Protein AF-A0A356ASV7-F1 (afdb_monomer_lite)

Foldseek 3Di:
DPPLPFDDQVQVQVLVCVLQVHRPVVFWTWDWDQDPVRDTFIWIAGPPPRDIDTCVVLVVLLCVQCNVCCRSVDGSVRSVVSDDQVSSQVSNVVQCPDPVVVVVCVVVDPPVVVVVLVVVLVVLVVLLVLLLVLLVVCVVLLVVVQVQCPDLLCVQEDDPVLVVLSVVSVCCNVPPDNDSPWDWDDGNQWIKIADPVDRWIWIAGSPPRHTPDTDRVSVVSNVSSVVSVVSSVVCVVLVVLSNLLSVLLVVVLVVVLVVLVVVCVLADPQLNVVSVVLNVLSVPFDWHQDPVQCWIQTSNDTGHSVCSVPPVVVVSVVNVVVSVVSVVVSVVVRVVLVVVLVVLLPADLLLLLLVLCAVPQPAALLVSLQQQLQHPDPVCVVVVSNSPSSGNSNVLDDSVLSSVSVVLCVVLQQKDWDDDPPCPPSPGTTIHGDPLVVVCNVPVVSRPVPSPPDVVSVVVCVLPDQLAPDDPVRVVVNVCVCVVCVVVCVVVVVVVVVSVVPHDPVCVVVVVVVD

Radius of gyration: 46.05 Å; chains: 1; bounding box: 80×72×146 Å

Structure (mmCIF, N/CA/C/O backbone):
data_AF-A0A356ASV7-F1
#
_entry.id   AF-A0A356ASV7-F1
#
loop_
_atom_site.group_PDB
_atom_site.id
_atom_site.type_symbol
_atom_site.label_atom_id
_atom_site.label_alt_id
_atom_site.label_comp_id
_atom_site.label_asym_id
_atom_site.label_entity_id
_atom_site.label_seq_id
_atom_site.pdbx_PDB_ins_code
_atom_site.Cartn_x
_atom_site.Cartn_y
_atom_site.Cartn_z
_atom_site.occupancy
_atom_site.B_iso_or_equiv
_atom_site.auth_seq_id
_atom_site.auth_comp_id
_atom_site.auth_asym_id
_atom_site.auth_atom_id
_atom_site.pdbx_PDB_model_num
ATOM 1 N N . MET A 1 1 ? -0.438 -14.884 -74.355 1.00 34.75 1 MET A N 1
ATOM 2 C CA . MET A 1 1 ? 0.313 -16.061 -73.875 1.00 34.75 1 MET A CA 1
ATOM 3 C C . MET A 1 1 ? 1.650 -15.571 -73.345 1.00 34.75 1 MET A C 1
ATOM 5 O O . MET A 1 1 ? 2.605 -15.466 -74.100 1.00 34.75 1 MET A O 1
ATOM 9 N N . SER A 1 2 ? 1.682 -15.147 -72.083 1.00 35.91 2 SER A N 1
ATOM 10 C CA . SER A 1 2 ? 2.923 -14.849 -71.370 1.00 35.91 2 SER A CA 1
ATOM 11 C C . SER A 1 2 ? 3.600 -16.179 -71.051 1.00 35.91 2 SER A C 1
ATOM 13 O O . SER A 1 2 ? 3.018 -17.023 -70.372 1.00 35.91 2 SER A O 1
ATOM 15 N N . ASN A 1 3 ? 4.804 -16.397 -71.578 1.00 39.03 3 ASN A N 1
ATOM 16 C CA . ASN A 1 3 ? 5.658 -17.498 -71.146 1.00 39.03 3 ASN A CA 1
ATOM 17 C C . ASN A 1 3 ? 5.986 -17.269 -69.664 1.00 39.03 3 ASN A C 1
ATOM 19 O O . ASN A 1 3 ? 6.882 -16.490 -69.354 1.00 39.03 3 ASN A O 1
ATOM 23 N N . HIS A 1 4 ? 5.238 -17.899 -68.754 1.00 42.78 4 HIS A N 1
ATOM 24 C CA . HIS A 1 4 ? 5.588 -17.947 -67.337 1.00 42.78 4 HIS A CA 1
ATOM 25 C C . HIS A 1 4 ? 6.846 -18.804 -67.189 1.00 42.78 4 HIS A C 1
ATOM 27 O O . HIS A 1 4 ? 6.792 -20.016 -66.982 1.00 42.78 4 HIS A O 1
ATOM 33 N N . THR A 1 5 ? 8.005 -18.178 -67.364 1.00 56.62 5 THR A N 1
ATOM 34 C CA . THR A 1 5 ? 9.288 -18.758 -66.989 1.00 56.62 5 THR A CA 1
ATOM 35 C C . THR A 1 5 ? 9.343 -18.773 -65.468 1.00 56.62 5 THR A C 1
ATOM 37 O O . THR A 1 5 ? 9.575 -17.740 -64.844 1.00 56.62 5 THR A O 1
ATOM 40 N N . GLY A 1 6 ? 9.060 -19.930 -64.867 1.00 85.25 6 GLY A N 1
ATOM 41 C CA . GLY A 1 6 ? 9.237 -20.122 -63.429 1.00 85.25 6 GLY A CA 1
ATOM 42 C C . GLY A 1 6 ? 10.679 -19.833 -63.004 1.00 85.25 6 GLY A C 1
ATOM 43 O O . GLY A 1 6 ? 11.607 -19.973 -63.803 1.00 85.25 6 GLY A O 1
ATOM 44 N N . TRP A 1 7 ? 10.862 -19.428 -61.745 1.00 92.56 7 TRP A N 1
ATOM 45 C CA . TRP A 1 7 ? 12.182 -19.158 -61.173 1.00 92.56 7 TRP A CA 1
ATOM 46 C C . TRP A 1 7 ? 13.169 -20.308 -61.394 1.00 92.56 7 TRP A C 1
ATOM 48 O O . TRP A 1 7 ? 12.869 -21.483 -61.165 1.00 92.56 7 TRP A O 1
ATOM 58 N N . THR A 1 8 ? 14.385 -19.945 -61.783 1.00 93.12 8 THR A N 1
ATOM 59 C CA . THR A 1 8 ? 15.527 -20.848 -61.882 1.00 93.12 8 THR A CA 1
ATOM 60 C C . THR A 1 8 ? 16.178 -21.056 -60.511 1.00 93.12 8 THR A C 1
ATOM 62 O O . THR A 1 8 ? 15.959 -20.302 -59.563 1.00 93.12 8 THR A O 1
ATOM 65 N N . ASN A 1 9 ? 17.063 -22.053 -60.395 1.00 92.06 9 ASN A N 1
ATOM 66 C CA . ASN A 1 9 ? 17.874 -22.234 -59.183 1.00 92.06 9 ASN A CA 1
ATOM 67 C C . ASN A 1 9 ? 18.709 -20.981 -58.845 1.00 92.06 9 ASN A C 1
ATOM 69 O O . ASN A 1 9 ? 18.964 -20.732 -57.669 1.00 92.06 9 ASN A O 1
ATOM 73 N N . GLN A 1 10 ? 19.109 -20.189 -59.848 1.00 93.56 10 GLN A N 1
ATOM 74 C CA . GLN A 1 10 ? 19.843 -18.938 -59.638 1.00 93.56 10 GLN A CA 1
ATOM 75 C C . GLN A 1 10 ? 18.966 -17.856 -59.006 1.00 93.56 10 GLN A C 1
ATOM 77 O O . GLN A 1 10 ? 19.437 -17.151 -58.120 1.00 93.56 10 GLN A O 1
ATOM 82 N N . ASP A 1 11 ? 17.686 -17.768 -59.374 1.00 95.06 11 ASP A N 1
ATOM 83 C CA . ASP A 1 11 ? 16.762 -16.786 -58.790 1.00 95.06 11 ASP A CA 1
ATOM 84 C C . ASP A 1 11 ? 16.537 -17.050 -57.297 1.00 95.06 11 ASP A C 1
ATOM 86 O O . ASP A 1 11 ? 16.561 -16.128 -56.482 1.00 95.06 11 ASP A O 1
ATOM 90 N N . TYR A 1 12 ? 16.420 -18.325 -56.908 1.00 94.62 12 TYR A N 1
ATOM 91 C CA . TYR A 1 12 ? 16.349 -18.700 -55.495 1.00 94.62 12 TYR A CA 1
ATOM 92 C C . TYR A 1 12 ? 17.636 -18.362 -54.742 1.00 94.62 12 TYR A C 1
ATOM 94 O O . TYR A 1 12 ? 17.561 -17.830 -53.636 1.00 94.62 12 TYR A O 1
ATOM 102 N N . ILE A 1 13 ? 18.812 -18.640 -55.318 1.00 93.62 13 ILE A N 1
ATOM 103 C CA . ILE A 1 13 ? 20.093 -18.257 -54.705 1.00 93.62 13 ILE A CA 1
ATOM 104 C C . ILE A 1 13 ? 20.153 -16.741 -54.532 1.00 93.62 13 ILE A C 1
ATOM 106 O O . ILE A 1 13 ? 20.428 -16.285 -53.428 1.00 93.62 13 ILE A O 1
ATOM 110 N N . LYS A 1 14 ? 19.814 -15.974 -55.572 1.00 95.06 14 LYS A N 1
ATOM 111 C CA . LYS A 1 14 ? 19.803 -14.510 -55.548 1.00 95.06 14 LYS A CA 1
ATOM 112 C C . LYS A 1 14 ? 18.864 -13.964 -54.475 1.00 95.06 14 LYS A C 1
ATOM 114 O O . LYS A 1 14 ? 19.237 -13.057 -53.741 1.00 95.06 14 LYS A O 1
ATOM 119 N N . LEU A 1 15 ? 17.677 -14.551 -54.315 1.00 95.38 15 LEU A N 1
ATOM 120 C CA . LEU A 1 15 ? 16.762 -14.196 -53.228 1.00 95.38 15 LEU A CA 1
ATOM 121 C C . LEU A 1 15 ? 17.431 -14.380 -51.860 1.00 95.38 15 LEU A C 1
ATOM 123 O O . LEU A 1 15 ? 17.381 -13.482 -51.022 1.00 95.38 15 LEU A O 1
ATOM 127 N N . PHE A 1 16 ? 18.067 -15.530 -51.627 1.00 94.38 16 PHE A N 1
ATOM 128 C CA . PHE A 1 16 ? 18.764 -15.782 -50.368 1.00 94.38 16 PHE A CA 1
ATOM 129 C C . PHE A 1 16 ? 20.002 -14.893 -50.190 1.00 94.38 16 PHE A C 1
ATOM 131 O O . PHE A 1 16 ? 20.250 -14.471 -49.067 1.00 94.38 16 PHE A O 1
ATOM 138 N N . GLU A 1 17 ? 20.730 -14.551 -51.258 1.00 93.06 17 GLU A N 1
ATOM 139 C CA . GLU A 1 17 ? 21.831 -13.573 -51.232 1.00 93.06 17 GLU A CA 1
ATOM 140 C C . GLU A 1 17 ? 21.339 -12.192 -50.803 1.00 93.06 17 GLU A C 1
ATOM 142 O O . GLU A 1 17 ? 21.938 -11.571 -49.927 1.00 93.06 17 GLU A O 1
ATOM 147 N N . ILE A 1 18 ? 20.213 -11.737 -51.361 1.00 93.06 18 ILE A N 1
ATOM 148 C CA . ILE A 1 18 ? 19.600 -10.463 -50.986 1.00 93.06 18 ILE A CA 1
ATOM 149 C C . ILE A 1 18 ? 19.183 -10.515 -49.512 1.00 93.06 18 ILE A C 1
ATOM 151 O O . ILE A 1 18 ? 19.553 -9.620 -48.750 1.00 93.06 18 ILE A O 1
ATOM 155 N N . ILE A 1 19 ? 18.472 -11.564 -49.074 1.00 92.06 19 ILE A N 1
ATOM 156 C CA . ILE A 1 19 ? 18.041 -11.721 -47.671 1.00 92.06 19 ILE A CA 1
ATOM 157 C C . ILE A 1 19 ? 19.241 -11.749 -46.716 1.00 92.06 19 ILE A C 1
ATOM 159 O O . ILE A 1 19 ? 19.189 -11.109 -45.672 1.00 92.06 19 ILE A O 1
ATOM 163 N N . LEU A 1 20 ? 20.314 -12.463 -47.063 1.00 88.56 20 LEU A N 1
ATOM 164 C CA . LEU A 1 20 ? 21.525 -12.580 -46.246 1.00 88.56 20 LEU A CA 1
ATOM 165 C C . LEU A 1 20 ? 22.467 -11.376 -46.362 1.00 88.56 20 LEU A C 1
ATOM 167 O O . LEU A 1 20 ? 23.386 -11.257 -45.557 1.00 88.56 20 LEU A O 1
ATOM 171 N N . ASN A 1 21 ? 22.242 -10.503 -47.346 1.00 88.12 21 ASN A N 1
ATOM 172 C CA . ASN A 1 21 ? 23.128 -9.405 -47.720 1.00 88.12 21 ASN A CA 1
ATOM 173 C C . ASN A 1 21 ? 24.590 -9.851 -47.937 1.00 88.12 21 ASN A C 1
ATOM 175 O O . ASN A 1 21 ? 25.536 -9.153 -47.580 1.00 88.12 21 ASN A O 1
ATOM 179 N N . VAL A 1 22 ? 24.777 -11.046 -48.498 1.00 85.94 22 VAL A N 1
ATOM 180 C CA . VAL A 1 22 ? 26.091 -11.606 -48.828 1.00 85.94 22 VAL A CA 1
ATOM 181 C C . VAL A 1 22 ? 25.966 -12.499 -50.056 1.00 85.94 22 VAL A C 1
ATOM 183 O O . VAL A 1 22 ? 24.975 -13.211 -50.220 1.00 85.94 22 VAL A O 1
ATOM 186 N N . SER A 1 23 ? 26.972 -12.479 -50.930 1.00 89.31 23 SER A N 1
ATOM 187 C CA . SER A 1 23 ? 27.008 -13.419 -52.049 1.00 89.31 23 SER A CA 1
ATOM 188 C C . SER A 1 23 ? 27.308 -14.822 -51.524 1.00 89.31 23 SER A C 1
ATOM 190 O O . SER A 1 23 ? 28.338 -15.019 -50.894 1.00 89.31 23 SER A O 1
ATOM 192 N N . ILE A 1 24 ? 26.414 -15.781 -51.781 1.00 89.75 24 ILE A N 1
ATOM 193 C CA . ILE A 1 24 ? 26.530 -17.199 -51.396 1.00 89.75 24 ILE A CA 1
ATOM 194 C C . ILE A 1 24 ? 26.674 -18.117 -52.620 1.00 89.75 24 ILE A C 1
ATOM 196 O O . ILE A 1 24 ? 27.038 -19.284 -52.480 1.00 89.75 24 ILE A O 1
ATOM 200 N N . SER A 1 25 ? 26.430 -17.609 -53.833 1.00 88.81 25 SER A N 1
ATOM 201 C CA . SER A 1 25 ? 26.433 -18.364 -55.099 1.00 88.81 25 SER A CA 1
ATOM 202 C C . SER A 1 25 ? 27.768 -19.037 -55.436 1.00 88.81 25 SER A C 1
ATOM 204 O O . SER A 1 25 ? 27.808 -20.028 -56.180 1.00 88.81 25 SER A O 1
ATOM 206 N N . LYS A 1 26 ? 28.878 -18.547 -54.868 1.00 87.56 26 LYS A N 1
ATOM 207 C CA . LYS A 1 26 ? 30.205 -19.158 -55.032 1.00 87.56 26 LYS A CA 1
ATOM 208 C C . LYS A 1 26 ? 30.270 -20.552 -54.414 1.00 87.56 26 LYS A C 1
ATOM 210 O O . LYS A 1 26 ? 30.758 -21.470 -55.071 1.00 87.56 26 LYS A O 1
ATOM 215 N N . GLU A 1 27 ? 29.690 -20.744 -53.233 1.00 87.06 27 GLU A N 1
ATOM 216 C CA . GLU A 1 27 ? 29.828 -21.981 -52.451 1.00 87.06 27 GLU A CA 1
ATOM 217 C C . GLU A 1 27 ? 28.522 -22.736 -52.230 1.00 87.06 27 GLU A C 1
ATOM 219 O O . GLU A 1 27 ? 28.558 -23.905 -51.857 1.00 87.06 27 GLU A O 1
ATOM 224 N N . ILE A 1 28 ? 27.373 -22.111 -52.473 1.00 86.69 28 ILE A N 1
ATOM 225 C CA . ILE A 1 28 ? 26.062 -22.711 -52.243 1.00 86.69 28 ILE A CA 1
ATOM 226 C C . ILE A 1 28 ? 25.321 -22.842 -53.570 1.00 86.69 28 ILE A C 1
ATOM 228 O O . ILE A 1 28 ? 25.311 -21.932 -54.397 1.00 86.69 28 ILE A O 1
ATOM 232 N N . VAL A 1 29 ? 24.694 -23.998 -53.772 1.00 89.75 29 VAL A N 1
ATOM 233 C CA . VAL A 1 29 ? 23.763 -24.259 -54.872 1.00 89.75 29 VAL A CA 1
ATOM 234 C C . VAL A 1 29 ? 22.370 -24.531 -54.333 1.00 89.75 29 VAL A C 1
ATOM 236 O O . VAL A 1 29 ? 22.200 -25.090 -53.249 1.00 89.75 29 VAL A O 1
ATOM 239 N N . PHE A 1 30 ? 21.361 -24.165 -55.113 1.00 88.25 30 PHE A N 1
ATOM 240 C CA . PHE A 1 30 ? 19.984 -24.561 -54.870 1.00 88.25 30 PHE A CA 1
ATOM 241 C C . PHE A 1 30 ? 19.676 -25.812 -55.691 1.00 88.25 30 PHE A C 1
ATOM 243 O O . PHE A 1 30 ? 19.887 -25.835 -56.903 1.00 88.25 30 PHE A O 1
ATOM 250 N N . VAL A 1 31 ? 19.205 -26.860 -55.022 1.00 88.88 31 VAL A N 1
ATOM 251 C CA . VAL A 1 31 ? 18.925 -28.170 -55.614 1.00 88.88 31 VAL A CA 1
ATOM 252 C C . VAL A 1 31 ? 17.474 -28.528 -55.338 1.00 88.88 31 VAL A C 1
ATOM 254 O O . VAL A 1 31 ? 17.019 -28.473 -54.194 1.00 88.88 31 VAL A O 1
ATOM 257 N N . THR A 1 32 ? 16.755 -28.928 -56.384 1.00 86.94 32 THR A N 1
ATOM 258 C CA . THR A 1 32 ? 15.410 -29.496 -56.267 1.00 86.94 32 THR A CA 1
ATOM 259 C C . THR A 1 32 ? 15.472 -30.965 -56.658 1.00 86.94 32 THR A C 1
ATOM 261 O O . THR A 1 32 ? 15.771 -31.293 -57.801 1.00 86.94 32 THR A O 1
ATOM 264 N N . GLU A 1 33 ? 15.194 -31.854 -55.708 1.00 89.75 33 GLU A N 1
ATOM 265 C CA . GLU A 1 33 ? 15.268 -33.307 -55.898 1.00 89.75 33 GLU A CA 1
ATOM 266 C C . GLU A 1 33 ? 13.977 -33.998 -55.437 1.00 89.75 33 GLU A C 1
ATOM 268 O O . GLU A 1 33 ? 13.240 -33.472 -54.599 1.00 89.75 33 GLU A O 1
ATOM 273 N N . LYS A 1 34 ? 13.674 -35.190 -55.965 1.00 87.31 34 LYS A N 1
ATOM 274 C CA . LYS A 1 34 ? 12.567 -36.012 -55.453 1.00 87.31 34 LYS A CA 1
ATOM 275 C C . LYS A 1 34 ? 13.030 -36.750 -54.198 1.00 87.31 34 LYS A C 1
ATOM 277 O O . LYS A 1 34 ? 13.995 -37.501 -54.230 1.00 87.31 34 LYS A O 1
ATOM 282 N N . SER A 1 35 ? 12.317 -36.566 -53.093 1.00 87.31 35 SER A N 1
ATOM 283 C CA . SER A 1 35 ? 12.487 -37.382 -51.886 1.00 87.31 35 SER A CA 1
ATOM 284 C C . SER A 1 35 ? 12.151 -38.854 -52.144 1.00 87.31 35 SER A C 1
ATOM 286 O O . SER A 1 35 ? 11.415 -39.173 -53.076 1.00 87.31 35 SER A O 1
ATOM 288 N N . ASN A 1 36 ? 12.556 -39.738 -51.227 1.00 85.31 36 ASN A N 1
ATOM 289 C CA . ASN A 1 36 ? 12.196 -41.167 -51.236 1.00 85.31 36 ASN A CA 1
ATOM 290 C C . ASN A 1 36 ? 10.674 -41.424 -51.259 1.00 85.31 36 ASN A C 1
ATOM 292 O O . ASN A 1 36 ? 10.237 -42.525 -51.563 1.00 85.31 36 ASN A O 1
ATOM 296 N N . LYS A 1 37 ? 9.857 -40.410 -50.936 1.00 88.94 37 LYS A N 1
ATOM 297 C CA . LYS A 1 37 ? 8.386 -40.449 -50.998 1.00 88.94 37 LYS A CA 1
ATOM 298 C C . LYS A 1 37 ? 7.819 -39.806 -52.275 1.00 88.94 37 LYS A C 1
ATOM 300 O O . LYS A 1 37 ? 6.648 -39.444 -52.303 1.00 88.94 37 LYS A O 1
ATOM 305 N N . GLY A 1 38 ? 8.649 -39.546 -53.285 1.00 89.12 38 GLY A N 1
ATOM 306 C CA . GLY A 1 38 ? 8.267 -38.916 -54.554 1.00 89.12 38 GLY A CA 1
ATOM 307 C C . GLY A 1 38 ? 7.986 -37.407 -54.494 1.00 89.12 38 GLY A C 1
ATOM 308 O O . GLY A 1 38 ? 7.787 -36.791 -55.538 1.00 89.12 38 GLY A O 1
ATOM 309 N N . ARG A 1 39 ? 7.995 -36.779 -53.308 1.00 87.81 39 ARG A N 1
ATOM 310 C CA . ARG A 1 39 ? 7.771 -35.328 -53.153 1.00 87.81 39 ARG A CA 1
ATOM 311 C C . ARG A 1 39 ? 9.014 -34.540 -53.545 1.00 87.81 39 ARG A C 1
ATOM 313 O O . ARG A 1 39 ? 10.097 -34.903 -53.091 1.00 87.81 39 ARG A O 1
ATOM 320 N N . LEU A 1 40 ? 8.852 -33.455 -54.300 1.00 84.88 40 LEU A N 1
ATOM 321 C CA . LEU A 1 40 ? 9.933 -32.508 -54.581 1.00 84.88 40 LEU A CA 1
ATOM 322 C C . LEU A 1 40 ? 10.377 -31.812 -53.288 1.00 84.88 40 LEU A C 1
ATOM 324 O O . LEU A 1 40 ? 9.550 -31.339 -52.508 1.00 84.88 40 LEU A O 1
ATOM 328 N N . VAL A 1 41 ? 11.685 -31.770 -53.051 1.00 86.56 41 VAL A N 1
ATOM 329 C CA . VAL A 1 41 ? 12.312 -31.097 -51.915 1.00 86.56 41 VAL A CA 1
ATOM 330 C C . VAL A 1 41 ? 13.347 -30.129 -52.454 1.00 86.56 41 VAL A C 1
ATOM 332 O O . VAL A 1 41 ? 14.298 -30.532 -53.118 1.00 86.56 41 VAL A O 1
ATOM 335 N N . SER A 1 42 ? 13.168 -28.856 -52.121 1.00 89.44 42 SER A N 1
ATOM 336 C CA . SER A 1 42 ? 14.137 -27.809 -52.417 1.00 89.44 42 SER A CA 1
ATOM 337 C C . SER A 1 42 ? 15.100 -27.628 -51.248 1.00 89.44 42 SER A C 1
ATOM 339 O O . SER A 1 42 ? 14.679 -27.431 -50.097 1.00 89.44 42 SER A O 1
ATOM 341 N N . LYS A 1 43 ? 16.397 -27.703 -51.538 1.00 91.75 43 LYS A N 1
ATOM 342 C CA . LYS A 1 43 ? 17.484 -27.582 -50.568 1.00 91.75 43 LYS A CA 1
ATOM 343 C C . LYS A 1 43 ? 18.524 -26.578 -51.048 1.00 91.75 43 LYS A C 1
ATOM 345 O O . LYS A 1 43 ? 18.790 -26.478 -52.239 1.00 91.75 43 LYS A O 1
ATOM 350 N N . LEU A 1 44 ? 19.146 -25.891 -50.101 1.00 88.38 44 LEU A N 1
ATOM 351 C CA . LEU A 1 44 ? 20.416 -25.209 -50.321 1.00 88.38 44 LEU A CA 1
ATOM 352 C C . LEU A 1 44 ? 21.536 -26.152 -49.880 1.00 88.38 44 LEU A C 1
ATOM 354 O O . LEU A 1 44 ? 21.445 -26.745 -48.804 1.00 88.38 44 LEU A O 1
ATOM 358 N N . MET A 1 45 ? 22.553 -26.326 -50.719 1.00 90.19 45 MET A N 1
ATOM 359 C CA . MET A 1 45 ? 23.639 -27.286 -50.528 1.00 90.19 45 MET A CA 1
ATOM 360 C C . MET A 1 45 ? 24.988 -26.599 -50.714 1.00 90.19 45 MET A C 1
ATOM 362 O O . MET A 1 45 ? 25.183 -25.880 -51.691 1.00 90.19 45 MET A O 1
ATOM 366 N N . ASN A 1 46 ? 25.918 -26.819 -49.786 1.00 89.38 46 ASN A N 1
ATOM 367 C CA . ASN A 1 46 ? 27.295 -26.362 -49.939 1.00 89.38 46 ASN A CA 1
ATOM 368 C C . ASN A 1 46 ? 28.031 -27.268 -50.944 1.00 89.38 46 ASN A C 1
ATOM 370 O O . ASN A 1 46 ? 28.047 -28.486 -50.770 1.00 89.38 46 ASN A O 1
ATOM 374 N N . LYS A 1 47 ? 28.645 -26.676 -51.974 1.00 90.19 47 LYS A N 1
ATOM 375 C CA . LYS A 1 47 ? 29.347 -27.375 -53.066 1.00 90.19 47 LYS A CA 1
ATOM 376 C C . LYS A 1 47 ? 30.540 -28.203 -52.582 1.00 90.19 47 LYS A C 1
ATOM 378 O O . LYS A 1 47 ? 30.853 -29.218 -53.191 1.00 90.19 47 LYS A O 1
ATOM 383 N N . ASN A 1 48 ? 31.201 -27.764 -51.513 1.00 87.94 48 ASN A N 1
ATOM 384 C CA . ASN A 1 48 ? 32.451 -28.351 -51.033 1.00 87.94 48 ASN A CA 1
ATOM 385 C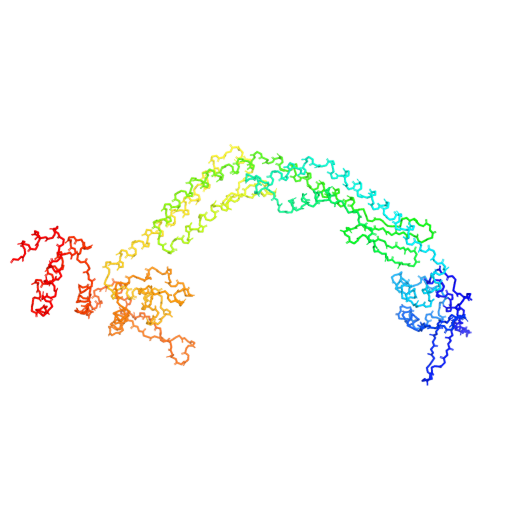 C . ASN A 1 48 ? 32.206 -29.445 -49.989 1.00 87.94 48 ASN A C 1
ATOM 387 O O . ASN A 1 48 ? 32.923 -30.440 -49.955 1.00 87.94 48 ASN A O 1
ATOM 391 N N . THR A 1 49 ? 31.204 -29.271 -49.122 1.00 87.62 49 THR A N 1
ATOM 392 C CA . THR A 1 49 ? 30.951 -30.195 -48.001 1.00 87.62 49 THR A CA 1
ATOM 393 C C . THR A 1 49 ? 29.772 -31.137 -48.226 1.00 87.62 49 THR A C 1
ATOM 395 O O . THR A 1 49 ? 29.571 -32.044 -47.420 1.00 87.62 49 THR A O 1
ATOM 398 N N . ASN A 1 50 ? 28.961 -30.914 -49.269 1.00 88.56 50 ASN A N 1
ATOM 399 C CA . ASN A 1 50 ? 27.668 -31.573 -49.496 1.00 88.56 50 ASN A CA 1
ATOM 400 C C . ASN A 1 50 ? 26.669 -31.454 -48.322 1.00 88.56 50 ASN A C 1
ATOM 402 O O . ASN A 1 50 ? 25.614 -32.094 -48.331 1.00 88.56 50 ASN A O 1
ATOM 406 N N . GLU A 1 51 ? 26.940 -30.619 -47.309 1.00 89.38 51 GLU A N 1
ATOM 407 C CA . GLU A 1 51 ? 25.959 -30.310 -46.269 1.00 89.38 51 GLU A CA 1
ATOM 408 C C . GLU A 1 51 ? 24.775 -29.573 -46.927 1.00 89.38 51 GLU A C 1
ATOM 410 O O . GLU A 1 51 ? 24.969 -28.639 -47.707 1.00 89.38 51 GLU A O 1
ATOM 415 N N . SER A 1 52 ? 23.537 -29.981 -46.618 1.00 89.50 52 SER A N 1
ATOM 416 C CA . SER A 1 52 ? 22.323 -29.350 -47.158 1.00 89.50 52 SER A CA 1
ATOM 417 C C . SER A 1 52 ? 21.312 -28.955 -46.078 1.00 89.50 52 SER A C 1
ATOM 419 O O . SER A 1 52 ? 21.230 -29.588 -45.024 1.00 89.50 52 SER A O 1
ATOM 421 N N . PHE A 1 53 ? 20.515 -27.914 -46.338 1.00 89.25 53 PHE A N 1
ATOM 422 C CA . PHE A 1 53 ? 19.365 -27.544 -45.511 1.00 89.25 53 PHE A CA 1
ATOM 423 C C . PHE A 1 53 ? 18.112 -27.322 -46.356 1.00 89.25 53 PHE A C 1
ATOM 425 O O . PHE A 1 53 ? 18.175 -26.942 -47.525 1.00 89.25 53 PHE A O 1
ATOM 432 N N . LYS A 1 54 ? 16.945 -27.585 -45.765 1.00 90.12 54 LYS A N 1
ATOM 433 C CA . LYS A 1 54 ? 15.657 -27.493 -46.461 1.00 90.12 54 LYS A CA 1
ATOM 434 C C . LYS A 1 54 ? 15.249 -26.028 -46.622 1.00 90.12 54 LYS A C 1
ATOM 436 O O . LYS A 1 54 ? 14.860 -25.390 -45.650 1.00 90.12 54 LYS A O 1
ATOM 441 N N . ALA A 1 55 ? 15.256 -25.533 -47.856 1.00 89.56 55 ALA A N 1
ATOM 442 C CA . ALA A 1 55 ? 14.828 -24.173 -48.185 1.00 89.56 55 ALA A CA 1
ATOM 443 C C . ALA A 1 55 ? 13.293 -24.016 -48.167 1.00 89.56 55 ALA A C 1
ATOM 445 O O . ALA A 1 55 ? 12.770 -22.911 -48.048 1.00 89.56 55 ALA A O 1
ATOM 446 N N . ILE A 1 56 ? 12.558 -25.133 -48.248 1.00 89.25 56 ILE A N 1
ATOM 447 C CA . ILE A 1 56 ? 11.097 -25.140 -48.408 1.00 89.25 56 ILE A CA 1
ATOM 448 C C . ILE A 1 56 ? 10.343 -24.396 -47.298 1.00 89.25 56 ILE A C 1
ATOM 450 O O . ILE A 1 56 ? 9.323 -23.774 -47.580 1.00 89.25 56 ILE A O 1
ATOM 454 N N . HIS A 1 57 ? 10.841 -24.419 -46.057 1.00 89.50 57 HIS A N 1
ATOM 455 C CA . HIS A 1 57 ? 10.202 -23.720 -44.939 1.00 89.50 57 HIS A CA 1
ATOM 456 C C . HIS A 1 57 ? 10.184 -22.201 -45.167 1.00 89.50 57 HIS A C 1
ATOM 458 O O . HIS A 1 57 ? 9.134 -21.570 -45.076 1.00 89.50 57 HIS A O 1
ATOM 464 N N . TYR A 1 58 ? 11.324 -21.645 -45.576 1.00 93.12 58 TYR A N 1
ATOM 465 C CA . TYR A 1 58 ? 11.502 -20.223 -45.870 1.00 93.12 58 TYR A CA 1
ATOM 466 C C . TYR A 1 58 ? 10.660 -19.784 -47.068 1.00 93.12 58 TYR A C 1
ATOM 468 O O . TYR A 1 58 ? 9.939 -18.793 -46.997 1.00 93.12 58 TYR A O 1
ATOM 476 N N . LEU A 1 59 ? 10.682 -20.568 -48.150 1.00 94.31 59 LEU A N 1
ATOM 477 C CA . LEU A 1 59 ? 9.882 -20.286 -49.344 1.00 94.31 59 LEU A CA 1
ATOM 478 C C . LEU A 1 59 ? 8.378 -20.339 -49.048 1.00 94.31 59 LEU A C 1
ATOM 480 O O . LEU A 1 59 ? 7.615 -19.536 -49.578 1.00 94.31 59 LEU A O 1
ATOM 484 N N . THR A 1 60 ? 7.950 -21.253 -48.173 1.00 93.75 60 THR A N 1
ATOM 485 C CA . THR A 1 60 ? 6.554 -21.331 -47.718 1.00 93.75 60 THR A CA 1
ATOM 486 C C . THR A 1 60 ? 6.166 -20.086 -46.928 1.00 93.75 60 THR A C 1
ATOM 488 O O . THR A 1 60 ? 5.095 -19.536 -47.168 1.00 93.75 60 THR A O 1
ATOM 491 N N . LEU A 1 61 ? 7.034 -19.601 -46.035 1.00 94.19 61 LEU A N 1
ATOM 492 C CA . LEU A 1 61 ? 6.781 -18.375 -45.277 1.00 94.19 61 LEU A CA 1
ATOM 493 C C . LEU A 1 61 ? 6.639 -17.152 -46.198 1.00 94.19 61 LEU A C 1
ATOM 495 O O . LEU A 1 61 ? 5.757 -16.324 -45.984 1.00 94.19 61 LEU A O 1
ATOM 499 N N . ILE A 1 62 ? 7.453 -17.062 -47.254 1.00 96.31 62 ILE A N 1
ATOM 500 C CA . ILE A 1 62 ? 7.341 -15.996 -48.263 1.00 96.31 62 ILE A CA 1
ATOM 501 C C . ILE A 1 62 ? 6.002 -16.094 -49.006 1.00 96.31 62 ILE A C 1
ATOM 503 O O . ILE A 1 62 ? 5.281 -15.100 -49.082 1.00 96.31 62 ILE A O 1
ATOM 507 N N . LYS A 1 63 ? 5.608 -17.292 -49.463 1.00 96.00 63 LYS A N 1
ATOM 508 C CA . LYS A 1 63 ? 4.301 -17.522 -50.110 1.00 96.00 63 LYS A CA 1
ATOM 509 C C . LYS A 1 63 ? 3.122 -17.176 -49.207 1.00 96.00 63 LYS A C 1
ATOM 511 O O . LYS A 1 63 ? 2.152 -16.581 -49.658 1.00 96.00 63 LYS A O 1
ATOM 516 N N . GLN A 1 64 ? 3.202 -17.507 -47.921 1.00 95.62 64 GLN A N 1
ATOM 517 C CA . GLN A 1 64 ? 2.162 -17.149 -46.951 1.00 95.62 64 GLN A CA 1
ATOM 518 C C . GLN A 1 64 ? 1.980 -15.632 -46.819 1.00 95.62 64 GLN A C 1
ATOM 520 O O . GLN A 1 64 ? 0.889 -15.182 -46.483 1.00 95.62 64 GLN A O 1
ATOM 525 N N . ARG A 1 65 ? 3.034 -14.843 -47.061 1.00 96.12 65 ARG A N 1
ATOM 526 C CA . ARG A 1 65 ? 2.999 -13.379 -46.946 1.00 96.12 65 ARG A CA 1
ATOM 527 C C . ARG A 1 65 ? 2.653 -12.671 -48.249 1.00 96.12 65 ARG A C 1
ATOM 529 O O . ARG A 1 65 ? 1.959 -11.665 -48.194 1.00 96.12 65 ARG A O 1
ATOM 536 N N . LEU A 1 66 ? 3.129 -13.177 -49.385 1.00 96.31 66 LEU A N 1
ATOM 537 C CA . LEU A 1 66 ? 2.989 -12.523 -50.692 1.00 96.31 66 LEU A CA 1
ATOM 538 C C . LEU A 1 66 ? 2.022 -13.233 -51.654 1.00 96.31 66 LEU A C 1
ATOM 540 O O . LEU A 1 66 ? 1.809 -12.748 -52.760 1.00 96.31 66 LEU A O 1
ATOM 544 N N . GLY A 1 67 ? 1.441 -14.365 -51.251 1.00 96.38 67 GLY A N 1
ATOM 545 C CA . GLY A 1 67 ? 0.586 -15.206 -52.089 1.00 96.38 67 GLY A CA 1
ATOM 546 C C . GLY A 1 67 ? 1.332 -16.384 -52.729 1.00 96.38 67 GLY A C 1
ATOM 547 O O . GLY A 1 67 ? 2.557 -16.402 -52.844 1.00 96.38 67 GLY A O 1
ATOM 548 N N . ASN A 1 68 ? 0.579 -17.402 -53.158 1.00 95.00 68 ASN A N 1
ATOM 549 C CA . ASN A 1 68 ? 1.143 -18.667 -53.654 1.00 95.00 68 ASN A CA 1
ATOM 550 C C . ASN A 1 68 ? 1.963 -18.529 -54.948 1.00 95.00 68 ASN A C 1
ATOM 552 O O . ASN A 1 68 ? 2.885 -19.328 -55.152 1.00 95.00 68 ASN A O 1
ATOM 556 N N . ASN A 1 69 ? 1.649 -17.514 -55.757 1.00 94.56 69 ASN A N 1
ATOM 557 C CA . ASN A 1 69 ? 2.250 -17.249 -57.065 1.00 94.56 69 ASN A CA 1
ATOM 558 C C . ASN A 1 69 ? 3.359 -16.187 -56.996 1.00 94.56 69 ASN A C 1
ATOM 560 O O . ASN A 1 69 ? 3.869 -15.755 -58.020 1.00 94.56 69 ASN A O 1
ATOM 564 N N . CYS A 1 70 ? 3.806 -15.788 -55.798 1.00 94.56 70 CYS A N 1
ATOM 565 C CA . CYS A 1 70 ? 4.781 -14.703 -55.649 1.00 94.56 70 CYS A CA 1
ATOM 566 C C . CYS A 1 70 ? 6.107 -14.935 -56.401 1.00 94.56 70 CYS A C 1
ATOM 568 O O . CYS A 1 70 ? 6.768 -13.977 -56.777 1.00 94.56 70 CYS A O 1
ATOM 570 N N . PHE A 1 71 ? 6.500 -16.192 -56.629 1.00 94.19 71 PHE A N 1
ATOM 571 C CA . PHE A 1 71 ? 7.697 -16.551 -57.405 1.00 94.19 71 PHE A CA 1
ATOM 572 C C . PHE A 1 71 ? 7.450 -16.601 -58.924 1.00 94.19 71 PHE A C 1
ATOM 574 O O . PHE A 1 71 ? 8.365 -16.864 -59.688 1.00 94.19 71 PHE A O 1
ATOM 581 N N . GLU A 1 72 ? 6.221 -16.405 -59.381 1.00 93.50 72 GLU A N 1
ATOM 582 C CA . GLU A 1 72 ? 5.884 -16.210 -60.798 1.00 93.50 72 GLU A CA 1
ATOM 583 C C . GLU A 1 72 ? 5.679 -14.719 -61.087 1.00 93.50 72 GLU A C 1
ATOM 585 O O . GLU A 1 72 ? 5.993 -14.250 -62.179 1.00 93.50 72 GLU A O 1
ATOM 590 N N . ASP A 1 73 ? 5.209 -13.981 -60.078 1.00 94.38 73 ASP A N 1
ATOM 591 C CA . ASP A 1 73 ? 4.811 -12.580 -60.194 1.00 94.38 73 ASP A CA 1
ATOM 592 C C . ASP A 1 73 ? 5.958 -11.586 -59.942 1.00 94.38 73 ASP A C 1
ATOM 594 O O . ASP A 1 73 ? 5.898 -10.444 -60.400 1.00 94.38 73 ASP A O 1
ATOM 598 N N . TYR A 1 74 ? 6.996 -11.982 -59.196 1.00 95.31 74 TYR A N 1
ATOM 599 C CA . TYR A 1 74 ? 8.027 -11.061 -58.709 1.00 95.31 74 TYR A CA 1
ATOM 600 C C . TYR A 1 74 ? 9.448 -11.579 -58.947 1.00 95.31 74 TYR A C 1
ATOM 602 O O . TYR A 1 74 ? 9.716 -12.780 -58.889 1.00 95.31 74 TYR A O 1
ATOM 610 N N . THR A 1 75 ? 10.387 -10.653 -59.164 1.00 95.50 75 THR A N 1
ATOM 611 C CA . THR A 1 75 ? 11.829 -10.938 -59.125 1.00 95.50 75 THR A CA 1
ATOM 612 C C . THR A 1 75 ? 12.308 -11.103 -57.674 1.00 95.50 75 THR A C 1
ATOM 614 O O . THR A 1 75 ? 11.613 -10.676 -56.745 1.00 95.50 75 THR A O 1
ATOM 617 N N . PRO A 1 76 ? 13.498 -11.683 -57.433 1.00 96.62 76 PRO A N 1
ATOM 618 C CA . PRO A 1 76 ? 14.084 -11.764 -56.093 1.00 96.62 76 PRO A CA 1
ATOM 619 C C . PRO A 1 76 ? 14.149 -10.424 -55.335 1.00 96.62 76 PRO A C 1
ATOM 621 O O . PRO A 1 76 ? 13.852 -10.377 -54.139 1.00 96.62 76 PRO A O 1
ATOM 624 N N . GLU A 1 77 ? 14.483 -9.332 -56.026 1.00 96.25 77 GLU A N 1
ATOM 625 C CA . GLU A 1 77 ? 14.516 -7.970 -55.477 1.00 96.25 77 GLU A CA 1
ATOM 626 C C . GLU A 1 77 ? 13.114 -7.498 -55.103 1.00 96.25 77 GLU A C 1
ATOM 628 O O . GLU A 1 77 ? 12.888 -7.095 -53.964 1.00 96.25 77 GLU A O 1
ATOM 633 N N . ALA A 1 78 ? 12.157 -7.638 -56.026 1.00 95.19 78 ALA A N 1
ATOM 634 C CA . ALA A 1 78 ? 10.777 -7.223 -55.811 1.00 95.19 78 ALA A CA 1
ATOM 635 C C . ALA A 1 78 ? 10.114 -7.992 -54.655 1.00 95.19 78 ALA A C 1
ATOM 637 O O . ALA A 1 78 ? 9.318 -7.419 -53.913 1.00 95.19 78 ALA A O 1
ATOM 638 N N . ILE A 1 79 ? 10.460 -9.271 -54.447 1.00 96.44 79 ILE A N 1
ATOM 639 C CA . ILE A 1 79 ? 10.037 -10.015 -53.250 1.00 96.44 79 ILE A CA 1
ATOM 640 C C . ILE A 1 79 ? 10.598 -9.368 -51.985 1.00 96.44 79 ILE A C 1
ATOM 642 O O . ILE A 1 79 ? 9.852 -9.158 -51.029 1.00 96.44 79 ILE A O 1
ATOM 646 N N . CYS A 1 80 ? 11.891 -9.048 -51.960 1.00 94.75 80 CYS A N 1
ATOM 647 C CA . CYS A 1 80 ? 12.513 -8.436 -50.789 1.00 94.75 80 CYS A CA 1
ATOM 648 C C . CYS A 1 80 ? 11.970 -7.034 -50.495 1.00 94.75 80 CYS A C 1
ATOM 650 O O . CYS A 1 80 ? 11.822 -6.694 -49.329 1.00 94.75 80 CYS A O 1
ATOM 652 N N . GLU A 1 81 ? 11.636 -6.247 -51.516 1.00 95.44 81 GLU A N 1
ATOM 653 C CA . GLU A 1 81 ? 11.001 -4.933 -51.355 1.00 95.44 81 GLU A CA 1
ATOM 654 C C . GLU A 1 81 ? 9.563 -5.038 -50.829 1.00 95.44 81 GLU A C 1
ATOM 656 O O . GLU A 1 81 ? 9.115 -4.192 -50.058 1.00 95.44 81 GLU A O 1
ATOM 661 N N . LYS A 1 82 ? 8.826 -6.082 -51.230 1.00 95.44 82 LYS A N 1
ATOM 662 C CA . LYS A 1 82 ? 7.420 -6.284 -50.844 1.00 95.44 82 LYS A CA 1
ATOM 663 C C . LYS A 1 82 ? 7.237 -6.969 -49.491 1.00 95.44 82 LYS A C 1
ATOM 665 O O . LYS A 1 82 ? 6.151 -6.893 -48.916 1.00 95.44 82 LYS A O 1
ATOM 670 N N . LEU A 1 83 ? 8.247 -7.672 -48.981 1.00 96.06 83 LEU A N 1
ATOM 671 C CA . LEU A 1 83 ? 8.168 -8.314 -47.671 1.00 96.06 83 LEU A CA 1
ATOM 672 C C . LEU A 1 83 ? 8.277 -7.275 -46.542 1.00 96.06 83 LEU A C 1
ATOM 674 O O . LEU A 1 83 ? 9.179 -6.443 -46.563 1.00 96.06 83 LEU A O 1
ATOM 678 N N . PRO A 1 84 ? 7.436 -7.360 -45.490 1.00 93.94 84 PRO A N 1
ATOM 679 C CA . PRO A 1 84 ? 7.616 -6.530 -44.303 1.00 93.94 84 PRO A CA 1
ATOM 680 C C . PRO A 1 84 ? 8.994 -6.766 -43.675 1.00 93.94 84 PRO A C 1
ATOM 682 O O . PRO A 1 84 ? 9.405 -7.921 -43.533 1.00 93.94 84 PRO A O 1
ATOM 685 N N . GLU A 1 85 ? 9.657 -5.705 -43.207 1.00 87.44 85 GLU A N 1
ATOM 686 C CA . GLU A 1 85 ? 11.011 -5.756 -42.624 1.00 87.44 85 GLU A CA 1
ATOM 687 C C . GLU A 1 85 ? 11.142 -6.823 -41.524 1.00 87.44 85 GLU A C 1
ATOM 689 O O . GLU A 1 85 ? 12.048 -7.651 -41.551 1.00 87.44 85 GLU A O 1
ATOM 694 N N . LYS A 1 86 ? 10.150 -6.917 -40.628 1.00 87.69 86 LYS A N 1
ATOM 695 C CA . LYS A 1 86 ? 10.086 -7.950 -39.575 1.00 87.69 86 LYS A CA 1
ATOM 696 C C . LYS A 1 86 ? 10.119 -9.387 -40.124 1.00 87.69 86 LYS A C 1
ATOM 698 O O . LYS A 1 86 ? 10.632 -10.291 -39.466 1.00 87.69 86 LYS A O 1
ATOM 703 N N . THR A 1 87 ? 9.552 -9.617 -41.309 1.00 91.94 87 THR A N 1
ATOM 704 C CA . THR A 1 87 ? 9.582 -10.929 -41.976 1.00 91.94 87 THR A CA 1
ATOM 705 C C . THR A 1 87 ? 10.964 -11.207 -42.553 1.00 91.94 87 THR A C 1
ATOM 707 O O . THR A 1 87 ? 11.466 -12.316 -42.389 1.00 91.94 87 THR A O 1
ATOM 710 N N . LEU A 1 88 ? 11.592 -10.208 -43.178 1.00 91.50 88 LEU A N 1
ATOM 711 C CA . LEU A 1 88 ? 12.958 -10.317 -43.696 1.00 91.50 88 LEU A CA 1
ATOM 712 C C . LEU A 1 88 ? 13.957 -10.598 -42.573 1.00 91.50 88 LEU A C 1
ATOM 714 O O . LEU A 1 88 ? 14.767 -11.507 -42.712 1.00 91.50 88 LEU A O 1
ATOM 718 N N . ASP A 1 89 ? 13.836 -9.907 -41.439 1.00 83.88 89 ASP A N 1
ATOM 719 C CA . ASP A 1 89 ? 14.642 -10.158 -40.240 1.00 83.88 89 ASP A CA 1
ATOM 720 C C . ASP A 1 89 ? 14.435 -11.576 -39.697 1.00 83.88 89 ASP A C 1
ATOM 722 O O . ASP A 1 89 ? 15.393 -12.264 -39.349 1.00 83.88 89 ASP A O 1
ATOM 726 N N . SER A 1 90 ? 13.187 -12.056 -39.654 1.00 88.25 90 SER A N 1
ATOM 727 C CA . SER A 1 90 ? 12.900 -13.425 -39.214 1.00 88.25 90 SER A CA 1
ATOM 728 C C . SER A 1 90 ? 13.519 -14.467 -40.148 1.00 88.25 90 SER A C 1
ATOM 730 O O . SER A 1 90 ? 14.152 -15.412 -39.675 1.00 88.25 90 SER A O 1
ATOM 732 N N . LEU A 1 91 ? 13.377 -14.282 -41.465 1.00 91.75 91 LEU A N 1
ATOM 733 C CA . LEU A 1 91 ? 13.991 -15.142 -42.476 1.00 91.75 91 LEU A CA 1
ATOM 734 C C . LEU A 1 91 ? 15.515 -15.133 -42.344 1.00 91.75 91 LEU A C 1
ATOM 736 O O . LEU A 1 91 ? 16.124 -16.198 -42.298 1.00 91.75 91 LEU A O 1
ATOM 740 N N . TYR A 1 92 ? 16.112 -13.950 -42.215 1.00 90.31 92 TYR A N 1
ATOM 741 C CA . TYR A 1 92 ? 17.541 -13.767 -42.007 1.00 90.31 92 TYR A CA 1
ATOM 742 C C . TYR A 1 92 ? 18.033 -14.523 -40.765 1.00 90.31 92 TYR A C 1
ATOM 744 O O . TYR A 1 92 ? 18.879 -15.405 -40.890 1.00 90.31 92 TYR A O 1
ATOM 752 N N . ILE A 1 93 ? 17.447 -14.277 -39.587 1.00 84.19 93 ILE A N 1
ATOM 753 C CA . ILE A 1 93 ? 17.833 -14.940 -38.327 1.00 84.19 93 ILE A CA 1
ATOM 754 C C . ILE A 1 93 ? 17.733 -16.464 -38.454 1.00 84.19 93 ILE A C 1
ATOM 756 O O . ILE A 1 93 ? 18.620 -17.195 -38.006 1.00 84.19 93 ILE A O 1
ATOM 760 N N . GLN A 1 94 ? 16.658 -16.968 -39.063 1.00 88.94 94 GLN A N 1
ATOM 761 C CA . GLN A 1 94 ? 16.485 -18.405 -39.257 1.00 88.94 94 GLN A CA 1
ATOM 762 C C . GLN A 1 94 ? 17.504 -18.987 -40.248 1.00 88.94 94 GLN A C 1
ATOM 764 O O . GLN A 1 94 ? 17.920 -20.131 -40.073 1.00 88.94 94 GLN A O 1
ATOM 769 N N . LEU A 1 95 ? 17.900 -18.241 -41.285 1.00 89.56 95 LEU A N 1
ATOM 770 C CA . LEU A 1 95 ? 18.905 -18.673 -42.259 1.00 89.56 95 LEU A CA 1
ATOM 771 C C . LEU A 1 95 ? 20.307 -18.675 -41.645 1.00 89.56 95 LEU A C 1
ATOM 773 O O . LEU A 1 95 ? 20.986 -19.697 -41.727 1.00 89.56 95 LEU A O 1
ATOM 777 N N . VAL A 1 96 ? 20.712 -17.594 -40.969 1.00 85.00 96 VAL A N 1
ATOM 778 C CA . VAL A 1 96 ? 22.016 -17.472 -40.286 1.00 85.00 96 VAL A CA 1
ATOM 779 C C . VAL A 1 96 ? 22.210 -18.556 -39.225 1.00 85.00 96 VAL A C 1
ATOM 781 O O . VAL A 1 96 ? 23.318 -19.043 -39.013 1.00 85.00 96 VAL A O 1
ATOM 784 N N . ASN A 1 97 ? 21.126 -19.007 -38.591 1.00 83.31 97 ASN A N 1
ATOM 785 C CA . ASN A 1 97 ? 21.185 -20.088 -37.612 1.00 83.31 97 ASN A CA 1
ATOM 786 C C . ASN A 1 97 ? 21.315 -21.495 -38.208 1.00 83.31 97 ASN A C 1
ATOM 788 O O . ASN A 1 97 ? 21.561 -22.447 -37.463 1.00 83.31 97 ASN A O 1
ATOM 792 N N . THR A 1 98 ? 21.197 -21.659 -39.526 1.00 88.25 98 THR A N 1
ATOM 793 C CA . THR A 1 98 ? 21.495 -22.950 -40.154 1.00 88.25 98 THR A CA 1
ATOM 794 C C . THR A 1 98 ? 22.998 -23.212 -40.125 1.00 88.25 98 THR A C 1
ATOM 796 O O . THR A 1 98 ? 23.801 -22.327 -40.399 1.00 88.25 98 THR A O 1
ATOM 799 N N . LYS A 1 99 ? 23.405 -24.452 -39.829 1.00 85.25 99 LYS A N 1
ATOM 800 C CA . LYS A 1 99 ? 24.826 -24.835 -39.719 1.00 85.25 99 LYS A CA 1
ATOM 801 C C . LYS A 1 99 ? 25.652 -24.449 -40.959 1.00 85.25 99 LYS A C 1
ATOM 803 O O . LYS A 1 99 ? 26.800 -24.047 -40.815 1.00 85.25 99 LYS A O 1
ATOM 808 N N . ILE A 1 100 ? 25.066 -24.567 -42.153 1.00 85.50 100 ILE A N 1
ATOM 809 C CA . ILE A 1 100 ? 25.729 -24.299 -43.440 1.00 85.50 100 ILE A CA 1
ATOM 810 C C . ILE A 1 100 ? 25.975 -22.809 -43.630 1.00 85.50 100 ILE A C 1
ATOM 812 O O . ILE A 1 100 ? 27.109 -22.408 -43.875 1.00 85.50 100 ILE A O 1
ATOM 816 N N . ILE A 1 101 ? 24.926 -21.996 -43.476 1.00 84.62 101 ILE A N 1
ATOM 817 C CA . ILE A 1 101 ? 25.046 -20.544 -43.599 1.00 84.62 101 ILE A CA 1
ATOM 818 C C . ILE A 1 101 ? 25.912 -20.002 -42.469 1.00 84.62 101 ILE A C 1
ATOM 820 O O . ILE A 1 101 ? 26.765 -19.173 -42.735 1.00 84.62 101 ILE A O 1
ATOM 824 N N . ARG A 1 102 ? 25.785 -20.515 -41.240 1.00 82.00 102 ARG A N 1
ATOM 825 C CA . ARG A 1 102 ? 26.640 -20.118 -40.119 1.00 82.00 102 ARG A CA 1
ATOM 826 C C . ARG A 1 102 ? 28.114 -20.340 -40.427 1.00 82.00 102 ARG A C 1
ATOM 828 O O . ARG A 1 102 ? 28.873 -19.400 -40.304 1.00 82.00 102 ARG A O 1
ATOM 835 N N . LYS A 1 103 ? 28.519 -21.538 -40.869 1.00 81.56 103 LYS A N 1
ATOM 836 C CA . LYS A 1 103 ? 29.921 -21.818 -41.237 1.00 81.56 103 LYS A CA 1
ATOM 837 C C . LYS A 1 103 ? 30.426 -20.887 -42.341 1.00 81.56 103 LYS A C 1
ATOM 839 O O . LYS A 1 103 ? 31.542 -20.392 -42.248 1.00 81.56 103 LYS A O 1
ATOM 844 N N . TYR A 1 104 ? 29.596 -20.650 -43.356 1.00 81.00 104 TYR A N 1
ATOM 845 C CA . TYR A 1 104 ? 29.925 -19.769 -44.474 1.00 81.00 104 TYR A CA 1
ATOM 846 C C . TYR A 1 104 ? 30.061 -18.304 -44.035 1.00 81.00 104 TYR A C 1
ATOM 848 O O . TYR A 1 104 ? 31.045 -17.632 -44.336 1.00 81.00 104 TYR A O 1
ATOM 856 N N . LEU A 1 105 ? 29.108 -17.818 -43.244 1.00 77.56 105 LEU A N 1
ATOM 857 C CA . LEU A 1 105 ? 29.149 -16.478 -42.679 1.00 77.56 105 LEU A CA 1
ATOM 858 C C . LEU A 1 105 ? 30.283 -16.329 -41.675 1.00 77.56 105 LEU A C 1
ATOM 860 O O . LEU A 1 105 ? 30.915 -15.294 -41.691 1.00 77.56 105 LEU A O 1
ATOM 864 N N . SER A 1 106 ? 30.628 -17.334 -40.872 1.00 70.75 106 SER A N 1
ATOM 865 C CA . SER A 1 106 ? 31.796 -17.266 -39.983 1.00 70.75 106 SER A CA 1
ATOM 866 C C . SER A 1 106 ? 33.108 -17.045 -40.744 1.00 70.75 106 SER A C 1
ATOM 868 O O . SER A 1 106 ? 34.040 -16.488 -40.180 1.00 70.75 106 SER A O 1
ATOM 870 N N . SER A 1 107 ? 33.188 -17.449 -42.019 1.00 70.06 107 SER A N 1
ATOM 871 C CA . SER A 1 107 ? 34.351 -17.167 -42.874 1.00 70.06 107 SER A CA 1
ATOM 872 C C . SER A 1 107 ? 34.320 -15.806 -43.581 1.00 70.06 107 SER A C 1
ATOM 874 O O . SER A 1 107 ? 35.357 -15.359 -44.059 1.00 70.06 107 SER A O 1
ATOM 876 N N . LEU A 1 108 ? 33.159 -15.142 -43.655 1.00 64.75 108 LEU A N 1
ATOM 877 C CA . LEU A 1 108 ? 32.967 -13.883 -44.398 1.00 64.75 108 LEU A CA 1
ATOM 878 C C . LEU A 1 108 ? 32.647 -12.682 -43.508 1.00 64.75 108 LEU A C 1
ATOM 880 O O . LEU A 1 108 ? 33.050 -11.558 -43.791 1.00 64.75 108 LEU A O 1
ATOM 884 N N . MET A 1 109 ? 31.897 -12.916 -42.443 1.00 60.97 109 MET A N 1
ATOM 885 C CA . MET A 1 109 ? 31.550 -11.938 -41.436 1.00 60.97 109 MET A CA 1
ATOM 886 C C . MET A 1 109 ? 32.637 -11.956 -40.378 1.00 60.97 109 MET A C 1
ATOM 888 O O . MET A 1 109 ? 32.622 -12.757 -39.447 1.00 60.97 109 MET A O 1
ATOM 892 N N . LEU A 1 110 ? 33.559 -11.008 -40.527 1.00 55.84 110 LEU A N 1
ATOM 893 C CA . LEU A 1 110 ? 34.452 -10.515 -39.483 1.00 55.84 110 LEU A CA 1
ATOM 894 C C . LEU A 1 110 ? 33.633 -9.806 -38.385 1.00 55.84 110 LEU A C 1
ATOM 896 O O . LEU A 1 110 ? 33.915 -8.659 -38.041 1.00 55.84 110 LEU A O 1
ATOM 900 N N . PHE A 1 111 ? 32.576 -10.441 -37.863 1.00 63.50 111 PHE A N 1
ATOM 901 C CA . PHE A 1 111 ? 31.997 -10.000 -36.603 1.00 63.50 111 PHE A CA 1
ATOM 902 C C . PHE A 1 111 ? 33.000 -10.383 -35.524 1.00 63.50 111 PHE A C 1
ATOM 904 O O . PHE A 1 111 ? 32.969 -11.465 -34.947 1.00 63.50 111 PHE A O 1
ATOM 911 N N . ASP A 1 112 ? 33.983 -9.512 -35.369 1.00 71.44 112 ASP A N 1
ATOM 912 C CA . ASP A 1 112 ? 34.952 -9.605 -34.310 1.00 71.44 112 ASP A CA 1
ATOM 913 C C . ASP A 1 112 ? 34.273 -9.090 -33.046 1.00 71.44 112 ASP A C 1
ATOM 915 O O . ASP A 1 112 ? 34.218 -7.879 -32.795 1.00 71.44 112 ASP A O 1
ATOM 919 N N . ASP A 1 113 ? 33.720 -10.034 -32.280 1.00 70.94 113 ASP A N 1
ATOM 920 C CA . ASP A 1 113 ? 33.108 -9.800 -30.973 1.00 70.94 113 ASP A CA 1
ATOM 921 C C . ASP A 1 113 ? 33.978 -8.860 -30.127 1.00 70.94 113 ASP A C 1
ATOM 923 O O . ASP A 1 113 ? 33.450 -7.986 -29.442 1.00 70.94 113 ASP A O 1
ATOM 927 N N . SER A 1 114 ? 35.312 -8.966 -30.226 1.00 78.62 114 SER A N 1
ATOM 928 C CA . SER A 1 114 ? 36.242 -8.152 -29.443 1.00 78.62 114 SER A CA 1
ATOM 929 C C . SER A 1 114 ? 36.236 -6.671 -29.850 1.00 78.62 114 SER A C 1
ATOM 931 O O . SER A 1 114 ? 36.238 -5.787 -28.985 1.00 78.62 114 SER A O 1
ATOM 933 N N . ASN A 1 115 ? 36.139 -6.373 -31.149 1.00 80.56 115 ASN A N 1
ATOM 934 C CA . ASN A 1 115 ? 36.081 -5.002 -31.655 1.00 80.56 115 ASN A CA 1
ATOM 935 C C . ASN A 1 115 ? 34.748 -4.332 -31.298 1.00 80.56 115 ASN A C 1
ATOM 937 O O . ASN A 1 115 ? 34.730 -3.201 -30.799 1.00 80.56 115 ASN A O 1
ATOM 941 N N . PHE A 1 116 ? 33.628 -5.039 -31.468 1.00 79.62 116 PHE A N 1
ATOM 942 C CA . PHE A 1 116 ? 32.311 -4.500 -31.125 1.00 79.62 116 PHE A CA 1
ATOM 943 C C . PHE A 1 116 ? 32.074 -4.416 -29.618 1.00 79.62 116 PHE A C 1
ATOM 945 O O . PHE A 1 116 ? 31.475 -3.442 -29.158 1.00 79.62 116 PHE A O 1
ATOM 952 N N . ALA A 1 117 ? 32.594 -5.366 -28.835 1.00 83.88 117 ALA A N 1
ATOM 953 C CA . ALA A 1 117 ? 32.611 -5.274 -27.379 1.00 83.88 117 ALA A CA 1
ATOM 954 C C . ALA A 1 117 ? 33.332 -4.006 -26.921 1.00 83.88 117 ALA A C 1
ATOM 956 O O . ALA A 1 117 ? 32.800 -3.274 -26.092 1.00 83.88 117 ALA A O 1
ATOM 957 N N . LYS A 1 118 ? 34.488 -3.675 -27.510 1.00 86.94 118 LYS A N 1
ATOM 958 C CA . LYS A 1 118 ? 35.230 -2.457 -27.160 1.00 86.94 118 LYS A CA 1
ATOM 959 C C . LYS A 1 118 ? 34.462 -1.178 -27.505 1.00 86.94 118 LYS A C 1
ATOM 961 O O . LYS A 1 118 ? 34.429 -0.253 -26.686 1.00 86.94 118 LYS A O 1
ATOM 966 N N . ILE A 1 119 ? 33.832 -1.114 -28.682 1.00 86.50 119 ILE A N 1
ATOM 967 C CA . ILE A 1 119 ? 33.000 0.031 -29.095 1.00 86.50 119 ILE A CA 1
ATOM 968 C C . ILE A 1 119 ? 31.813 0.190 -28.140 1.00 86.50 119 ILE A C 1
ATOM 970 O O . ILE A 1 119 ? 31.597 1.278 -27.601 1.00 86.50 119 ILE A O 1
ATOM 974 N N . PHE A 1 120 ? 31.085 -0.898 -27.871 1.00 89.00 120 PHE A N 1
ATOM 975 C CA . PHE A 1 120 ? 29.930 -0.871 -26.980 1.00 89.00 120 PHE A CA 1
ATOM 976 C C . PHE A 1 120 ? 30.318 -0.529 -25.544 1.00 89.00 120 PHE A C 1
ATOM 978 O O . PHE A 1 120 ? 29.699 0.347 -24.952 1.00 89.00 120 PHE A O 1
ATOM 985 N N . MET A 1 121 ? 31.374 -1.141 -25.007 1.00 90.38 121 MET A N 1
ATOM 986 C CA . MET A 1 121 ? 31.900 -0.843 -23.675 1.00 90.38 121 MET A CA 1
ATOM 987 C C . MET A 1 121 ? 32.290 0.631 -23.552 1.00 90.38 121 MET A C 1
ATOM 989 O O . MET A 1 121 ? 31.985 1.268 -22.548 1.00 90.38 121 MET A O 1
ATOM 993 N N . THR A 1 122 ? 32.901 1.209 -24.590 1.00 90.50 122 THR A N 1
ATOM 994 C CA . THR A 1 122 ? 33.232 2.641 -24.618 1.00 90.50 122 THR A CA 1
ATOM 995 C C . THR A 1 122 ? 31.971 3.508 -24.618 1.00 90.50 122 THR A C 1
ATOM 997 O O . THR A 1 122 ? 31.904 4.484 -23.872 1.00 90.50 122 THR A O 1
ATOM 1000 N N . ALA A 1 123 ? 30.961 3.165 -25.423 1.00 90.25 123 ALA A N 1
ATOM 1001 C CA . ALA A 1 123 ? 29.693 3.893 -25.467 1.00 90.25 123 ALA A CA 1
ATOM 1002 C C . ALA A 1 123 ? 28.916 3.782 -24.142 1.00 90.25 123 ALA A C 1
ATOM 1004 O O . ALA A 1 123 ? 28.406 4.784 -23.648 1.00 90.25 123 ALA A O 1
ATOM 1005 N N . HIS A 1 124 ? 28.882 2.586 -23.551 1.00 93.06 124 HIS A N 1
ATOM 1006 C CA . HIS A 1 124 ? 28.274 2.291 -22.256 1.00 93.06 124 HIS A CA 1
ATOM 1007 C C . HIS A 1 124 ? 28.972 3.057 -21.130 1.00 93.06 124 HIS A C 1
ATOM 1009 O O . HIS A 1 124 ? 28.309 3.719 -20.337 1.00 93.06 124 HIS A O 1
ATOM 1015 N N . LYS A 1 125 ? 30.310 3.055 -21.099 1.00 93.12 125 LYS A N 1
ATOM 1016 C CA . LYS A 1 125 ? 31.094 3.825 -20.126 1.00 93.12 125 LYS A CA 1
ATOM 1017 C C . LYS A 1 125 ? 30.803 5.322 -20.227 1.00 93.12 125 LYS A C 1
ATOM 1019 O O . LYS A 1 125 ? 30.521 5.943 -19.209 1.00 93.12 125 LYS A O 1
ATOM 1024 N N . LYS A 1 126 ? 30.807 5.886 -21.441 1.00 93.19 126 LYS A N 1
ATOM 1025 C CA . LYS A 1 126 ? 30.466 7.303 -21.668 1.00 93.19 126 LYS A CA 1
ATOM 1026 C C . LYS A 1 126 ? 29.045 7.637 -21.210 1.00 93.19 126 LYS A C 1
ATOM 1028 O O . LYS A 1 126 ? 28.821 8.698 -20.636 1.00 93.19 126 LYS A O 1
ATOM 1033 N N . GLU A 1 127 ? 28.091 6.737 -21.445 1.00 93.75 127 GLU A N 1
ATOM 1034 C CA . GLU A 1 127 ? 26.719 6.901 -20.959 1.00 93.75 127 GLU A CA 1
ATOM 1035 C C . GLU A 1 127 ? 26.671 6.958 -19.429 1.00 93.75 127 GLU A C 1
ATOM 1037 O O . GLU A 1 127 ? 26.057 7.855 -18.858 1.00 93.75 127 GLU A O 1
ATOM 1042 N N . TRP A 1 128 ? 27.365 6.046 -18.749 1.00 94.56 128 TRP A N 1
ATOM 1043 C CA . TRP A 1 128 ? 27.419 6.031 -17.288 1.00 94.56 128 TRP A CA 1
ATOM 1044 C C . TRP A 1 128 ? 28.188 7.205 -16.693 1.00 94.56 128 TRP A C 1
ATOM 1046 O O . TRP A 1 128 ? 27.812 7.690 -15.630 1.00 94.56 128 TRP A O 1
ATOM 1056 N N . GLU A 1 129 ? 29.213 7.712 -17.375 1.00 94.81 129 GLU A N 1
ATOM 1057 C CA . GLU A 1 129 ? 29.870 8.970 -17.010 1.00 94.81 129 GLU A CA 1
ATOM 1058 C C . GLU A 1 129 ? 28.890 10.151 -17.098 1.00 94.81 129 GLU A C 1
ATOM 1060 O O . GLU A 1 129 ? 28.858 10.985 -16.193 1.00 94.81 129 GLU A O 1
ATOM 1065 N N . SER A 1 130 ? 28.030 10.185 -18.124 1.00 95.19 130 SER A N 1
ATOM 1066 C CA . SER A 1 130 ? 26.964 11.187 -18.256 1.00 95.19 130 SER A CA 1
ATOM 1067 C C . SER A 1 130 ? 25.892 11.055 -17.165 1.00 95.19 130 SER A C 1
ATOM 1069 O O . SER A 1 130 ? 25.523 12.057 -16.544 1.00 95.19 130 SER A O 1
ATOM 1071 N N . ILE A 1 131 ? 25.443 9.831 -16.861 1.00 95.06 131 ILE A N 1
ATOM 1072 C CA . ILE A 1 131 ? 24.523 9.552 -15.745 1.00 95.06 131 ILE A CA 1
ATOM 1073 C C . ILE A 1 131 ? 25.148 10.010 -14.426 1.00 95.06 131 ILE A C 1
ATOM 1075 O O . ILE A 1 131 ? 24.515 10.738 -13.665 1.00 95.06 131 ILE A O 1
ATOM 1079 N N . LYS A 1 132 ? 26.409 9.644 -14.170 1.00 96.12 132 LYS A N 1
ATOM 1080 C CA . LYS A 1 132 ? 27.136 10.028 -12.958 1.00 96.12 132 LYS A CA 1
ATOM 1081 C C . LYS A 1 132 ? 27.232 11.543 -12.828 1.00 96.12 132 LYS A C 1
ATOM 1083 O O . LYS A 1 132 ? 26.887 12.066 -11.778 1.00 96.12 132 LYS A O 1
ATOM 1088 N N . ALA A 1 133 ? 27.628 12.251 -13.885 1.00 96.44 133 ALA A N 1
ATOM 1089 C CA . ALA A 1 133 ? 27.687 13.712 -13.880 1.00 96.44 133 ALA A CA 1
ATOM 1090 C C . ALA A 1 133 ? 26.310 14.346 -13.601 1.00 96.44 133 ALA A C 1
ATOM 1092 O O . ALA A 1 133 ? 26.203 15.278 -12.801 1.00 96.44 133 ALA A O 1
ATOM 1093 N N . THR A 1 134 ? 25.248 13.793 -14.197 1.00 96.62 134 THR A N 1
ATOM 1094 C CA . THR A 1 134 ? 23.864 14.238 -13.976 1.00 96.62 134 THR A CA 1
ATOM 1095 C C . THR A 1 134 ? 23.458 14.068 -12.511 1.00 96.62 134 THR A C 1
ATOM 1097 O O . THR A 1 134 ? 22.997 15.024 -11.887 1.00 96.62 134 THR A O 1
ATOM 1100 N N . ILE A 1 135 ? 23.690 12.892 -11.923 1.00 96.62 135 ILE A N 1
ATOM 1101 C CA . ILE A 1 135 ? 23.353 12.612 -10.519 1.00 96.62 135 ILE A CA 1
ATOM 1102 C C . ILE A 1 135 ? 24.220 13.445 -9.570 1.00 96.62 135 ILE A C 1
ATOM 1104 O O . ILE A 1 135 ? 23.690 14.037 -8.634 1.00 96.62 135 ILE A O 1
ATOM 1108 N N . SER A 1 136 ? 25.527 13.553 -9.825 1.00 96.00 136 SER A N 1
ATOM 1109 C CA . SER A 1 136 ? 26.459 14.337 -9.005 1.00 96.00 136 SER A CA 1
ATOM 1110 C C . SER A 1 136 ? 26.076 15.815 -8.931 1.00 96.00 136 SER A C 1
ATOM 1112 O O . SER A 1 136 ? 26.219 16.430 -7.878 1.00 96.00 136 SER A O 1
ATOM 1114 N N . SER A 1 137 ? 25.503 16.389 -9.996 1.00 96.44 137 SER A N 1
ATOM 1115 C CA . SER A 1 137 ? 24.984 17.766 -9.933 1.00 96.44 137 SER A CA 1
ATOM 1116 C C . SER A 1 137 ? 23.779 17.936 -8.987 1.00 96.44 137 SER A C 1
ATOM 1118 O O . SER A 1 137 ? 23.476 19.059 -8.589 1.00 96.44 137 SER A O 1
ATOM 1120 N N . HIS A 1 138 ? 23.144 16.836 -8.563 1.00 97.00 138 HIS A N 1
ATOM 1121 C CA . HIS A 1 138 ? 22.016 16.791 -7.623 1.00 97.00 138 HIS A CA 1
ATOM 1122 C C . HIS A 1 138 ? 22.364 16.105 -6.286 1.00 97.00 138 HIS A C 1
ATOM 1124 O O . HIS A 1 138 ? 21.485 15.905 -5.449 1.00 97.00 138 HIS A O 1
ATOM 1130 N N . GLU A 1 139 ? 23.631 15.755 -6.041 1.00 95.62 139 GLU A N 1
ATOM 1131 C CA . GLU A 1 139 ? 24.050 14.949 -4.883 1.00 95.62 139 GLU A CA 1
ATOM 1132 C C . GLU A 1 139 ? 23.712 15.600 -3.536 1.00 95.62 139 GLU A C 1
ATOM 1134 O O . GLU A 1 139 ? 23.279 14.919 -2.603 1.00 95.62 139 GLU A O 1
ATOM 1139 N N . LYS A 1 140 ? 23.840 16.930 -3.446 1.00 96.31 140 LYS A N 1
ATOM 1140 C CA . LYS A 1 140 ? 23.468 17.689 -2.242 1.00 96.31 140 LYS A CA 1
ATOM 1141 C C . LYS A 1 140 ? 21.970 17.588 -1.945 1.00 96.31 140 LYS A C 1
ATOM 1143 O O . LYS A 1 140 ? 21.599 17.373 -0.797 1.00 96.31 140 LYS A O 1
ATOM 1148 N N . ILE A 1 141 ? 21.129 17.705 -2.977 1.00 96.12 141 ILE A N 1
ATOM 1149 C CA . ILE A 1 141 ? 19.667 17.592 -2.854 1.00 96.12 141 ILE A CA 1
ATOM 1150 C C . ILE A 1 141 ? 19.293 16.173 -2.424 1.00 96.12 141 ILE A C 1
ATOM 1152 O O . ILE A 1 141 ? 18.541 15.999 -1.472 1.00 96.12 141 ILE A O 1
ATOM 1156 N N . LEU A 1 142 ? 19.865 15.161 -3.085 1.00 95.06 142 LEU A N 1
ATOM 1157 C CA . LEU A 1 142 ? 19.617 13.752 -2.774 1.00 95.06 142 LEU A CA 1
ATOM 1158 C C . LEU A 1 142 ? 20.000 13.400 -1.336 1.00 95.06 142 LEU A C 1
ATOM 1160 O O . LEU A 1 142 ? 19.236 12.735 -0.642 1.00 95.06 142 LEU A O 1
ATOM 1164 N N . SER A 1 143 ? 21.173 13.850 -0.890 1.00 94.69 143 SER A N 1
ATOM 1165 C CA . SER A 1 143 ? 21.663 13.574 0.462 1.00 94.69 143 SER A CA 1
ATOM 1166 C C . SER A 1 143 ? 20.778 14.234 1.515 1.00 94.69 143 SER A C 1
ATOM 1168 O O . SER A 1 143 ? 20.369 13.567 2.461 1.00 94.69 143 SER A O 1
ATOM 1170 N N . HIS A 1 144 ? 20.418 15.503 1.308 1.00 95.75 144 HIS A N 1
ATOM 1171 C CA . HIS A 1 144 ? 19.547 16.232 2.224 1.00 95.75 144 HIS A CA 1
ATOM 1172 C C . HIS A 1 144 ? 18.134 15.633 2.264 1.00 95.75 144 HIS A C 1
ATOM 1174 O O . HIS A 1 144 ? 17.594 15.437 3.343 1.00 95.75 144 HIS A O 1
ATOM 1180 N N . LEU A 1 145 ? 17.544 15.261 1.123 1.00 93.94 145 LEU A N 1
ATOM 1181 C CA . LEU A 1 145 ? 16.240 14.587 1.106 1.00 93.94 145 LEU A CA 1
ATOM 1182 C C . LEU A 1 145 ? 16.259 13.254 1.851 1.00 93.94 145 LEU A C 1
ATOM 1184 O O . LEU A 1 145 ? 15.327 12.972 2.594 1.00 93.94 145 LEU A O 1
ATOM 1188 N N . LEU A 1 146 ? 17.298 12.436 1.667 1.00 93.81 146 LEU A N 1
ATOM 1189 C CA . LEU A 1 146 ? 17.420 11.159 2.375 1.00 93.81 146 LEU A CA 1
ATOM 1190 C C . LEU A 1 146 ? 17.585 11.344 3.887 1.00 93.81 146 LEU A C 1
ATOM 1192 O O . LEU A 1 146 ? 17.058 10.537 4.645 1.00 93.81 146 LEU A O 1
ATOM 1196 N N . GLU A 1 147 ? 18.286 12.394 4.317 1.00 95.25 147 GLU A N 1
ATOM 1197 C CA . GLU A 1 147 ? 18.370 12.783 5.728 1.00 95.25 147 GLU A CA 1
ATOM 1198 C C . GLU A 1 147 ? 16.994 13.196 6.266 1.00 95.25 147 GLU A C 1
ATOM 1200 O O . GLU A 1 147 ? 16.544 12.658 7.274 1.00 95.25 147 GLU A O 1
ATOM 1205 N N . LEU A 1 148 ? 16.280 14.066 5.543 1.00 92.25 148 LEU A N 1
ATOM 1206 C CA . LEU A 1 148 ? 14.937 14.526 5.909 1.00 92.25 148 LEU A CA 1
ATOM 1207 C C . LEU A 1 148 ? 13.916 13.381 5.959 1.00 92.25 148 LEU A C 1
ATOM 1209 O O . LEU A 1 148 ? 13.076 13.363 6.849 1.00 92.25 148 LEU A O 1
ATOM 1213 N N . CYS A 1 149 ? 14.003 12.404 5.051 1.00 88.94 149 CYS A N 1
ATOM 1214 C CA . CYS A 1 149 ? 13.154 11.206 5.063 1.00 88.94 149 CYS A CA 1
ATOM 1215 C C . CYS A 1 149 ? 13.384 10.315 6.296 1.00 88.94 149 CYS A C 1
ATOM 1217 O O . CYS A 1 149 ? 12.578 9.427 6.552 1.00 88.94 149 CYS A O 1
ATOM 1219 N N . GLY A 1 150 ? 14.494 10.494 7.019 1.00 88.50 150 GLY A N 1
ATOM 1220 C CA . GLY A 1 150 ? 14.775 9.787 8.268 1.00 88.50 150 GLY A CA 1
ATOM 1221 C C . GLY A 1 150 ? 14.265 10.506 9.519 1.00 88.50 150 GLY A C 1
ATOM 1222 O O . GLY A 1 150 ? 14.371 9.949 10.610 1.00 88.50 150 GLY A O 1
ATOM 1223 N N . MET A 1 151 ? 13.746 11.730 9.387 1.00 90.81 151 MET A N 1
ATOM 1224 C CA . MET A 1 151 ? 13.254 12.522 10.513 1.00 90.81 151 MET A CA 1
ATOM 1225 C C . MET A 1 151 ? 11.763 12.259 10.741 1.00 90.81 151 MET A C 1
ATOM 1227 O O . MET A 1 151 ? 10.957 12.365 9.814 1.00 90.81 151 MET A O 1
ATOM 1231 N N . GLU A 1 152 ? 11.389 11.956 11.989 1.00 85.94 152 GLU A N 1
ATOM 1232 C CA . GLU A 1 152 ? 10.003 11.654 12.383 1.00 85.94 152 GLU A CA 1
ATOM 1233 C C . GLU A 1 152 ? 9.049 12.788 11.979 1.00 85.94 152 GLU A C 1
ATOM 1235 O O . GLU A 1 152 ? 7.948 12.536 11.489 1.00 85.94 152 GLU A O 1
ATOM 1240 N N . GLU A 1 153 ? 9.515 14.035 12.082 1.00 87.56 153 GLU A N 1
ATOM 1241 C CA . GLU A 1 153 ? 8.756 15.239 11.769 1.00 87.56 153 GLU A CA 1
ATOM 1242 C C . GLU A 1 153 ? 8.388 15.370 10.292 1.00 87.56 153 GLU A C 1
ATOM 1244 O O . GLU A 1 153 ? 7.513 16.177 10.005 1.00 87.56 153 GLU A O 1
ATOM 1249 N N . TYR A 1 154 ? 9.008 14.629 9.361 1.00 90.31 154 TYR A N 1
ATOM 1250 C CA . TYR A 1 154 ? 8.769 14.745 7.910 1.00 90.31 154 TYR A CA 1
ATOM 1251 C C . TYR A 1 154 ? 8.243 13.469 7.243 1.00 90.31 154 TYR A C 1
ATOM 1253 O O . TYR A 1 154 ? 7.964 13.482 6.039 1.00 90.31 154 TYR A O 1
ATOM 1261 N N . ASN A 1 155 ? 8.044 12.387 8.001 1.00 86.06 155 ASN A N 1
ATOM 1262 C CA . ASN A 1 155 ? 7.574 11.100 7.474 1.00 86.06 155 ASN A CA 1
ATOM 1263 C C . ASN A 1 155 ? 6.248 11.203 6.693 1.00 86.06 155 ASN A C 1
ATOM 1265 O O . ASN A 1 155 ? 6.008 10.417 5.781 1.00 86.06 155 ASN A O 1
ATOM 1269 N N . GLY A 1 156 ? 5.410 12.191 7.019 1.00 85.56 156 GLY A N 1
ATOM 1270 C CA . GLY A 1 156 ? 4.120 12.443 6.373 1.00 85.56 156 GLY A CA 1
ATOM 1271 C C . GLY A 1 156 ? 4.160 13.199 5.040 1.00 85.56 156 GLY A C 1
ATOM 1272 O O . GLY A 1 156 ? 3.151 13.275 4.339 1.00 85.56 156 GLY A O 1
ATOM 1273 N N . VAL A 1 157 ? 5.301 13.794 4.674 1.00 90.88 157 VAL A N 1
ATOM 1274 C CA . VAL A 1 157 ? 5.408 14.637 3.468 1.00 90.88 157 VAL A CA 1
ATOM 1275 C C . VAL A 1 157 ? 5.839 13.833 2.246 1.00 90.88 157 VAL A C 1
ATOM 1277 O O . VAL A 1 157 ? 5.356 14.060 1.132 1.00 90.88 157 VAL A O 1
ATOM 1280 N N . PHE A 1 158 ? 6.782 12.911 2.434 1.00 91.25 158 PHE A N 1
ATOM 1281 C CA . PHE A 1 158 ? 7.424 12.217 1.326 1.00 91.25 158 PHE A CA 1
ATOM 1282 C C . PHE A 1 158 ? 6.649 10.968 0.922 1.00 91.25 158 PHE A C 1
ATOM 1284 O O . PHE A 1 158 ? 6.390 10.069 1.719 1.00 91.25 158 PHE A O 1
ATOM 1291 N N . LYS A 1 159 ? 6.328 10.871 -0.370 1.00 91.06 159 LYS A N 1
ATOM 1292 C CA . LYS A 1 159 ? 5.761 9.648 -0.937 1.00 91.06 159 LYS A CA 1
ATOM 1293 C C . LYS A 1 159 ? 6.826 8.552 -0.958 1.00 91.06 159 LYS A C 1
ATOM 1295 O O . LYS A 1 159 ? 7.997 8.818 -1.227 1.00 91.06 159 LYS A O 1
ATOM 1300 N N . LYS A 1 160 ? 6.396 7.298 -0.792 1.00 93.12 160 LYS A N 1
ATOM 1301 C CA . LYS A 1 160 ? 7.263 6.115 -0.936 1.00 93.12 160 LYS A CA 1
ATOM 1302 C C . LYS A 1 160 ? 8.041 6.117 -2.260 1.00 93.12 160 LYS A C 1
ATOM 1304 O O . LYS A 1 160 ? 9.225 5.806 -2.280 1.00 93.12 160 LYS A O 1
ATOM 1309 N N . GLU A 1 161 ? 7.392 6.542 -3.343 1.00 94.44 161 GLU A N 1
ATOM 1310 C CA . GLU A 1 161 ? 8.012 6.672 -4.665 1.00 94.44 161 GLU A CA 1
ATOM 1311 C C . GLU A 1 161 ? 9.215 7.632 -4.666 1.00 94.44 161 GLU A C 1
ATOM 1313 O O . GLU A 1 161 ? 10.250 7.310 -5.245 1.00 94.44 161 GLU A O 1
ATOM 1318 N N . THR A 1 162 ? 9.135 8.768 -3.962 1.00 92.75 162 THR A N 1
ATOM 1319 C CA . THR A 1 162 ? 10.245 9.729 -3.840 1.00 92.75 162 THR A CA 1
ATOM 1320 C C . THR A 1 162 ? 11.458 9.080 -3.165 1.00 92.75 162 THR A C 1
ATOM 1322 O O . THR A 1 162 ? 12.585 9.223 -3.641 1.00 92.75 162 THR A O 1
ATOM 1325 N N . ILE A 1 163 ? 11.232 8.300 -2.102 1.00 93.88 163 ILE A N 1
ATOM 1326 C CA . ILE A 1 163 ? 12.285 7.562 -1.384 1.00 93.88 163 ILE A CA 1
ATOM 1327 C C . ILE A 1 163 ? 12.919 6.500 -2.294 1.00 93.88 163 ILE A C 1
ATOM 1329 O O . ILE A 1 163 ? 14.147 6.394 -2.371 1.00 93.88 163 ILE A O 1
ATOM 1333 N N . ASP A 1 164 ? 12.100 5.746 -3.029 1.00 95.69 164 ASP A N 1
ATOM 1334 C CA . ASP A 1 164 ? 12.565 4.723 -3.968 1.00 95.69 164 ASP A CA 1
ATOM 1335 C C . ASP A 1 164 ? 13.415 5.333 -5.097 1.00 95.69 164 ASP A C 1
ATOM 1337 O O . ASP A 1 164 ? 14.468 4.788 -5.451 1.00 95.69 164 ASP A O 1
ATOM 1341 N N . ILE A 1 165 ? 13.022 6.501 -5.623 1.00 95.94 165 ILE A N 1
ATOM 1342 C CA . ILE A 1 165 ? 13.806 7.240 -6.621 1.00 95.94 165 ILE A CA 1
ATOM 1343 C C . ILE A 1 165 ? 15.137 7.711 -6.020 1.00 95.94 165 ILE A C 1
ATOM 1345 O O . ILE A 1 165 ? 16.185 7.471 -6.626 1.00 95.94 165 ILE A O 1
ATOM 1349 N N . CYS A 1 166 ? 15.136 8.323 -4.830 1.00 95.06 166 CYS A N 1
ATOM 1350 C CA . CYS A 1 166 ? 16.363 8.742 -4.145 1.00 95.06 166 CYS A CA 1
ATOM 1351 C C . CYS A 1 166 ? 17.337 7.570 -3.957 1.00 95.06 166 CYS A C 1
ATOM 1353 O O . CYS A 1 166 ? 18.521 7.680 -4.290 1.00 95.06 166 CYS A O 1
ATOM 1355 N N . ASN A 1 167 ? 16.838 6.419 -3.496 1.00 94.62 167 ASN A N 1
ATOM 1356 C CA . ASN A 1 167 ? 17.635 5.206 -3.320 1.00 94.62 167 ASN A CA 1
ATOM 1357 C C . ASN A 1 167 ? 18.177 4.671 -4.649 1.00 94.62 167 ASN A C 1
ATOM 1359 O O . ASN A 1 167 ? 19.350 4.301 -4.733 1.00 94.62 167 ASN A O 1
ATOM 1363 N N . LYS A 1 168 ? 17.364 4.677 -5.711 1.00 95.12 168 LYS A N 1
ATOM 1364 C CA . LYS A 1 168 ? 17.792 4.276 -7.058 1.00 95.12 168 LYS A CA 1
ATOM 1365 C C . LYS A 1 168 ? 18.912 5.173 -7.592 1.00 95.12 168 LYS A C 1
ATOM 1367 O O . LYS A 1 168 ? 19.881 4.656 -8.150 1.00 95.12 168 LYS A O 1
ATOM 1372 N N . LEU A 1 169 ? 18.806 6.490 -7.411 1.00 95.19 169 LEU A N 1
ATOM 1373 C CA . LEU A 1 169 ? 19.824 7.458 -7.832 1.00 95.19 169 LEU A CA 1
ATOM 1374 C C . LEU A 1 169 ? 21.113 7.318 -7.012 1.00 95.19 169 LEU A C 1
ATOM 1376 O O . LEU A 1 169 ? 22.199 7.246 -7.586 1.00 95.19 169 LEU A O 1
ATOM 1380 N N . LYS A 1 170 ? 21.003 7.184 -5.685 1.00 95.56 170 LYS A N 1
ATOM 1381 C CA . LYS A 1 170 ? 22.151 6.938 -4.799 1.00 95.56 170 LYS A CA 1
ATOM 1382 C C . LYS A 1 170 ? 22.866 5.634 -5.150 1.00 95.56 170 LYS A C 1
ATOM 1384 O O . LYS A 1 170 ? 24.090 5.611 -5.258 1.00 95.56 170 LYS A O 1
ATOM 1389 N N . ASN A 1 171 ? 22.118 4.558 -5.390 1.00 93.75 171 ASN A N 1
ATOM 1390 C CA . ASN A 1 171 ? 22.699 3.281 -5.793 1.00 93.75 171 ASN A CA 1
ATOM 1391 C C . ASN A 1 171 ? 23.399 3.375 -7.155 1.00 93.75 171 ASN A C 1
ATOM 1393 O O . ASN A 1 171 ? 24.473 2.812 -7.316 1.00 93.75 171 ASN A O 1
ATOM 1397 N N . ALA A 1 172 ? 22.843 4.118 -8.116 1.00 92.62 172 ALA A N 1
ATOM 1398 C CA . ALA A 1 172 ? 23.490 4.342 -9.409 1.00 92.62 172 ALA A CA 1
ATOM 1399 C C . ALA A 1 172 ? 24.813 5.124 -9.296 1.00 92.62 172 ALA A C 1
ATOM 1401 O O . ALA A 1 172 ? 25.712 4.914 -10.109 1.00 92.62 172 ALA A O 1
ATOM 1402 N N . LEU A 1 173 ? 24.950 5.992 -8.286 1.00 90.88 173 LEU A N 1
ATOM 1403 C CA . LEU A 1 173 ? 26.190 6.716 -7.998 1.00 90.88 173 LEU A CA 1
ATOM 1404 C C . LEU A 1 173 ? 27.268 5.807 -7.382 1.00 90.88 173 LEU A C 1
ATOM 1406 O O . LEU A 1 173 ? 28.438 5.907 -7.752 1.00 90.88 173 LEU A O 1
ATOM 1410 N N . ILE A 1 174 ? 26.868 4.925 -6.458 1.00 92.69 174 ILE A N 1
ATOM 1411 C CA . ILE A 1 174 ? 27.765 4.010 -5.730 1.00 92.69 174 ILE A CA 1
ATOM 1412 C C . ILE A 1 174 ? 28.168 2.815 -6.605 1.00 92.69 174 ILE A C 1
ATOM 1414 O O . ILE A 1 174 ? 29.335 2.435 -6.642 1.00 92.69 174 ILE A O 1
ATOM 1418 N N . ASN A 1 175 ? 27.202 2.240 -7.322 1.00 90.69 175 ASN A N 1
ATOM 1419 C CA . ASN A 1 175 ? 27.329 1.007 -8.091 1.00 90.69 175 ASN A CA 1
ATOM 1420 C C . ASN A 1 175 ? 27.012 1.265 -9.578 1.00 90.69 175 ASN A C 1
ATOM 1422 O O . ASN A 1 175 ? 25.973 0.809 -10.071 1.00 90.69 175 ASN A O 1
ATOM 1426 N N . PRO A 1 176 ? 27.872 1.995 -10.317 1.00 90.25 176 PRO A N 1
ATOM 1427 C CA . PRO A 1 176 ? 27.682 2.177 -11.750 1.00 90.25 176 PRO A CA 1
ATOM 1428 C C . PRO A 1 176 ? 27.727 0.819 -12.458 1.00 90.25 176 PRO A C 1
ATOM 1430 O O . PRO A 1 176 ? 28.494 -0.074 -12.087 1.00 90.25 176 PRO A O 1
ATOM 1433 N N . CYS A 1 177 ? 26.906 0.640 -13.493 1.00 90.69 177 CYS A N 1
ATOM 1434 C CA . CYS A 1 177 ? 26.945 -0.599 -14.257 1.00 90.69 177 CYS A CA 1
ATOM 1435 C C . CYS A 1 177 ? 28.232 -0.648 -15.089 1.00 90.69 177 CYS A C 1
ATOM 1437 O O . CYS A 1 177 ? 28.378 0.075 -16.069 1.00 90.69 177 CYS A O 1
ATOM 1439 N N . MET A 1 178 ? 29.145 -1.536 -14.704 1.00 85.19 178 MET A N 1
ATOM 1440 C CA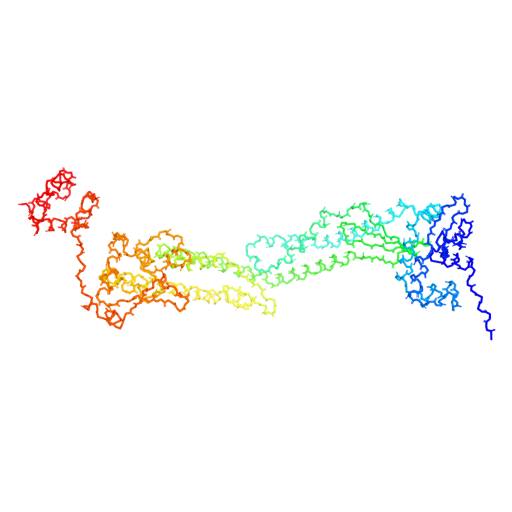 . MET A 1 178 ? 30.396 -1.814 -15.418 1.00 85.19 178 MET A CA 1
ATOM 1441 C C . MET A 1 178 ? 30.371 -3.205 -16.063 1.00 85.19 178 MET A C 1
ATOM 1443 O O . MET A 1 178 ? 31.410 -3.838 -16.197 1.00 85.19 178 MET A O 1
ATOM 1447 N N . ASP A 1 179 ? 29.180 -3.727 -16.381 1.00 77.44 179 ASP A N 1
ATOM 1448 C CA . ASP A 1 179 ? 29.063 -5.074 -16.941 1.00 77.44 179 ASP A CA 1
ATOM 1449 C C . ASP A 1 179 ? 29.767 -5.170 -18.298 1.00 77.44 179 ASP A C 1
ATOM 1451 O O . ASP A 1 179 ? 29.673 -4.253 -19.113 1.00 77.44 179 ASP A O 1
ATOM 1455 N N . GLU A 1 180 ? 30.432 -6.297 -18.519 1.00 76.06 180 GLU A N 1
ATOM 1456 C CA . GLU A 1 180 ? 31.107 -6.664 -19.766 1.00 76.06 180 GLU A CA 1
ATOM 1457 C C . GLU A 1 180 ? 30.346 -7.789 -20.496 1.00 76.06 180 GLU A C 1
ATOM 1459 O O . GLU A 1 180 ? 30.591 -8.053 -21.672 1.00 76.06 180 GLU A O 1
ATOM 1464 N N . GLY A 1 181 ? 29.376 -8.434 -19.829 1.00 83.62 181 GLY A N 1
ATOM 1465 C CA . GLY A 1 181 ? 28.574 -9.544 -20.351 1.00 83.62 181 GLY A CA 1
ATOM 1466 C C . GLY A 1 181 ? 27.429 -9.108 -21.267 1.00 83.62 181 GLY A C 1
ATOM 1467 O O . GLY A 1 181 ? 26.271 -9.437 -21.012 1.00 83.62 181 GLY A O 1
ATOM 1468 N N . PHE A 1 182 ? 27.721 -8.334 -22.311 1.00 89.44 182 PHE A N 1
ATOM 1469 C CA . PHE A 1 182 ? 26.698 -7.806 -23.215 1.00 89.44 182 PHE A CA 1
ATOM 1470 C C . PHE A 1 182 ? 25.973 -8.903 -24.004 1.00 89.44 182 PHE A C 1
ATOM 1472 O O . PHE A 1 182 ? 26.551 -9.916 -24.395 1.00 89.44 182 PHE A O 1
ATOM 1479 N N . VAL A 1 183 ? 24.686 -8.678 -24.272 1.00 89.44 183 VAL A N 1
ATOM 1480 C CA . VAL A 1 183 ? 23.856 -9.568 -25.088 1.00 89.44 183 VAL A CA 1
ATOM 1481 C C . VAL A 1 183 ? 23.754 -8.991 -26.492 1.00 89.44 183 VAL A C 1
ATOM 1483 O O . VAL A 1 183 ? 23.251 -7.882 -26.680 1.00 89.44 183 VAL A O 1
ATOM 1486 N N . TYR A 1 184 ? 24.207 -9.763 -27.475 1.00 88.50 184 TYR A N 1
ATOM 1487 C CA . TYR A 1 184 ? 24.222 -9.378 -28.882 1.00 88.50 184 TYR A CA 1
ATOM 1488 C C . TYR A 1 184 ? 23.053 -10.016 -29.622 1.00 88.50 184 TYR A C 1
ATOM 1490 O O . TYR A 1 184 ? 22.770 -11.207 -29.478 1.00 88.50 184 TYR A O 1
ATOM 1498 N N . LYS A 1 185 ? 22.389 -9.224 -30.457 1.00 88.31 185 LYS A N 1
ATOM 1499 C CA . LYS A 1 185 ? 21.309 -9.670 -31.325 1.00 88.31 185 LYS A CA 1
ATOM 1500 C C . LYS A 1 185 ? 21.542 -9.153 -32.736 1.00 88.31 185 LYS A C 1
ATOM 1502 O O . LYS A 1 185 ? 21.484 -7.960 -33.013 1.00 88.31 185 LYS A O 1
ATOM 1507 N N . GLN A 1 186 ? 21.813 -10.080 -33.638 1.00 83.62 186 GLN A N 1
ATOM 1508 C CA . GLN A 1 186 ? 22.097 -9.799 -35.038 1.00 83.62 186 GLN A CA 1
ATOM 1509 C C . GLN A 1 186 ? 20.793 -9.685 -35.853 1.00 83.62 186 GLN A C 1
ATOM 1511 O O . GLN A 1 186 ? 19.919 -10.548 -35.766 1.00 83.62 186 GLN A O 1
ATOM 1516 N N . HIS A 1 187 ? 20.681 -8.624 -36.655 1.00 84.06 187 HIS A N 1
ATOM 1517 C CA . HIS A 1 187 ? 19.625 -8.384 -37.653 1.00 84.06 187 HIS A CA 1
ATOM 1518 C C . HIS A 1 187 ? 20.224 -8.377 -39.069 1.00 84.06 187 HIS A C 1
ATOM 1520 O O . HIS A 1 187 ? 21.418 -8.599 -39.228 1.00 84.06 187 HIS A O 1
ATOM 1526 N N . ARG A 1 188 ? 19.429 -8.137 -40.119 1.00 79.44 188 ARG A N 1
ATOM 1527 C CA . ARG A 1 188 ? 19.941 -8.195 -41.502 1.00 79.44 188 ARG A CA 1
ATOM 1528 C C . ARG A 1 188 ? 20.962 -7.099 -41.833 1.00 79.44 188 ARG A C 1
ATOM 1530 O O . ARG A 1 188 ? 21.976 -7.367 -42.465 1.00 79.44 188 ARG A O 1
ATOM 1537 N N . SER A 1 189 ? 20.690 -5.862 -41.426 1.00 81.44 189 SER A N 1
ATOM 1538 C CA . SER A 1 189 ? 21.514 -4.676 -41.734 1.00 81.44 189 SER A CA 1
ATOM 1539 C C . SER A 1 189 ? 22.133 -4.029 -40.495 1.00 81.44 189 SER A C 1
ATOM 1541 O O . SER A 1 189 ? 22.865 -3.046 -40.595 1.00 81.44 189 SER A O 1
ATOM 1543 N N . SER A 1 190 ? 21.864 -4.588 -39.317 1.00 87.50 190 SER A N 1
ATOM 1544 C CA . SER A 1 190 ? 22.290 -4.020 -38.046 1.00 87.50 190 SER A CA 1
ATOM 1545 C C . SER A 1 190 ? 22.511 -5.079 -36.980 1.00 87.50 190 SER A C 1
ATOM 1547 O O . SER A 1 190 ? 21.928 -6.155 -37.058 1.00 87.50 190 SER A O 1
ATOM 1549 N N . PHE A 1 191 ? 23.222 -4.745 -35.915 1.00 87.88 191 PHE A N 1
ATOM 1550 C CA . PHE A 1 191 ? 23.190 -5.527 -34.683 1.00 87.88 191 PHE A CA 1
ATOM 1551 C C . PHE A 1 191 ? 22.792 -4.645 -33.511 1.00 87.88 191 PHE A C 1
ATOM 1553 O O . PHE A 1 191 ? 23.127 -3.464 -33.444 1.00 87.88 191 PHE A O 1
ATOM 1560 N N . GLU A 1 192 ? 22.037 -5.238 -32.604 1.00 91.94 192 GLU A N 1
ATOM 1561 C CA . GLU A 1 192 ? 21.613 -4.656 -31.346 1.00 91.94 192 GLU A CA 1
ATOM 1562 C C . GLU A 1 192 ? 22.471 -5.257 -30.236 1.00 91.94 192 GLU A C 1
ATOM 1564 O O . GLU A 1 192 ? 22.664 -6.472 -30.169 1.00 91.94 192 GLU A O 1
ATOM 1569 N N . VAL A 1 193 ? 22.998 -4.402 -29.370 1.00 91.69 193 VAL A N 1
ATOM 1570 C CA . VAL A 1 193 ? 23.746 -4.809 -28.185 1.00 91.69 193 VAL A CA 1
ATOM 1571 C C . VAL A 1 193 ? 23.036 -4.240 -26.973 1.00 91.69 193 VAL A C 1
ATOM 1573 O O . VAL A 1 193 ? 22.739 -3.043 -26.920 1.00 91.69 193 VAL A O 1
ATOM 1576 N N . LYS A 1 194 ? 22.744 -5.107 -26.007 1.00 94.19 194 LYS A N 1
ATOM 1577 C CA . LYS A 1 194 ? 22.026 -4.762 -24.784 1.00 94.19 194 LYS A CA 1
ATOM 1578 C C . LYS A 1 194 ? 22.851 -5.146 -23.562 1.00 94.19 194 LYS A C 1
ATOM 1580 O O . LYS A 1 194 ? 23.367 -6.259 -23.477 1.00 94.19 194 LYS A O 1
ATOM 1585 N N . CYS A 1 195 ? 22.932 -4.246 -22.587 1.00 92.88 195 CYS A N 1
ATOM 1586 C CA . CYS A 1 195 ? 23.460 -4.584 -21.270 1.00 92.88 195 CYS A CA 1
ATOM 1587 C C . CYS A 1 195 ? 22.417 -5.409 -20.489 1.00 92.88 195 CYS A C 1
ATOM 1589 O O . CYS A 1 195 ? 21.254 -5.011 -20.436 1.00 92.88 195 CYS A O 1
ATOM 1591 N N . PRO A 1 196 ? 22.765 -6.553 -19.876 1.00 90.69 196 PRO A N 1
ATOM 1592 C CA . PRO A 1 196 ? 21.785 -7.356 -19.140 1.00 90.69 196 PRO A CA 1
ATOM 1593 C C . PRO A 1 196 ? 21.412 -6.749 -17.778 1.00 90.69 196 PRO A C 1
ATOM 1595 O O . PRO A 1 196 ? 20.343 -7.049 -17.252 1.00 90.69 196 PRO A O 1
ATOM 1598 N N . ARG A 1 197 ? 22.271 -5.895 -17.203 1.00 89.75 197 ARG A N 1
ATOM 1599 C CA . ARG A 1 197 ? 22.075 -5.296 -15.870 1.00 89.75 197 ARG A CA 1
ATOM 1600 C C . ARG A 1 197 ? 21.399 -3.932 -15.881 1.00 89.75 197 ARG A C 1
ATOM 1602 O O . ARG A 1 197 ? 20.895 -3.503 -14.848 1.00 89.75 197 ARG A O 1
ATOM 1609 N N . CYS A 1 198 ? 21.410 -3.229 -17.008 1.00 90.81 198 CYS A N 1
ATOM 1610 C CA . CYS A 1 198 ? 20.776 -1.922 -17.126 1.00 90.81 198 CYS A CA 1
ATOM 1611 C C . CYS A 1 198 ? 19.989 -1.807 -18.432 1.00 90.81 198 CYS A C 1
ATOM 1613 O O . CYS A 1 198 ? 20.040 -2.679 -19.292 1.00 90.81 198 CYS A O 1
ATOM 1615 N N . SER A 1 199 ? 19.249 -0.715 -18.597 1.00 90.31 199 SER A N 1
ATOM 1616 C CA . SER A 1 199 ? 18.421 -0.504 -19.791 1.00 90.31 199 SER A CA 1
ATOM 1617 C C . SER A 1 199 ? 19.216 0.010 -20.998 1.00 90.31 199 SER A C 1
ATOM 1619 O O . SER A 1 199 ? 18.615 0.431 -21.979 1.00 90.31 199 SER A O 1
ATOM 1621 N N . PHE A 1 200 ? 20.553 0.006 -20.949 1.00 93.44 200 PHE A N 1
ATOM 1622 C CA . PHE A 1 200 ? 21.379 0.514 -22.041 1.00 93.44 200 PHE A CA 1
ATOM 1623 C C . PHE A 1 200 ? 21.333 -0.411 -23.257 1.00 93.44 200 PHE A C 1
ATOM 1625 O O . PHE A 1 200 ? 21.572 -1.620 -23.157 1.00 93.44 200 PHE A O 1
ATOM 1632 N N . LEU A 1 201 ? 21.041 0.185 -24.411 1.00 94.00 201 LEU A N 1
ATOM 1633 C CA . LEU A 1 201 ? 20.883 -0.500 -25.685 1.00 94.00 201 LEU A CA 1
ATOM 1634 C C . LEU A 1 201 ? 21.400 0.386 -26.814 1.00 94.00 201 LEU A C 1
ATOM 1636 O O . LEU A 1 201 ? 21.081 1.576 -26.879 1.00 94.00 201 LEU A O 1
ATOM 1640 N N . VAL A 1 202 ? 22.170 -0.210 -27.723 1.00 93.00 202 VAL A N 1
ATOM 1641 C CA . VAL A 1 202 ? 22.648 0.459 -28.937 1.00 93.00 202 VAL A CA 1
ATOM 1642 C C . VAL A 1 202 ? 22.464 -0.463 -30.133 1.00 93.00 202 VAL A C 1
ATOM 1644 O O . VAL A 1 202 ? 22.798 -1.644 -30.074 1.00 93.00 202 VAL A O 1
ATOM 1647 N N . LYS A 1 203 ? 21.947 0.094 -31.225 1.00 92.44 203 LYS A N 1
ATOM 1648 C CA . LYS A 1 203 ? 21.809 -0.549 -32.526 1.00 92.44 203 LYS A CA 1
ATOM 1649 C C . LYS A 1 203 ? 22.789 0.099 -33.496 1.00 92.44 203 LYS A C 1
ATOM 1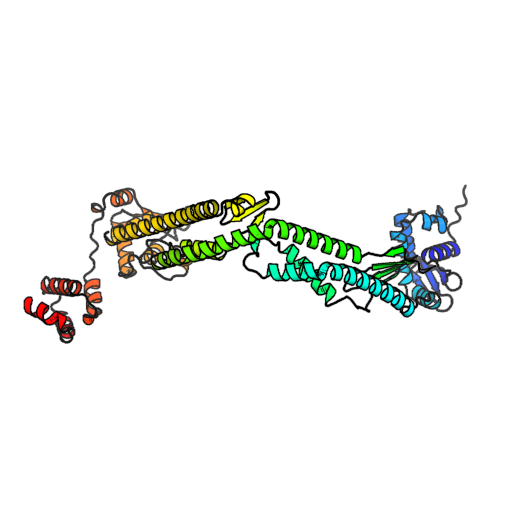651 O O . LYS A 1 203 ? 22.762 1.317 -33.667 1.00 92.44 203 LYS A O 1
ATOM 1656 N N . TYR A 1 204 ? 23.619 -0.704 -34.143 1.00 89.25 204 TYR A N 1
ATOM 1657 C CA . TYR A 1 204 ? 24.634 -0.253 -35.096 1.00 89.25 204 TYR A CA 1
ATOM 1658 C C . TYR A 1 204 ? 24.356 -0.806 -36.488 1.00 89.25 204 TYR A C 1
ATOM 1660 O O . TYR A 1 204 ? 23.833 -1.911 -36.610 1.00 89.25 204 TYR A O 1
ATOM 1668 N N . ASN A 1 205 ? 24.742 -0.076 -37.528 1.00 85.75 205 ASN A N 1
ATOM 1669 C CA . ASN A 1 205 ? 24.730 -0.545 -38.910 1.00 85.75 205 ASN A CA 1
ATOM 1670 C C . ASN A 1 205 ? 25.931 -1.468 -39.168 1.00 85.75 205 ASN A C 1
ATOM 1672 O O . ASN A 1 205 ? 27.052 -1.165 -38.763 1.00 85.75 205 ASN A O 1
ATOM 1676 N N . TYR A 1 206 ? 25.715 -2.592 -39.853 1.00 79.62 206 TYR A N 1
ATOM 1677 C CA . TYR A 1 206 ? 26.794 -3.536 -40.164 1.00 79.62 206 TYR A CA 1
ATOM 1678 C C . TYR A 1 206 ? 27.863 -2.976 -41.100 1.00 79.62 206 TYR A C 1
ATOM 1680 O O . TYR A 1 206 ? 29.023 -3.365 -41.000 1.00 79.62 206 TYR A O 1
ATOM 1688 N N . THR A 1 207 ? 27.465 -2.112 -42.030 1.00 78.56 207 THR A N 1
ATOM 1689 C CA . THR A 1 207 ? 28.300 -1.716 -43.169 1.00 78.56 207 THR A CA 1
ATOM 1690 C C . THR A 1 207 ? 29.324 -0.665 -42.769 1.00 78.56 207 THR A C 1
ATOM 1692 O O . THR A 1 207 ? 30.493 -0.770 -43.123 1.00 78.56 207 THR A O 1
ATOM 1695 N N . ASP A 1 208 ? 28.880 0.346 -42.027 1.00 83.69 208 ASP A N 1
ATOM 1696 C CA . ASP A 1 208 ? 29.678 1.525 -41.681 1.00 83.69 208 ASP A CA 1
ATOM 1697 C C . ASP A 1 208 ? 29.871 1.700 -40.167 1.00 83.69 208 ASP A C 1
ATOM 1699 O O . ASP A 1 208 ? 30.515 2.654 -39.739 1.00 83.69 208 ASP A O 1
ATOM 1703 N N . GLN A 1 209 ? 29.326 0.783 -39.355 1.00 81.88 209 GLN A N 1
ATOM 1704 C CA . GLN A 1 209 ? 29.385 0.816 -37.888 1.00 81.88 209 GLN A CA 1
ATOM 1705 C C . GLN A 1 209 ? 28.748 2.070 -37.266 1.00 81.88 209 GLN A C 1
ATOM 1707 O O . GLN A 1 209 ? 28.945 2.346 -36.080 1.00 81.88 209 GLN A O 1
ATOM 1712 N N . SER A 1 210 ? 27.954 2.823 -38.032 1.00 86.56 210 SER A N 1
ATOM 1713 C CA . SER A 1 210 ? 27.232 3.986 -37.525 1.00 86.56 210 SER A CA 1
ATOM 1714 C C . SER A 1 210 ? 26.155 3.567 -36.520 1.00 86.56 210 SER A C 1
ATOM 1716 O O . SER A 1 210 ? 25.541 2.502 -36.627 1.00 86.56 210 SER A O 1
ATOM 1718 N N . VAL A 1 211 ? 25.924 4.404 -35.506 1.00 87.50 211 VAL A N 1
ATOM 1719 C CA . VAL A 1 211 ? 24.852 4.188 -34.526 1.00 87.50 211 VAL A CA 1
ATOM 1720 C C . VAL A 1 211 ? 23.517 4.523 -35.187 1.00 87.50 211 VAL A C 1
ATOM 1722 O O . VAL A 1 211 ? 23.247 5.680 -35.492 1.00 87.50 211 VAL A O 1
ATOM 1725 N N . LEU A 1 212 ? 22.671 3.513 -35.381 1.00 87.88 212 LEU A N 1
ATOM 1726 C CA . LEU A 1 212 ? 21.316 3.665 -35.918 1.00 87.88 212 LEU A CA 1
ATOM 1727 C C . LEU A 1 212 ? 20.327 4.101 -34.839 1.00 87.88 212 LEU A C 1
ATOM 1729 O O . LEU A 1 212 ? 19.407 4.870 -35.096 1.00 87.88 212 LEU A O 1
ATOM 1733 N N . GLN A 1 213 ? 20.498 3.570 -33.630 1.00 90.50 213 GLN A N 1
ATOM 1734 C CA . GLN A 1 213 ? 19.642 3.872 -32.493 1.00 90.50 213 GLN A CA 1
ATOM 1735 C C . GLN A 1 213 ? 20.447 3.727 -31.209 1.00 90.50 213 GLN A C 1
ATOM 1737 O O . GLN A 1 213 ? 21.165 2.748 -31.024 1.00 90.50 213 GLN A O 1
ATOM 1742 N N . LYS A 1 214 ? 20.293 4.679 -30.296 1.00 89.81 214 LYS A N 1
ATOM 1743 C CA . LYS A 1 214 ? 20.854 4.609 -28.951 1.00 89.81 214 LYS A CA 1
ATOM 1744 C C . LYS A 1 214 ? 19.744 4.912 -27.961 1.00 89.81 214 LYS A C 1
ATOM 1746 O O . LYS A 1 214 ? 19.060 5.922 -28.096 1.00 89.81 214 LYS A O 1
ATOM 1751 N N . MET A 1 215 ? 19.545 4.025 -26.994 1.00 89.44 215 MET A N 1
ATOM 1752 C CA . MET A 1 215 ? 18.687 4.322 -25.858 1.00 89.44 215 MET A CA 1
ATOM 1753 C C . MET A 1 215 ? 19.470 5.216 -24.897 1.00 89.44 215 MET A C 1
ATOM 1755 O O . MET A 1 215 ? 20.475 4.783 -24.333 1.00 89.44 215 MET A O 1
ATOM 1759 N N . ASN A 1 216 ? 19.015 6.457 -24.735 1.00 87.81 216 ASN A N 1
ATOM 1760 C CA . ASN A 1 216 ? 19.608 7.412 -23.805 1.00 87.81 216 ASN A CA 1
ATOM 1761 C C . ASN A 1 216 ? 19.110 7.096 -22.394 1.00 87.81 216 ASN A C 1
ATOM 1763 O O . ASN A 1 216 ? 18.054 7.553 -21.952 1.00 87.81 216 ASN A O 1
ATOM 1767 N N . VAL A 1 217 ? 19.858 6.255 -21.690 1.00 91.06 217 VAL A N 1
ATOM 1768 C CA . VAL A 1 217 ? 19.587 5.954 -20.284 1.00 91.06 217 VAL A CA 1
ATOM 1769 C C . VAL A 1 217 ? 19.840 7.208 -19.445 1.00 91.06 217 VAL A C 1
ATOM 1771 O O . VAL A 1 217 ? 19.127 7.427 -18.468 1.00 91.06 217 VAL A O 1
ATOM 1774 N N . SER A 1 218 ? 20.770 8.074 -19.868 1.00 92.25 218 SER A N 1
ATOM 1775 C CA . SER A 1 218 ? 20.982 9.404 -19.290 1.00 92.25 218 SER A CA 1
ATOM 1776 C C . SER A 1 218 ? 19.685 10.195 -19.172 1.00 92.25 218 SER A C 1
ATOM 1778 O O . SER A 1 218 ? 19.403 10.699 -18.093 1.00 92.25 218 SER A O 1
ATOM 1780 N N . ASP A 1 219 ? 18.850 10.219 -20.214 1.00 92.75 219 ASP A N 1
ATOM 1781 C CA . ASP A 1 219 ? 17.617 11.015 -20.244 1.00 92.75 219 ASP A CA 1
ATOM 1782 C C . ASP A 1 219 ? 16.608 10.523 -19.196 1.00 92.75 219 ASP A C 1
ATOM 1784 O O . ASP A 1 219 ? 15.927 11.321 -18.548 1.00 92.75 219 ASP A O 1
ATOM 1788 N N . GLN A 1 220 ? 16.556 9.205 -18.959 1.00 93.88 220 GLN A N 1
ATOM 1789 C CA . GLN A 1 220 ? 15.744 8.630 -17.884 1.00 93.88 220 GLN A CA 1
ATOM 1790 C C . GLN A 1 220 ? 16.231 9.102 -16.512 1.00 93.88 220 GLN A C 1
ATOM 1792 O O . GLN A 1 220 ? 15.425 9.514 -15.681 1.00 93.88 220 GLN A O 1
ATOM 1797 N N . TYR A 1 221 ? 17.543 9.076 -16.270 1.00 95.06 221 TYR A N 1
ATOM 1798 C CA . TYR A 1 221 ? 18.121 9.551 -15.013 1.00 95.06 221 TYR A CA 1
ATOM 1799 C C . TYR A 1 221 ? 17.993 11.071 -14.850 1.00 95.06 221 TYR A C 1
ATOM 1801 O O . TYR A 1 221 ? 17.691 11.528 -13.753 1.00 95.06 221 TYR A O 1
ATOM 1809 N N . SER A 1 222 ? 18.120 11.854 -15.923 1.00 95.75 222 SER A N 1
ATOM 1810 C CA . SER A 1 222 ? 17.845 13.294 -15.922 1.00 95.75 222 SER A CA 1
ATOM 1811 C C . SER A 1 222 ? 16.386 13.588 -15.574 1.00 95.75 222 SER A C 1
ATOM 1813 O O . SER A 1 222 ? 16.117 14.510 -14.802 1.00 95.75 222 SER A O 1
ATOM 1815 N N . SER A 1 223 ? 15.442 12.786 -16.078 1.00 96.50 223 SER A N 1
ATOM 1816 C CA . SER A 1 223 ? 14.028 12.892 -15.706 1.00 96.50 223 SER A CA 1
ATOM 1817 C C . SER A 1 223 ? 13.818 12.601 -14.218 1.00 96.50 223 SER A C 1
ATOM 1819 O O . SER A 1 223 ? 13.183 13.400 -13.533 1.00 96.50 223 SER A O 1
ATOM 1821 N N . LEU A 1 224 ? 14.428 11.535 -13.685 1.00 96.75 224 LEU A N 1
ATOM 1822 C CA . LEU A 1 224 ? 14.374 11.213 -12.253 1.00 96.75 224 LEU A CA 1
ATOM 1823 C C . LEU A 1 224 ? 15.002 12.311 -11.379 1.00 96.75 224 LEU A C 1
ATOM 1825 O O . LEU A 1 224 ? 14.415 12.700 -10.375 1.00 96.75 224 LEU A O 1
ATOM 1829 N N . CYS A 1 225 ? 16.160 12.858 -11.761 1.00 96.88 225 CYS A N 1
ATOM 1830 C CA . CYS A 1 225 ? 16.773 13.992 -11.063 1.00 96.88 225 CYS A CA 1
ATOM 1831 C C . CYS A 1 225 ? 15.865 15.229 -11.079 1.00 96.88 225 CYS A C 1
ATOM 1833 O O . CYS A 1 225 ? 15.742 15.906 -10.062 1.00 96.88 225 CYS A O 1
ATOM 1835 N N . SER A 1 226 ? 15.194 15.496 -12.202 1.00 96.50 226 SER A N 1
ATOM 1836 C CA . SER A 1 226 ? 14.241 16.609 -12.315 1.00 96.50 226 SER A CA 1
ATOM 1837 C C . SER A 1 226 ? 13.021 16.400 -11.418 1.00 96.50 226 SER A C 1
ATOM 1839 O O . SER A 1 226 ? 12.590 17.335 -10.751 1.00 96.50 226 SER A O 1
ATOM 1841 N N . GLN A 1 227 ? 12.501 15.170 -11.346 1.00 96.12 227 GLN A N 1
ATOM 1842 C CA . GLN A 1 227 ? 11.431 14.814 -10.412 1.00 96.12 227 GLN A CA 1
ATOM 1843 C C . GLN A 1 227 ? 11.869 15.058 -8.966 1.00 96.12 227 GLN A C 1
ATOM 1845 O O . GLN A 1 227 ? 11.187 15.775 -8.248 1.00 96.12 227 GLN A O 1
ATOM 1850 N N . ILE A 1 228 ? 13.043 14.560 -8.564 1.00 95.81 228 ILE A N 1
ATOM 1851 C CA . ILE A 1 228 ? 13.584 14.785 -7.217 1.00 95.81 228 ILE A CA 1
ATOM 1852 C C . ILE A 1 228 ? 13.782 16.269 -6.909 1.00 95.81 228 ILE A C 1
ATOM 1854 O O . ILE A 1 228 ? 13.496 16.705 -5.799 1.00 95.81 228 ILE A O 1
ATOM 1858 N N . LYS A 1 229 ? 14.252 17.059 -7.875 1.00 96.38 229 LYS A N 1
ATOM 1859 C CA . LYS A 1 229 ? 14.380 18.503 -7.694 1.00 96.38 229 LYS A CA 1
ATOM 1860 C C . LYS A 1 229 ? 13.019 19.158 -7.450 1.00 96.38 229 LYS A C 1
ATOM 1862 O O . LYS A 1 229 ? 12.892 19.924 -6.506 1.00 96.38 229 LYS A O 1
ATOM 1867 N N . ASN A 1 230 ? 12.002 18.809 -8.236 1.00 95.19 230 ASN A N 1
ATOM 1868 C CA . ASN A 1 230 ? 10.647 19.330 -8.040 1.00 95.19 230 ASN A CA 1
ATOM 1869 C C . ASN A 1 230 ? 10.070 18.925 -6.673 1.00 95.19 230 ASN A C 1
ATOM 1871 O O . ASN A 1 230 ? 9.443 19.739 -6.003 1.00 95.19 230 ASN A O 1
ATOM 1875 N N . GLU A 1 231 ? 10.303 17.681 -6.247 1.00 93.88 231 GLU A N 1
ATOM 1876 C CA . GLU A 1 231 ? 9.926 17.185 -4.917 1.00 93.88 231 GLU A CA 1
ATOM 1877 C C . GLU A 1 231 ? 10.629 17.961 -3.799 1.00 93.88 231 GLU A C 1
ATOM 1879 O O . GLU A 1 231 ? 10.009 18.316 -2.799 1.00 93.88 231 GLU A O 1
ATOM 1884 N N . TYR A 1 232 ? 11.916 18.257 -3.978 1.00 95.81 232 TYR A N 1
ATOM 1885 C CA . TYR A 1 232 ? 12.699 19.047 -3.038 1.00 95.81 232 TYR A CA 1
ATOM 1886 C C . TYR A 1 232 ? 12.214 20.494 -2.951 1.00 95.81 232 TYR A C 1
ATOM 1888 O O . TYR A 1 232 ? 12.031 21.008 -1.851 1.00 95.81 232 TYR A O 1
ATOM 1896 N N . ASP A 1 233 ? 11.971 21.137 -4.091 1.00 95.88 233 ASP A N 1
ATOM 1897 C CA . ASP A 1 233 ? 11.488 22.517 -4.152 1.00 95.88 233 ASP A CA 1
ATOM 1898 C C . ASP A 1 233 ? 10.088 22.629 -3.517 1.00 95.88 233 ASP A C 1
ATOM 1900 O O . ASP A 1 233 ? 9.833 23.544 -2.729 1.00 95.88 233 ASP A O 1
ATOM 1904 N N . LEU A 1 234 ? 9.210 21.647 -3.766 1.00 93.44 234 LEU A N 1
ATOM 1905 C CA . LEU A 1 234 ? 7.922 21.530 -3.080 1.00 93.44 234 LEU A CA 1
ATOM 1906 C C . LEU A 1 234 ? 8.115 21.379 -1.570 1.00 93.44 234 LEU A C 1
ATOM 1908 O O . LEU A 1 234 ? 7.507 22.126 -0.807 1.00 93.44 234 LEU A O 1
ATOM 1912 N N . PHE A 1 235 ? 8.972 20.456 -1.131 1.00 94.69 235 PHE A N 1
ATOM 1913 C CA . PHE A 1 235 ? 9.256 20.268 0.289 1.00 94.69 235 PHE A CA 1
ATOM 1914 C C . PHE A 1 235 ? 9.750 21.562 0.941 1.00 94.69 235 PHE A C 1
ATOM 1916 O O . PHE A 1 235 ? 9.246 21.942 1.993 1.00 94.69 235 PHE A O 1
ATOM 1923 N N . LEU A 1 236 ? 10.689 22.278 0.315 1.00 95.44 236 LEU A N 1
ATOM 1924 C CA . LEU A 1 236 ? 11.190 23.548 0.839 1.00 95.44 236 LEU A CA 1
ATOM 1925 C C . LEU A 1 236 ? 10.071 24.579 1.019 1.00 95.44 236 LEU A C 1
ATOM 1927 O O . LEU A 1 236 ? 10.100 25.316 2.002 1.00 95.44 236 LEU A O 1
ATOM 1931 N N . SER A 1 237 ? 9.075 24.596 0.127 1.00 95.06 237 SER A N 1
ATOM 1932 C CA . SER A 1 237 ? 7.931 25.510 0.235 1.00 95.06 237 SER A CA 1
ATOM 1933 C C . SER A 1 237 ? 7.002 25.212 1.418 1.00 95.06 237 SER A C 1
ATOM 1935 O O . SER A 1 237 ? 6.328 26.120 1.895 1.00 95.06 237 SER A O 1
ATOM 1937 N N . ILE A 1 238 ? 6.998 23.973 1.927 1.00 95.50 238 ILE A N 1
ATOM 1938 C CA . ILE A 1 238 ? 6.136 23.535 3.040 1.00 95.50 238 ILE A CA 1
ATOM 1939 C C . ILE A 1 238 ? 6.917 23.112 4.287 1.00 95.50 238 ILE A C 1
ATOM 1941 O O . ILE A 1 238 ? 6.310 22.677 5.263 1.00 95.50 238 ILE A O 1
ATOM 1945 N N . LYS A 1 239 ? 8.251 23.219 4.279 1.00 95.62 239 LYS A N 1
ATOM 1946 C CA . LYS A 1 239 ? 9.136 22.678 5.322 1.00 95.62 239 LYS A CA 1
ATOM 1947 C C . LYS A 1 239 ? 8.767 23.180 6.716 1.00 95.62 239 LYS A C 1
ATOM 1949 O O . LYS A 1 239 ? 8.699 22.387 7.651 1.00 95.62 239 LYS A O 1
ATOM 1954 N N . GLU A 1 240 ? 8.539 24.485 6.859 1.00 95.44 240 GLU A N 1
ATOM 1955 C CA . GLU A 1 240 ? 8.181 25.079 8.151 1.00 95.44 240 GLU A CA 1
ATOM 1956 C C . GLU A 1 240 ? 6.813 24.581 8.632 1.00 95.44 240 GLU A C 1
ATOM 1958 O O . GLU A 1 240 ? 6.669 24.195 9.791 1.00 95.44 240 GLU A O 1
ATOM 1963 N N . THR A 1 241 ? 5.825 24.518 7.737 1.00 94.69 241 THR A N 1
ATOM 1964 C CA . THR A 1 241 ? 4.490 23.998 8.050 1.00 94.69 241 THR A CA 1
ATOM 1965 C C . THR A 1 241 ? 4.535 22.525 8.443 1.00 94.69 241 THR A C 1
ATOM 1967 O O . THR A 1 241 ? 3.932 22.146 9.441 1.00 94.69 241 THR A O 1
ATOM 1970 N N . ALA A 1 242 ? 5.288 21.705 7.707 1.00 94.31 242 ALA A N 1
ATOM 1971 C CA . ALA A 1 242 ? 5.489 20.289 7.994 1.00 94.31 242 ALA A CA 1
ATOM 1972 C C . ALA A 1 242 ? 6.136 20.077 9.373 1.00 94.31 242 ALA A C 1
ATOM 1974 O O . ALA A 1 242 ? 5.664 19.263 10.164 1.00 94.31 242 ALA A O 1
ATOM 1975 N N . PHE A 1 243 ? 7.160 20.872 9.700 1.00 94.44 243 PHE A N 1
ATOM 1976 C CA . PHE A 1 243 ? 7.803 20.847 11.012 1.00 94.44 243 PHE A CA 1
ATOM 1977 C C . PHE A 1 243 ? 6.837 21.232 12.144 1.00 94.44 243 PHE A C 1
ATOM 1979 O O . PHE A 1 243 ? 6.775 20.540 13.164 1.00 94.44 243 PHE A O 1
ATOM 1986 N N . LYS A 1 244 ? 6.040 22.297 11.964 1.00 93.94 244 LYS A N 1
ATOM 1987 C CA . LYS A 1 244 ? 5.010 22.694 12.939 1.00 93.94 244 LYS A CA 1
ATOM 1988 C C . LYS A 1 244 ? 3.951 21.605 13.099 1.00 93.94 244 LYS A C 1
ATOM 1990 O O . LYS A 1 244 ? 3.647 21.235 14.225 1.00 93.94 244 LYS A O 1
ATOM 1995 N N . ALA A 1 245 ? 3.449 21.040 12.001 1.00 92.81 245 ALA A N 1
ATOM 1996 C CA . ALA A 1 245 ? 2.478 19.947 12.023 1.00 92.81 245 ALA A CA 1
ATOM 1997 C C . ALA A 1 245 ? 3.004 18.721 12.790 1.00 92.81 245 ALA A C 1
ATOM 1999 O O . ALA A 1 245 ? 2.312 18.198 13.663 1.00 92.81 245 ALA A O 1
ATOM 2000 N N . GLY A 1 246 ? 4.245 18.303 12.516 1.00 91.06 246 GLY A N 1
ATOM 2001 C CA . GLY A 1 246 ? 4.904 17.214 13.239 1.00 91.06 246 GLY A CA 1
ATOM 2002 C C . GLY A 1 246 ? 5.070 17.505 14.733 1.00 91.06 246 GLY A C 1
ATOM 2003 O O . GLY A 1 246 ? 4.796 16.639 15.561 1.00 91.06 246 GLY A O 1
ATOM 2004 N N . THR A 1 247 ? 5.443 18.738 15.088 1.00 91.50 247 THR A N 1
ATOM 2005 C CA . THR A 1 247 ? 5.587 19.166 16.490 1.00 91.50 247 THR A CA 1
ATOM 2006 C C . THR A 1 247 ? 4.250 19.133 17.230 1.00 91.50 247 THR A C 1
ATOM 2008 O O . THR A 1 247 ? 4.158 18.521 18.292 1.00 91.50 247 THR A O 1
ATOM 2011 N N . LEU A 1 248 ? 3.197 19.705 16.635 1.00 91.19 248 LEU A N 1
ATOM 2012 C CA . LEU A 1 248 ? 1.846 19.695 17.202 1.00 91.19 248 LEU A CA 1
ATOM 2013 C C . LEU A 1 248 ? 1.357 18.267 17.458 1.00 91.19 248 LEU A C 1
ATOM 2015 O O . LEU A 1 248 ? 0.852 17.962 18.537 1.00 91.19 248 LEU A O 1
ATOM 2019 N N . LEU A 1 249 ? 1.522 17.374 16.477 1.00 89.00 249 LEU A N 1
ATOM 2020 C CA . LEU A 1 249 ? 1.124 15.976 16.626 1.00 89.00 249 LEU A CA 1
ATOM 2021 C C . LEU A 1 249 ? 1.881 15.271 17.745 1.00 89.00 249 LEU A C 1
ATOM 2023 O O . LEU A 1 249 ? 1.262 14.537 18.512 1.00 89.00 249 LEU A O 1
ATOM 2027 N N . LYS A 1 250 ? 3.190 15.504 17.863 1.00 89.62 250 LYS A N 1
ATOM 2028 C CA . LYS A 1 250 ? 4.008 14.923 18.929 1.00 89.62 250 LYS A CA 1
ATOM 2029 C C . LYS A 1 250 ? 3.524 15.365 20.310 1.00 89.62 250 LYS A C 1
ATOM 2031 O O . LYS A 1 250 ? 3.288 14.520 21.168 1.00 89.62 250 LYS A O 1
ATOM 2036 N N . GLU A 1 251 ? 3.306 16.664 20.502 1.00 89.25 251 GLU A N 1
ATOM 2037 C CA . GLU A 1 251 ? 2.799 17.212 21.765 1.00 89.25 251 GLU A CA 1
ATOM 2038 C C . GLU A 1 251 ? 1.412 16.656 22.121 1.00 89.25 251 GLU A C 1
ATOM 2040 O O . GLU A 1 251 ? 1.158 16.276 23.268 1.00 89.25 251 GLU A O 1
ATOM 2045 N N . MET A 1 252 ? 0.512 16.557 21.136 1.00 87.06 252 MET A N 1
ATOM 2046 C CA . MET A 1 252 ? -0.815 15.973 21.343 1.00 87.06 252 MET A CA 1
ATOM 2047 C C . MET A 1 252 ? -0.732 14.485 21.678 1.00 87.06 252 MET A C 1
ATOM 2049 O O . MET A 1 252 ? -1.363 14.047 22.640 1.00 87.06 252 MET A O 1
ATOM 2053 N N . ARG A 1 253 ? 0.068 13.715 20.935 1.00 89.31 253 ARG A N 1
ATOM 2054 C CA . ARG A 1 253 ? 0.287 12.285 21.178 1.00 89.31 253 ARG A CA 1
ATOM 2055 C C . ARG A 1 253 ? 0.727 12.049 22.621 1.00 89.31 253 ARG A C 1
ATOM 2057 O O . ARG A 1 253 ? 0.087 11.277 23.335 1.00 89.31 253 ARG A O 1
ATOM 2064 N N . ASP A 1 254 ? 1.745 12.772 23.075 1.00 87.50 254 ASP A N 1
ATOM 2065 C CA . ASP A 1 254 ? 2.290 12.625 24.426 1.00 87.50 254 ASP A CA 1
ATOM 2066 C C . ASP A 1 254 ? 1.263 13.028 25.505 1.00 87.50 254 ASP A C 1
ATOM 2068 O O . ASP A 1 254 ? 1.158 12.384 26.554 1.00 87.50 254 ASP A O 1
ATOM 2072 N N . SER A 1 255 ? 0.443 14.053 25.241 1.00 86.88 255 SER A N 1
ATOM 2073 C CA . SER A 1 255 ? -0.622 14.486 26.154 1.00 86.88 255 SER A CA 1
ATOM 2074 C C . SER A 1 255 ? -1.757 13.459 26.278 1.00 86.88 255 SER A C 1
ATOM 2076 O O . SER A 1 255 ? -2.218 13.177 27.388 1.00 86.88 255 SER A O 1
ATOM 2078 N N . PHE A 1 256 ? -2.200 12.870 25.165 1.00 87.50 256 PHE A N 1
ATOM 2079 C CA . PHE A 1 256 ? -3.361 11.978 25.141 1.00 87.50 256 PHE A CA 1
ATOM 2080 C C . PHE A 1 256 ? -3.045 10.535 25.515 1.00 87.50 256 PHE A C 1
ATOM 2082 O O . PHE A 1 256 ? -3.864 9.902 26.184 1.00 87.50 256 PHE A O 1
ATOM 2089 N N . ILE A 1 257 ? -1.869 10.015 25.147 1.00 87.19 257 ILE A N 1
ATOM 2090 C CA . ILE A 1 257 ? -1.489 8.631 25.462 1.00 87.19 257 ILE A CA 1
ATOM 2091 C C . ILE A 1 257 ? -1.563 8.376 26.966 1.00 87.19 257 ILE A C 1
ATOM 2093 O O . ILE A 1 257 ? -2.138 7.374 27.380 1.00 87.19 257 ILE A O 1
ATOM 2097 N N . ASN A 1 258 ? -1.070 9.304 27.789 1.00 84.75 258 ASN A N 1
ATOM 2098 C CA . ASN A 1 258 ? -1.126 9.163 29.245 1.00 84.75 258 ASN A CA 1
ATOM 2099 C C . ASN A 1 258 ? -2.575 9.057 29.756 1.00 84.75 258 ASN A C 1
ATOM 2101 O O . ASN A 1 258 ? -2.892 8.189 30.570 1.00 84.75 258 ASN A O 1
ATOM 2105 N N . ARG A 1 259 ? -3.487 9.888 29.233 1.00 86.19 259 ARG A N 1
ATOM 2106 C CA . ARG A 1 259 ? -4.913 9.860 29.604 1.00 86.19 259 ARG A CA 1
ATOM 2107 C C . ARG A 1 259 ? -5.598 8.568 29.153 1.00 86.19 259 ARG A C 1
ATOM 2109 O O . ARG A 1 259 ? -6.400 8.011 29.903 1.00 86.19 259 ARG A O 1
ATOM 2116 N N . LEU A 1 260 ? -5.288 8.080 27.954 1.00 86.75 260 LEU A N 1
ATOM 2117 C CA . LEU A 1 260 ? -5.852 6.832 27.440 1.00 86.75 260 LEU A CA 1
ATOM 2118 C C . LEU A 1 260 ? -5.289 5.599 28.146 1.00 86.75 260 LEU A C 1
ATOM 2120 O O . LEU A 1 260 ? -6.031 4.648 28.357 1.00 86.75 260 LEU A O 1
ATOM 2124 N N . GLN A 1 261 ? -4.028 5.619 28.580 1.00 86.75 261 GLN A N 1
ATOM 2125 C CA . GLN A 1 261 ? -3.455 4.556 29.410 1.00 86.75 261 GLN A CA 1
ATOM 2126 C C . GLN A 1 261 ? -4.173 4.439 30.761 1.00 86.75 261 GLN A C 1
ATOM 2128 O O . GLN A 1 261 ? -4.445 3.327 31.211 1.00 86.75 261 GLN A O 1
ATOM 2133 N N . CYS A 1 262 ? -4.552 5.561 31.386 1.00 85.31 262 CYS A N 1
ATOM 2134 C CA . CYS A 1 262 ? -5.400 5.530 32.580 1.00 85.31 262 CYS A CA 1
ATOM 2135 C C . CYS A 1 262 ? -6.757 4.868 32.292 1.00 85.31 262 CYS A C 1
ATOM 2137 O O . CYS A 1 262 ? -7.159 3.967 33.024 1.00 85.31 262 CYS A O 1
ATOM 2139 N N . LEU A 1 263 ? -7.426 5.244 31.193 1.00 82.31 263 LEU A N 1
ATOM 2140 C CA . LEU A 1 263 ? -8.697 4.623 30.795 1.00 82.31 263 LEU A CA 1
ATOM 2141 C C . LEU A 1 263 ? -8.550 3.136 30.463 1.00 82.31 263 LEU A C 1
ATOM 2143 O O . LEU A 1 263 ? -9.430 2.349 30.797 1.00 82.31 263 LEU A O 1
ATOM 2147 N N . LEU A 1 264 ? -7.434 2.739 29.849 1.00 85.12 264 LEU A N 1
ATOM 2148 C CA . LEU A 1 264 ? -7.131 1.345 29.547 1.00 85.12 264 LEU A CA 1
ATOM 2149 C C . LEU A 1 264 ? -7.075 0.503 30.828 1.00 85.12 264 LEU A C 1
ATOM 2151 O O . LEU A 1 264 ? -7.635 -0.592 30.860 1.00 85.12 264 LEU A O 1
ATOM 2155 N N . ASN A 1 265 ? -6.470 1.031 31.895 1.00 81.44 265 ASN A N 1
ATOM 2156 C CA . ASN A 1 265 ? -6.398 0.359 33.196 1.00 81.44 265 ASN A CA 1
ATOM 2157 C C . ASN A 1 265 ? -7.769 0.227 33.880 1.00 81.44 265 ASN A C 1
ATOM 2159 O O . ASN A 1 265 ? -7.983 -0.708 34.647 1.00 81.44 265 ASN A O 1
ATOM 2163 N N . GLU A 1 266 ? -8.700 1.138 33.595 1.00 78.31 266 GLU A N 1
ATOM 2164 C CA . GLU A 1 266 ? -10.074 1.099 34.113 1.00 78.31 266 GLU A CA 1
ATOM 2165 C C . GLU A 1 266 ? -11.044 0.294 33.231 1.00 78.31 266 GLU A C 1
ATOM 2167 O O . GLU A 1 266 ? -12.199 0.078 33.616 1.00 78.31 266 GLU A O 1
ATOM 2172 N N . SER A 1 267 ? -10.604 -0.108 32.037 1.00 78.56 267 SER A N 1
ATOM 2173 C CA . SER A 1 267 ? -11.457 -0.724 31.027 1.00 78.56 267 SER A CA 1
ATOM 2174 C C . SER A 1 267 ? -11.697 -2.215 31.266 1.00 78.56 267 SER A C 1
ATOM 2176 O O . SER A 1 267 ? -10.834 -2.959 31.736 1.00 78.56 267 SER A O 1
ATOM 2178 N N . SER A 1 268 ? -12.894 -2.674 30.899 1.00 74.31 268 SER A N 1
ATOM 2179 C CA . SER A 1 268 ? -13.209 -4.098 30.772 1.00 74.31 268 SER A CA 1
ATOM 2180 C C . SER A 1 268 ? -12.511 -4.689 29.539 1.00 74.31 268 SER A C 1
ATOM 2182 O O . SER A 1 268 ? -12.072 -3.960 28.649 1.00 74.31 268 SER A O 1
ATOM 2184 N N . ARG A 1 269 ? -12.486 -6.024 29.405 1.00 69.00 269 ARG A N 1
ATOM 2185 C CA . ARG A 1 269 ? -11.989 -6.680 28.175 1.00 69.00 269 ARG A CA 1
ATOM 2186 C C . ARG A 1 269 ? -12.677 -6.180 26.903 1.00 69.00 269 ARG A C 1
ATOM 2188 O O . ARG A 1 269 ? -12.022 -6.106 25.870 1.00 69.00 269 ARG A O 1
ATOM 2195 N N . LYS A 1 270 ? -13.964 -5.837 26.991 1.00 66.81 270 LYS A N 1
ATOM 2196 C CA . LYS A 1 270 ? -14.783 -5.402 25.859 1.00 66.81 270 LYS A CA 1
ATOM 2197 C C . LYS A 1 270 ? -14.343 -4.036 25.329 1.00 66.81 270 LYS A C 1
ATOM 2199 O O . LYS A 1 270 ? -14.176 -3.878 24.125 1.00 66.81 270 LYS A O 1
ATOM 2204 N N . ASN A 1 271 ? -14.095 -3.077 26.222 1.00 70.81 271 ASN A N 1
ATOM 2205 C CA . ASN A 1 271 ? -13.711 -1.712 25.832 1.00 70.81 271 ASN A CA 1
ATOM 2206 C C . ASN A 1 271 ? -12.198 -1.551 25.663 1.00 70.81 271 ASN A C 1
ATOM 2208 O O . ASN A 1 271 ? -11.755 -0.601 25.019 1.00 70.81 271 ASN A O 1
ATOM 2212 N N . LYS A 1 272 ? -11.409 -2.495 26.198 1.00 79.75 272 LYS A N 1
ATOM 2213 C CA . LYS A 1 272 ? -9.952 -2.529 26.052 1.00 79.75 272 LYS A CA 1
ATOM 2214 C C . LYS A 1 272 ? -9.535 -2.401 24.593 1.00 79.75 272 LYS A C 1
ATOM 2216 O O . LYS A 1 272 ? -8.679 -1.584 24.290 1.00 79.75 272 LYS A O 1
ATOM 2221 N N . ARG A 1 273 ? -10.192 -3.147 23.697 1.00 80.44 273 ARG A N 1
ATOM 2222 C CA . ARG A 1 273 ? -9.884 -3.124 22.265 1.00 80.44 273 ARG A CA 1
ATOM 2223 C C . ARG A 1 273 ? -10.136 -1.755 21.638 1.00 80.44 273 ARG A C 1
ATOM 2225 O O . ARG A 1 273 ? -9.262 -1.259 20.954 1.00 80.44 273 ARG A O 1
ATOM 2232 N N . SER A 1 274 ? -11.265 -1.107 21.927 1.00 76.00 274 SER A N 1
ATOM 2233 C CA . SER A 1 274 ? -11.549 0.239 21.405 1.00 76.00 274 SER A CA 1
ATOM 2234 C C . SER A 1 274 ? -10.529 1.280 21.883 1.00 76.00 274 SER A C 1
ATOM 2236 O O . SER A 1 274 ? -10.172 2.187 21.138 1.00 76.00 274 SER A O 1
ATOM 2238 N N . ILE A 1 275 ? -10.041 1.153 23.123 1.00 81.81 275 ILE A N 1
ATOM 2239 C CA . ILE A 1 275 ? -8.986 2.026 23.659 1.00 81.81 275 ILE A CA 1
ATOM 2240 C C . ILE A 1 275 ? -7.635 1.698 23.026 1.00 81.81 275 ILE A C 1
ATOM 2242 O O . ILE A 1 275 ? -6.896 2.616 22.689 1.00 81.81 275 ILE A O 1
ATOM 2246 N N . GLU A 1 276 ? -7.304 0.416 22.861 1.00 86.38 276 GLU A N 1
ATOM 2247 C CA . GLU A 1 276 ? -6.090 -0.036 22.174 1.00 86.38 276 GLU A CA 1
ATOM 2248 C C . GLU A 1 276 ? -6.074 0.449 20.723 1.00 86.38 276 GLU A C 1
ATOM 2250 O O . GLU A 1 276 ? -5.073 1.024 20.315 1.00 86.38 276 GLU A O 1
ATOM 2255 N N . ASP A 1 277 ? -7.186 0.326 19.997 1.00 84.75 277 ASP A N 1
ATOM 2256 C CA . ASP A 1 277 ? -7.348 0.817 18.627 1.00 84.75 277 ASP A CA 1
ATOM 2257 C C . ASP A 1 277 ? -7.182 2.349 18.572 1.00 84.75 277 ASP A C 1
ATOM 2259 O O . ASP A 1 277 ? -6.543 2.870 17.658 1.00 84.75 277 ASP A O 1
ATOM 2263 N N . LEU A 1 278 ? -7.692 3.093 19.566 1.00 83.69 278 LEU A N 1
ATOM 2264 C CA . LEU A 1 278 ? -7.503 4.547 19.658 1.00 83.69 278 LEU A CA 1
ATOM 2265 C C . LEU A 1 278 ? -6.052 4.927 19.999 1.00 83.69 278 LEU A C 1
ATOM 2267 O O . LEU A 1 278 ? -5.503 5.849 19.399 1.00 83.69 278 LEU A O 1
ATOM 2271 N N . ILE A 1 279 ? -5.408 4.220 20.933 1.00 87.19 279 ILE A N 1
ATOM 2272 C CA . ILE A 1 279 ? -3.987 4.404 21.271 1.00 87.19 279 ILE A CA 1
ATOM 2273 C C . ILE A 1 279 ? -3.109 4.066 20.065 1.00 87.19 279 ILE A C 1
ATOM 2275 O O . ILE A 1 279 ? -2.165 4.795 19.775 1.00 87.19 279 ILE A O 1
ATOM 2279 N N . GLU A 1 280 ? -3.400 2.977 19.358 1.00 87.62 280 GLU A N 1
ATOM 2280 C CA . GLU A 1 280 ? -2.708 2.583 18.136 1.00 87.62 280 GLU A CA 1
ATOM 2281 C C . GLU A 1 280 ? -2.903 3.642 17.053 1.00 87.62 280 GLU A C 1
ATOM 2283 O O . GLU A 1 280 ? -1.920 4.085 16.464 1.00 87.62 280 GLU A O 1
ATOM 2288 N N . SER A 1 281 ? -4.132 4.126 16.861 1.00 84.06 281 SER A N 1
ATOM 2289 C CA . SER A 1 281 ? -4.427 5.229 15.943 1.00 84.06 281 SER A CA 1
ATOM 2290 C C . SER A 1 281 ? -3.634 6.484 16.305 1.00 84.06 281 SER A C 1
ATOM 2292 O O . SER A 1 281 ? -3.085 7.103 15.403 1.00 84.06 281 SER A O 1
ATOM 2294 N N . LEU A 1 282 ? -3.501 6.813 17.601 1.00 84.19 282 LEU A N 1
ATOM 2295 C CA . LEU A 1 282 ? -2.711 7.940 18.123 1.00 84.19 282 LEU A CA 1
ATOM 2296 C C . LEU A 1 282 ? -1.193 7.769 17.947 1.00 84.19 282 LEU A C 1
ATOM 2298 O O . LEU A 1 282 ? -0.489 8.717 17.601 1.00 84.19 282 LEU A O 1
ATOM 2302 N N . ASN A 1 283 ? -0.679 6.561 18.167 1.00 83.25 283 ASN A N 1
ATOM 2303 C CA . ASN A 1 283 ? 0.729 6.227 17.946 1.00 83.25 283 ASN A CA 1
ATOM 2304 C C . ASN A 1 283 ? 1.090 6.248 16.462 1.00 83.25 283 ASN A C 1
ATOM 2306 O O . ASN A 1 283 ? 2.189 6.667 16.098 1.00 83.25 283 ASN A O 1
ATOM 2310 N N . ASN A 1 284 ? 0.146 5.828 15.623 1.00 81.38 284 ASN A N 1
ATOM 2311 C CA . ASN A 1 284 ? 0.267 5.796 14.176 1.00 81.38 284 ASN A CA 1
ATOM 2312 C C . ASN A 1 284 ? -0.211 7.093 13.515 1.00 81.38 284 ASN A C 1
ATOM 2314 O O . ASN A 1 284 ? -0.347 7.103 12.290 1.00 81.38 284 ASN A O 1
ATOM 2318 N N . ILE A 1 285 ? -0.454 8.184 14.264 1.00 69.94 285 ILE A N 1
ATOM 2319 C CA . ILE A 1 285 ? -0.750 9.479 13.639 1.00 69.94 285 ILE A CA 1
ATOM 2320 C C . ILE A 1 285 ? 0.508 9.967 12.937 1.00 69.94 285 ILE A C 1
ATOM 2322 O O . ILE A 1 285 ? 1.324 10.713 13.474 1.00 69.94 285 ILE A O 1
ATOM 2326 N N . SER A 1 286 ? 0.629 9.570 11.683 1.00 75.50 286 SER A N 1
ATOM 2327 C CA . SER A 1 286 ? 1.298 10.359 10.676 1.00 75.50 286 SER A CA 1
ATOM 2328 C C . SER A 1 286 ? 0.322 11.415 10.187 1.00 75.50 286 SER A C 1
ATOM 2330 O O . SER A 1 286 ? -0.863 11.142 9.988 1.00 75.50 286 SER A O 1
ATOM 2332 N N . TYR A 1 287 ? 0.825 12.608 9.925 1.00 87.56 287 TYR A N 1
ATOM 2333 C CA . TYR A 1 287 ? 0.123 13.499 9.023 1.00 87.56 287 TYR A CA 1
ATOM 2334 C C . TYR A 1 287 ? 0.366 13.067 7.578 1.00 87.56 287 TYR A C 1
ATOM 2336 O O . TYR A 1 287 ? 1.317 12.340 7.296 1.00 87.56 287 TYR A O 1
ATOM 2344 N N . SER A 1 288 ? -0.460 13.531 6.650 1.00 91.75 288 SER A N 1
ATOM 2345 C CA . SER A 1 288 ? -0.143 13.447 5.222 1.00 91.75 288 SER A CA 1
ATOM 2346 C C . SER A 1 288 ? -0.325 14.806 4.569 1.00 91.75 288 SER A C 1
ATOM 2348 O O . SER A 1 288 ? -1.213 15.557 4.962 1.00 91.75 288 SER A O 1
ATOM 2350 N N . TYR A 1 289 ? 0.541 15.153 3.620 1.00 94.19 289 TYR A N 1
ATOM 2351 C CA . TYR A 1 289 ? 0.410 16.394 2.856 1.00 94.19 289 TYR A CA 1
ATOM 2352 C C . TYR A 1 289 ? -0.320 16.137 1.533 1.00 94.19 289 TYR A C 1
ATOM 2354 O O . TYR A 1 289 ? 0.178 15.397 0.677 1.00 94.19 289 TYR A O 1
ATOM 2362 N N . GLU A 1 290 ? -1.479 16.771 1.357 1.00 94.31 290 GLU A N 1
ATOM 2363 C CA . GLU A 1 290 ? -2.256 16.722 0.124 1.00 94.31 290 GLU A CA 1
ATOM 2364 C C . GLU A 1 290 ? -1.888 17.899 -0.784 1.00 94.31 290 GLU A C 1
ATOM 2366 O O . GLU A 1 290 ? -2.061 19.078 -0.464 1.00 94.31 290 GLU A O 1
ATOM 2371 N N . ARG A 1 291 ? -1.362 17.567 -1.965 1.00 92.38 291 ARG A N 1
ATOM 2372 C CA . ARG A 1 291 ? -0.794 18.561 -2.885 1.00 92.38 291 ARG A CA 1
ATOM 2373 C C . ARG A 1 291 ? -1.869 19.324 -3.629 1.00 92.38 291 ARG A C 1
ATOM 2375 O O . ARG A 1 291 ? -1.669 20.494 -3.934 1.00 92.38 291 ARG A O 1
ATOM 2382 N N . SER A 1 292 ? -2.977 18.661 -3.964 1.00 93.25 292 SER A N 1
ATOM 2383 C CA . SER A 1 292 ? -4.041 19.284 -4.755 1.00 93.25 292 SER A CA 1
ATOM 2384 C C . SER A 1 292 ? -4.732 20.420 -4.010 1.00 93.25 292 SER A C 1
ATOM 2386 O O . SER A 1 292 ? -5.143 21.391 -4.640 1.00 93.25 292 SER A O 1
ATOM 2388 N N . SER A 1 293 ? -4.845 20.307 -2.688 1.00 95.12 293 SER A N 1
ATOM 2389 C CA . SER A 1 293 ? -5.476 21.300 -1.816 1.00 95.12 293 SER A CA 1
ATOM 2390 C C . SER A 1 293 ? -4.471 22.118 -1.002 1.00 95.12 293 SER A C 1
ATOM 2392 O O . SER A 1 293 ? -4.879 23.049 -0.312 1.00 95.12 293 SER A O 1
ATOM 2394 N N . ASN A 1 294 ? -3.167 21.826 -1.109 1.00 95.75 294 ASN A N 1
ATOM 2395 C CA . ASN A 1 294 ? -2.115 22.440 -0.296 1.00 95.75 294 ASN A CA 1
ATOM 2396 C C . ASN A 1 294 ? -2.458 22.394 1.206 1.00 95.75 294 ASN A C 1
ATOM 2398 O O . ASN A 1 294 ? -2.444 23.406 1.914 1.00 95.75 294 ASN A O 1
ATOM 2402 N N . SER A 1 295 ? -2.816 21.206 1.677 1.00 96.75 295 SER A N 1
ATOM 2403 C CA . SER A 1 295 ? -3.319 20.972 3.025 1.00 96.75 295 SER A CA 1
ATOM 2404 C C . SER A 1 295 ? -2.604 19.793 3.673 1.00 96.75 295 SER A C 1
ATOM 2406 O O . SER A 1 295 ? -1.950 18.983 3.017 1.00 96.75 295 SER A O 1
ATOM 2408 N N . PHE A 1 296 ? -2.706 19.708 4.990 1.00 96.00 296 PHE A N 1
ATOM 2409 C CA . PHE A 1 296 ? -2.250 18.571 5.764 1.00 96.00 296 PHE A CA 1
ATOM 2410 C C . PHE A 1 296 ? -3.461 17.873 6.361 1.00 96.00 296 PHE A C 1
ATOM 2412 O O . PHE A 1 296 ? -4.322 18.513 6.964 1.00 96.00 296 PHE A O 1
ATOM 2419 N N . VAL A 1 297 ? -3.503 16.554 6.235 1.00 94.12 297 VAL A N 1
ATOM 2420 C CA . VAL A 1 297 ? -4.459 15.720 6.954 1.00 94.12 297 VAL A CA 1
ATOM 2421 C C . VAL A 1 297 ? -3.827 15.322 8.282 1.00 94.12 297 VAL A C 1
ATOM 2423 O O . VAL A 1 297 ? -2.830 14.599 8.304 1.00 94.12 297 VAL A O 1
ATOM 2426 N N . LEU A 1 298 ? -4.395 15.817 9.378 1.00 92.69 298 LEU A N 1
ATOM 2427 C CA . LEU A 1 298 ? -3.988 15.579 10.760 1.00 92.69 298 LEU A CA 1
ATOM 2428 C C . LEU A 1 298 ? -5.153 14.913 11.493 1.00 92.69 298 LEU A C 1
ATOM 2430 O O . LEU A 1 298 ? -6.216 15.517 11.607 1.00 92.69 298 LEU A O 1
ATOM 2434 N N . PHE A 1 299 ? -4.964 13.683 11.980 1.00 88.31 299 PHE A N 1
ATOM 2435 C CA . PHE A 1 299 ? -6.001 12.923 12.698 1.00 88.31 299 PHE A CA 1
ATOM 2436 C C . PHE A 1 299 ? -7.366 12.942 11.977 1.00 88.31 299 PHE A C 1
ATOM 2438 O O . PHE A 1 299 ? -8.367 13.414 12.510 1.00 88.31 299 PHE A O 1
ATOM 2445 N N . GLU A 1 300 ? -7.370 12.497 10.714 1.00 87.88 300 GLU A N 1
ATOM 2446 C CA . GLU A 1 300 ? -8.558 12.428 9.837 1.00 87.88 300 GLU A CA 1
ATOM 2447 C C . GLU A 1 300 ? -9.197 13.779 9.460 1.00 87.88 300 GLU A C 1
ATOM 2449 O O . GLU A 1 300 ? -10.233 13.807 8.796 1.00 87.88 300 GLU A O 1
ATOM 2454 N N . ARG A 1 301 ? -8.579 14.909 9.820 1.00 92.25 301 ARG A N 1
ATOM 2455 C CA . ARG A 1 301 ? -9.061 16.252 9.473 1.00 92.25 301 ARG A CA 1
ATOM 2456 C C . ARG A 1 301 ? -8.088 16.983 8.568 1.00 92.25 301 ARG A C 1
ATOM 2458 O O . ARG A 1 301 ? -6.882 16.946 8.777 1.00 92.25 301 ARG A O 1
ATOM 2465 N N . GLU A 1 302 ? -8.624 17.665 7.566 1.00 96.06 302 GLU A N 1
ATOM 2466 C CA . GLU A 1 302 ? -7.844 18.426 6.596 1.00 96.06 302 GLU A CA 1
ATOM 2467 C C . GLU A 1 302 ? -7.687 19.885 7.042 1.00 96.06 302 GLU A C 1
ATOM 2469 O O . GLU A 1 302 ? -8.670 20.572 7.321 1.00 96.06 302 GLU A O 1
ATOM 2474 N N . PHE A 1 303 ? -6.446 20.366 7.079 1.00 96.81 303 PHE A N 1
ATOM 2475 C CA . PHE A 1 303 ? -6.098 21.734 7.447 1.00 96.81 303 PHE A CA 1
ATOM 2476 C C . PHE A 1 303 ? -5.241 22.371 6.351 1.00 96.81 303 PHE A C 1
ATOM 2478 O O . PHE A 1 303 ? -4.190 21.821 6.015 1.00 96.81 303 PHE A O 1
ATOM 2485 N N . PRO A 1 304 ? -5.619 23.535 5.797 1.00 97.62 304 PRO A N 1
ATOM 2486 C CA . PRO A 1 304 ? -4.761 24.258 4.864 1.00 97.62 304 PRO A CA 1
ATOM 2487 C C . PRO A 1 304 ? -3.378 24.534 5.469 1.00 97.62 304 PRO A C 1
ATOM 2489 O O . PRO A 1 304 ? -3.261 24.853 6.655 1.00 97.62 304 PRO A O 1
ATOM 2492 N N . ALA A 1 305 ? -2.325 24.461 4.651 1.00 96.50 305 ALA A N 1
ATOM 2493 C CA . ALA A 1 305 ? -0.951 24.685 5.107 1.00 96.50 305 ALA A CA 1
ATOM 2494 C C . ALA A 1 305 ? -0.764 26.064 5.774 1.00 96.50 305 ALA A C 1
ATOM 2496 O O . ALA A 1 305 ? -0.019 26.201 6.745 1.00 96.50 305 ALA A O 1
ATOM 2497 N N . GLU A 1 306 ? -1.477 27.076 5.278 1.00 96.69 306 GLU A N 1
ATOM 2498 C CA . GLU A 1 306 ? -1.488 28.426 5.845 1.00 96.69 306 GLU A CA 1
ATOM 2499 C C . GLU A 1 306 ? -2.121 28.466 7.245 1.00 96.69 306 GLU A C 1
ATOM 2501 O O . GLU A 1 306 ? -1.600 29.137 8.133 1.00 96.69 306 GLU A O 1
ATOM 2506 N N . THR A 1 307 ? -3.194 27.705 7.480 1.00 97.31 307 THR A N 1
ATOM 2507 C CA . THR A 1 307 ? -3.855 27.624 8.791 1.00 97.31 307 THR A CA 1
ATOM 2508 C C . THR A 1 307 ? -2.923 27.033 9.843 1.00 97.31 307 THR A C 1
ATOM 2510 O O . THR A 1 307 ? -2.819 27.582 10.931 1.00 97.31 307 THR A O 1
ATOM 2513 N N . ILE A 1 308 ? -2.183 25.970 9.513 1.00 95.31 308 ILE A N 1
ATOM 2514 C CA . ILE A 1 308 ? -1.196 25.377 10.434 1.00 95.31 308 ILE A CA 1
ATOM 2515 C C . ILE A 1 308 ? -0.080 26.369 10.773 1.00 95.31 308 ILE A C 1
ATOM 2517 O O . ILE A 1 308 ? 0.417 26.390 11.898 1.00 95.31 308 ILE A O 1
ATOM 2521 N N . LEU A 1 309 ? 0.333 27.183 9.800 1.00 95.19 309 LEU A N 1
ATOM 2522 C CA . LEU A 1 309 ? 1.415 28.142 9.986 1.00 95.19 309 LEU A CA 1
ATOM 2523 C C . LEU A 1 309 ? 0.991 29.341 10.844 1.00 95.19 309 LEU A C 1
ATOM 2525 O O . LEU A 1 309 ? 1.768 29.766 11.704 1.00 95.19 309 LEU A O 1
ATOM 2529 N N . ASN A 1 310 ? -0.206 29.870 10.582 1.00 96.38 310 ASN A N 1
ATOM 2530 C CA . ASN A 1 310 ? -0.693 31.136 11.126 1.00 96.38 310 ASN A CA 1
ATOM 2531 C C . ASN A 1 310 ? -1.540 30.970 12.395 1.00 96.38 310 ASN A C 1
ATOM 2533 O O . ASN A 1 310 ? -1.567 31.883 13.214 1.00 96.38 310 ASN A O 1
ATOM 2537 N N . ASP A 1 311 ? -2.219 29.833 12.561 1.00 97.00 311 ASP A N 1
ATOM 2538 C CA . ASP A 1 311 ? -3.100 29.551 13.701 1.00 97.00 311 ASP A CA 1
ATOM 2539 C C . ASP A 1 311 ? -2.956 28.091 14.194 1.00 97.00 311 ASP A C 1
ATOM 2541 O O . ASP A 1 311 ? -3.879 27.272 14.098 1.00 97.00 311 ASP A O 1
ATOM 2545 N N . PRO A 1 312 ? -1.772 27.719 14.720 1.00 94.94 312 PRO A N 1
ATOM 2546 C CA . PRO A 1 312 ? -1.535 26.378 15.255 1.00 94.94 312 PRO A CA 1
ATOM 2547 C C . PRO A 1 312 ? -2.416 26.060 16.475 1.00 94.94 312 PRO A C 1
ATOM 2549 O O . PRO A 1 312 ? -2.707 24.890 16.737 1.00 94.94 312 PRO A O 1
ATOM 2552 N N . GLU A 1 313 ? -2.872 27.078 17.213 1.00 94.81 313 GLU A N 1
ATOM 2553 C CA . GLU A 1 313 ? -3.765 26.913 18.363 1.00 94.81 313 GLU A CA 1
ATOM 2554 C C . GLU A 1 313 ? -5.151 26.424 17.930 1.00 94.81 313 GLU A C 1
ATOM 2556 O O . GLU A 1 313 ? -5.684 25.494 18.542 1.00 94.81 313 GLU A O 1
ATOM 2561 N N . TYR A 1 314 ? -5.712 26.978 16.848 1.00 96.25 314 TYR A N 1
ATOM 2562 C CA . TYR A 1 314 ? -6.959 26.487 16.259 1.00 96.25 314 TYR A CA 1
ATOM 2563 C C . TYR A 1 314 ? -6.852 25.023 15.822 1.00 96.25 314 TYR A C 1
ATOM 2565 O O . TYR A 1 314 ? -7.703 24.211 16.188 1.00 96.25 314 TYR A O 1
ATOM 2573 N N . VAL A 1 315 ? -5.783 24.660 15.103 1.00 95.00 315 VAL A N 1
ATOM 2574 C CA . VAL A 1 315 ? -5.553 23.275 14.651 1.00 95.00 315 VAL A CA 1
ATOM 2575 C C . VAL A 1 315 ? -5.471 22.322 15.846 1.00 95.00 315 VAL A C 1
ATOM 2577 O O . VAL A 1 315 ? -6.150 21.294 15.879 1.00 95.00 315 VAL A O 1
ATOM 2580 N N . THR A 1 316 ? -4.701 22.704 16.868 1.00 93.25 316 THR A N 1
ATOM 2581 C CA . THR A 1 316 ? -4.571 21.939 18.117 1.00 93.25 316 THR A CA 1
ATOM 2582 C C . THR A 1 316 ? -5.919 21.761 18.804 1.00 93.25 316 THR A C 1
ATOM 2584 O O . THR A 1 316 ? -6.242 20.668 19.266 1.00 93.25 316 THR A O 1
ATOM 2587 N N . LYS A 1 317 ? -6.725 22.825 18.870 1.00 95.25 317 LYS A N 1
ATOM 2588 C CA . LYS A 1 317 ? -8.055 22.799 19.478 1.00 95.25 317 LYS A CA 1
ATOM 2589 C C . LYS A 1 317 ? -9.000 21.859 18.730 1.00 95.25 317 LYS A C 1
ATOM 2591 O O . LYS A 1 317 ? -9.690 21.082 19.380 1.00 95.25 317 LYS A O 1
ATOM 2596 N N . GLU A 1 318 ? -9.026 21.893 17.401 1.00 95.25 318 GLU A N 1
ATOM 2597 C CA . GLU A 1 318 ? -9.902 21.025 16.605 1.00 95.25 318 GLU A CA 1
ATOM 2598 C C . GLU A 1 318 ? -9.546 19.544 16.749 1.00 95.25 318 GLU A C 1
ATOM 2600 O O . GLU A 1 318 ? -10.436 18.715 16.948 1.00 95.25 318 GLU A O 1
ATOM 2605 N N . ILE A 1 319 ? -8.254 19.209 16.711 1.00 91.50 319 ILE A N 1
ATOM 2606 C CA . ILE A 1 319 ? -7.792 17.828 16.907 1.00 91.50 319 ILE A CA 1
ATOM 2607 C C . ILE A 1 319 ? -8.069 17.377 18.346 1.00 91.50 319 ILE A C 1
ATOM 2609 O O . ILE A 1 319 ? -8.585 16.281 18.560 1.00 91.50 319 ILE A O 1
ATOM 2613 N N . ARG A 1 320 ? -7.810 18.242 19.336 1.00 91.19 320 ARG A N 1
ATOM 2614 C CA . ARG A 1 320 ? -8.132 17.978 20.745 1.00 91.19 320 ARG A CA 1
ATOM 2615 C C . ARG A 1 320 ? -9.616 17.693 20.942 1.00 91.19 320 ARG A C 1
ATOM 2617 O O . ARG A 1 320 ? -9.941 16.692 21.564 1.00 91.19 320 ARG A O 1
ATOM 2624 N N . ASN A 1 321 ? -10.495 18.522 20.382 1.00 92.19 321 ASN A N 1
ATOM 2625 C CA . ASN A 1 321 ? -11.942 18.334 20.473 1.00 92.19 321 ASN A CA 1
ATOM 2626 C C . ASN A 1 321 ? -12.378 16.983 19.891 1.00 92.19 321 ASN A C 1
ATOM 2628 O O . ASN A 1 321 ? -13.259 16.333 20.447 1.00 92.19 321 ASN A O 1
ATOM 2632 N N . GLU A 1 322 ? -11.768 16.550 18.784 1.00 90.31 322 GLU A N 1
ATOM 2633 C CA . GLU A 1 322 ? -12.070 15.255 18.173 1.00 90.31 322 GLU A CA 1
ATOM 2634 C C . GLU A 1 322 ? -11.631 14.085 19.062 1.00 90.31 322 GLU A C 1
ATOM 2636 O O . GLU A 1 322 ? -12.419 13.175 19.323 1.00 90.31 322 GLU A O 1
ATOM 2641 N N . ILE A 1 323 ? -10.405 14.133 19.589 1.00 87.12 323 ILE A N 1
ATOM 2642 C CA . ILE A 1 323 ? -9.896 13.098 20.496 1.00 87.12 323 ILE A CA 1
ATOM 2643 C C . ILE A 1 323 ? -10.702 13.076 21.801 1.00 87.12 323 ILE A C 1
ATOM 2645 O O . ILE A 1 323 ? -11.049 12.000 22.289 1.00 87.12 323 ILE A O 1
ATOM 2649 N N . ASP A 1 324 ? -11.044 14.239 22.361 1.00 90.06 324 ASP A N 1
ATOM 2650 C CA . ASP A 1 324 ? -11.886 14.349 23.555 1.00 90.06 324 ASP A CA 1
ATOM 2651 C C . ASP A 1 324 ? -13.279 13.762 23.304 1.00 90.06 324 ASP A C 1
ATOM 2653 O O . ASP A 1 324 ? -13.745 12.959 24.108 1.00 90.06 324 ASP A O 1
ATOM 2657 N N . ARG A 1 325 ? -13.902 14.053 22.154 1.00 91.00 325 ARG A N 1
ATOM 2658 C CA . ARG A 1 325 ? -15.190 13.466 21.754 1.00 91.00 325 ARG A CA 1
ATOM 2659 C C . ARG A 1 325 ? -15.133 11.936 21.708 1.00 91.00 325 ARG A C 1
ATOM 2661 O O . ARG A 1 325 ? -16.032 11.277 22.228 1.00 91.00 325 ARG A O 1
ATOM 2668 N N . GLN A 1 326 ? -14.093 11.364 21.097 1.00 86.56 326 GLN A N 1
ATOM 2669 C CA . GLN A 1 326 ? -13.903 9.907 21.043 1.00 86.56 326 GLN A CA 1
ATOM 2670 C C . GLN A 1 326 ? -13.627 9.321 22.436 1.00 86.56 326 GLN A C 1
ATOM 2672 O O . GLN A 1 326 ? -14.192 8.293 22.808 1.00 86.56 326 GLN A O 1
ATOM 2677 N N . THR A 1 327 ? -12.819 10.013 23.239 1.00 85.38 327 THR A N 1
ATOM 2678 C CA . THR A 1 327 ? -12.510 9.631 24.622 1.00 85.38 327 THR A CA 1
ATOM 2679 C C . THR A 1 327 ? -13.764 9.620 25.495 1.00 85.38 327 THR A C 1
ATOM 2681 O O . THR A 1 327 ? -13.959 8.700 26.288 1.00 85.38 327 THR A O 1
ATOM 2684 N N . ASP A 1 328 ? -14.625 10.627 25.365 1.00 88.31 328 ASP A N 1
ATOM 2685 C CA . ASP A 1 328 ? -15.855 10.744 26.142 1.00 88.31 328 ASP A CA 1
ATOM 2686 C C . ASP A 1 328 ? -16.897 9.709 25.710 1.00 88.31 328 ASP A C 1
ATOM 2688 O O . ASP A 1 328 ? -17.579 9.146 26.566 1.00 88.31 328 ASP A O 1
ATOM 2692 N N . GLN A 1 329 ? -16.962 9.366 24.419 1.00 83.31 329 GLN A N 1
ATOM 2693 C CA . GLN A 1 329 ? -17.760 8.229 23.954 1.00 83.31 329 GLN A CA 1
ATOM 2694 C C . GLN A 1 329 ? -17.319 6.927 24.640 1.00 83.31 329 GLN A C 1
ATOM 2696 O O . GLN A 1 329 ? -18.148 6.230 25.219 1.00 83.31 329 GLN A O 1
ATOM 2701 N N . ILE A 1 330 ? -16.013 6.642 24.660 1.00 78.00 330 ILE A N 1
ATOM 2702 C CA . ILE A 1 330 ? -15.465 5.450 25.324 1.00 78.00 330 ILE A CA 1
ATOM 2703 C C . ILE A 1 330 ? -15.757 5.468 26.831 1.00 78.00 330 ILE A C 1
ATOM 2705 O O . ILE A 1 330 ? -16.137 4.447 27.400 1.00 78.00 330 ILE A O 1
ATOM 2709 N N . LYS A 1 331 ? -15.600 6.618 27.500 1.00 82.50 331 LYS A N 1
ATOM 2710 C CA . LYS A 1 331 ? -15.940 6.757 28.926 1.00 82.50 331 LYS A CA 1
ATOM 2711 C C . LYS A 1 331 ? -17.411 6.453 29.191 1.00 82.50 331 LYS A C 1
ATOM 2713 O O . LYS A 1 331 ? -17.709 5.761 30.162 1.00 82.50 331 LYS A O 1
ATOM 2718 N N . ASN A 1 332 ? -18.311 6.952 28.345 1.00 78.06 332 ASN A N 1
ATOM 2719 C CA . ASN A 1 332 ? -19.739 6.673 28.453 1.00 78.06 332 ASN A CA 1
ATOM 2720 C C . ASN A 1 332 ? -20.026 5.180 28.258 1.00 78.06 332 ASN A C 1
ATOM 2722 O O . ASN A 1 332 ? -20.778 4.610 29.045 1.00 78.06 332 ASN A O 1
ATOM 2726 N N . ASP A 1 333 ? -19.372 4.530 27.293 1.00 71.50 333 ASP A N 1
ATOM 2727 C CA . ASP A 1 333 ? -19.508 3.088 27.061 1.00 71.50 333 ASP A CA 1
ATOM 2728 C C . ASP A 1 333 ? -19.018 2.271 28.274 1.00 71.50 333 ASP A C 1
ATOM 2730 O O . ASP A 1 333 ? -19.703 1.347 28.721 1.00 71.50 333 ASP A O 1
ATOM 2734 N N . ILE A 1 334 ? -17.884 2.658 28.879 1.00 73.00 334 ILE A N 1
ATOM 2735 C CA . ILE A 1 334 ? -17.372 2.060 30.125 1.00 73.00 334 ILE A CA 1
ATOM 2736 C C . ILE A 1 334 ? -18.355 2.273 31.279 1.00 73.00 334 ILE A C 1
ATOM 2738 O O . ILE A 1 334 ? -18.625 1.337 32.029 1.00 73.00 334 ILE A O 1
ATOM 2742 N N . ALA A 1 335 ? -18.879 3.488 31.450 1.00 74.56 335 ALA A N 1
ATOM 2743 C CA . ALA A 1 335 ? -19.809 3.809 32.529 1.00 74.56 335 ALA A CA 1
ATOM 2744 C C . ALA A 1 335 ? -21.129 3.039 32.385 1.00 74.56 335 ALA A C 1
ATOM 2746 O O . ALA A 1 335 ? -21.621 2.477 33.363 1.00 74.56 335 ALA A O 1
ATOM 2747 N N . MET A 1 336 ? -21.668 2.953 31.166 1.00 69.75 336 MET A N 1
ATOM 2748 C CA . MET A 1 336 ? -22.844 2.144 30.856 1.00 69.75 336 MET A CA 1
ATOM 2749 C C . MET A 1 336 ? -22.604 0.663 31.142 1.00 69.75 336 MET A C 1
ATOM 2751 O O . MET A 1 336 ? -23.476 0.005 31.704 1.00 69.75 336 MET A O 1
ATOM 2755 N N . GLU A 1 337 ? -21.433 0.131 30.786 1.00 67.62 337 GLU A N 1
ATOM 2756 C CA . GLU A 1 337 ? -21.094 -1.261 31.073 1.00 67.62 337 GLU A CA 1
ATOM 2757 C C . GLU A 1 337 ? -20.933 -1.514 32.575 1.00 67.62 337 GLU A C 1
ATOM 2759 O O . GLU A 1 337 ? -21.481 -2.493 33.075 1.00 67.62 337 GLU A O 1
ATOM 2764 N N . LYS A 1 338 ? -20.252 -0.625 33.310 1.00 71.12 338 LYS A N 1
ATOM 2765 C CA . LYS A 1 338 ? -20.144 -0.707 34.776 1.00 71.12 338 LYS A CA 1
ATOM 2766 C C . LYS A 1 338 ? -21.528 -0.705 35.419 1.00 71.12 338 LYS A C 1
ATOM 2768 O O . LYS A 1 338 ? -21.855 -1.632 36.146 1.00 71.12 338 LYS A O 1
ATOM 2773 N N . HIS A 1 339 ? -22.380 0.251 35.054 1.00 70.75 339 HIS A N 1
ATOM 2774 C CA . HIS A 1 339 ? -23.748 0.324 35.564 1.00 70.75 339 HIS A CA 1
ATOM 2775 C C . HIS A 1 339 ? -24.573 -0.926 35.224 1.00 70.75 339 HIS A C 1
ATOM 2777 O O . HIS A 1 339 ? -25.349 -1.419 36.044 1.00 70.75 339 HIS A O 1
ATOM 2783 N N . PHE A 1 340 ? -24.401 -1.463 34.017 1.00 68.00 340 PHE A N 1
ATOM 2784 C CA . PHE A 1 340 ? -25.042 -2.703 33.604 1.00 68.00 340 PHE A CA 1
ATOM 2785 C C . PHE A 1 340 ? -24.568 -3.899 34.439 1.00 68.00 340 PHE A C 1
ATOM 2787 O O . PHE A 1 340 ? -25.398 -4.688 34.889 1.00 68.00 340 PHE A O 1
ATOM 2794 N N . ILE A 1 341 ? -23.262 -4.018 34.687 1.00 63.81 341 ILE A N 1
ATOM 2795 C CA . ILE A 1 341 ? -22.684 -5.060 35.542 1.00 63.81 341 ILE A CA 1
ATOM 2796 C C . ILE A 1 341 ? -23.190 -4.911 36.976 1.00 63.81 341 ILE A C 1
ATOM 2798 O O . ILE A 1 341 ? -23.657 -5.899 37.533 1.00 63.81 341 ILE A O 1
ATOM 2802 N N . ASP A 1 342 ? -23.186 -3.705 37.541 1.00 65.44 342 ASP A N 1
ATOM 2803 C CA . ASP A 1 342 ? -23.700 -3.436 38.888 1.00 65.44 342 ASP A CA 1
ATOM 2804 C C . ASP A 1 342 ? -25.183 -3.817 38.990 1.00 65.44 342 ASP A C 1
ATOM 2806 O O . ASP A 1 342 ? -25.617 -4.473 39.937 1.00 65.44 342 ASP A O 1
ATOM 2810 N N . THR A 1 343 ? -25.978 -3.472 37.974 1.00 64.44 343 THR A N 1
ATOM 2811 C CA . THR A 1 343 ? -27.394 -3.862 37.897 1.00 64.44 343 THR A CA 1
ATOM 2812 C C . THR A 1 343 ? -27.547 -5.381 37.858 1.00 64.44 343 THR A C 1
ATOM 2814 O O . THR A 1 343 ? -28.412 -5.935 38.535 1.00 64.44 343 THR A O 1
ATOM 2817 N N . LEU A 1 344 ? -26.716 -6.075 37.076 1.00 61.38 344 LEU A N 1
ATOM 2818 C CA . LEU A 1 344 ? -26.746 -7.532 37.009 1.00 61.38 344 LEU A CA 1
ATOM 2819 C C . LEU A 1 344 ? -26.279 -8.178 38.315 1.00 61.38 344 LEU A C 1
ATOM 2821 O O . LEU A 1 344 ? -26.912 -9.130 38.748 1.00 61.38 344 LEU A O 1
ATOM 2825 N N . GLN A 1 345 ? -25.241 -7.666 38.973 1.00 61.19 345 GLN A N 1
ATOM 2826 C CA . GLN A 1 345 ? -24.750 -8.196 40.251 1.00 61.19 345 GLN A CA 1
ATOM 2827 C C . GLN A 1 345 ? -25.786 -8.078 41.372 1.00 61.19 345 GLN A C 1
ATOM 2829 O O . GLN A 1 345 ? -25.851 -8.950 42.235 1.00 61.19 345 GLN A O 1
ATOM 2834 N N . ASN A 1 346 ? -26.628 -7.045 41.315 1.00 66.06 346 ASN A N 1
ATOM 2835 C CA . ASN A 1 346 ? -27.749 -6.851 42.233 1.00 66.06 346 ASN A CA 1
ATOM 2836 C C . ASN A 1 346 ? -29.029 -7.601 41.811 1.00 66.06 346 ASN A C 1
ATOM 2838 O O . ASN A 1 346 ? -30.031 -7.564 42.522 1.00 66.06 346 ASN A O 1
ATOM 2842 N N . SER A 1 347 ? -29.024 -8.277 40.657 1.00 73.12 347 SER A N 1
ATOM 2843 C CA . SER A 1 347 ? -30.152 -9.078 40.170 1.00 73.12 347 SER A CA 1
ATOM 2844 C C . SER A 1 347 ? -30.047 -10.534 40.639 1.00 73.12 347 SER A C 1
ATOM 2846 O O . SER A 1 347 ? -28.955 -11.058 40.859 1.00 73.12 347 SER A O 1
ATOM 2848 N N . SER A 1 348 ? -31.180 -11.240 40.734 1.00 84.62 348 SER A N 1
ATOM 2849 C CA . SER A 1 348 ? -31.150 -12.684 41.004 1.00 84.62 348 SER A CA 1
ATOM 2850 C C . SER A 1 348 ? -30.466 -13.443 39.858 1.00 84.62 348 SER A C 1
ATOM 2852 O O . SER A 1 348 ? -30.535 -13.039 38.694 1.00 84.62 348 SER A O 1
ATOM 2854 N N . CYS A 1 349 ? -29.834 -14.581 40.156 1.00 86.62 349 CYS A N 1
ATOM 2855 C CA . CYS A 1 349 ? -29.107 -15.363 39.148 1.00 86.62 349 CYS A CA 1
ATOM 2856 C C . CYS A 1 349 ? -30.012 -15.827 37.991 1.00 86.62 349 CYS A C 1
ATOM 2858 O O . CYS A 1 349 ? -29.585 -15.827 36.835 1.00 86.62 349 CYS A O 1
ATOM 2860 N N . LEU A 1 350 ? -31.282 -16.132 38.287 1.00 90.25 350 LEU A N 1
ATOM 2861 C CA . LEU A 1 350 ? -32.305 -16.438 37.283 1.00 90.25 350 LEU A CA 1
ATOM 2862 C C . LEU A 1 350 ? -32.587 -15.234 36.373 1.00 90.25 350 LEU A C 1
ATOM 2864 O O . LEU A 1 350 ? -32.633 -15.386 35.154 1.00 90.25 350 LEU A O 1
ATOM 2868 N N . THR A 1 351 ? -32.685 -14.026 36.937 1.00 90.06 351 THR A N 1
ATOM 2869 C CA . THR A 1 351 ? -32.853 -12.784 36.160 1.00 90.06 351 THR A CA 1
ATOM 2870 C C . THR A 1 351 ? -31.668 -12.550 35.223 1.00 90.06 351 THR A C 1
ATOM 2872 O O . THR A 1 351 ? -31.852 -12.185 34.062 1.00 90.06 351 THR A O 1
ATOM 2875 N N . ILE A 1 352 ? -30.441 -12.789 35.696 1.00 89.75 352 ILE A N 1
ATOM 2876 C CA . ILE A 1 352 ? -29.223 -12.659 34.884 1.00 89.75 352 ILE A CA 1
ATOM 2877 C C . ILE A 1 352 ? -29.243 -13.653 33.716 1.00 89.75 352 ILE A C 1
ATOM 2879 O O . ILE A 1 352 ? -28.979 -13.263 32.576 1.00 89.75 352 ILE A O 1
ATOM 2883 N N . ALA A 1 353 ? -29.579 -14.921 33.979 1.00 93.12 353 ALA A N 1
ATOM 2884 C CA . ALA A 1 353 ? -29.681 -15.950 32.947 1.00 93.12 353 ALA A CA 1
ATOM 2885 C C . ALA A 1 353 ? -30.765 -15.609 31.908 1.00 93.12 353 ALA A C 1
ATOM 2887 O O . ALA A 1 353 ? -30.499 -15.676 30.707 1.00 93.12 353 ALA A O 1
ATOM 2888 N N . LEU A 1 354 ? -31.940 -15.154 32.355 1.00 94.00 354 LEU A N 1
ATOM 2889 C CA . LEU A 1 354 ? -33.040 -14.729 31.486 1.00 94.00 354 LEU A CA 1
ATOM 2890 C C . LEU A 1 354 ? -32.630 -13.549 30.590 1.00 94.00 354 LEU A C 1
ATOM 2892 O O . LEU A 1 354 ? -32.794 -13.606 29.370 1.00 94.00 354 LEU A O 1
ATOM 2896 N N . ARG A 1 355 ? -32.008 -12.513 31.171 1.00 92.88 355 ARG A N 1
ATOM 2897 C CA . ARG A 1 355 ? -31.475 -11.351 30.435 1.00 92.88 355 ARG A CA 1
ATOM 2898 C C . ARG A 1 355 ? -30.416 -11.753 29.407 1.00 92.88 355 ARG A C 1
ATOM 2900 O O . ARG A 1 355 ? -30.435 -11.254 28.285 1.00 92.88 355 ARG A O 1
ATOM 2907 N N . CYS A 1 356 ? -29.518 -12.670 29.767 1.00 94.00 356 CYS A N 1
ATOM 2908 C CA . CYS A 1 356 ? -28.487 -13.191 28.866 1.00 94.00 356 CYS A CA 1
ATOM 2909 C C . CYS A 1 356 ? -29.095 -13.887 27.637 1.00 94.00 356 CYS A C 1
ATOM 2911 O O . CYS A 1 356 ? -28.648 -13.654 26.511 1.00 94.00 356 CYS A O 1
ATOM 2913 N N . ILE A 1 357 ? -30.141 -14.695 27.847 1.00 95.69 357 ILE A N 1
ATOM 2914 C CA . ILE A 1 357 ? -30.863 -15.390 26.773 1.00 95.69 357 ILE A CA 1
ATOM 2915 C C . ILE A 1 357 ? -31.598 -14.393 25.874 1.00 95.69 357 ILE A C 1
ATOM 2917 O O . ILE A 1 357 ? -31.509 -14.502 24.653 1.00 95.69 357 ILE A O 1
ATOM 2921 N N . HIS A 1 358 ? -32.263 -13.390 26.452 1.00 94.62 358 HIS A N 1
ATOM 2922 C CA . HIS A 1 358 ? -32.948 -12.344 25.686 1.00 94.62 358 HIS A CA 1
ATOM 2923 C C . HIS A 1 358 ? -31.985 -11.556 24.792 1.00 94.62 358 HIS A C 1
ATOM 2925 O O . HIS A 1 358 ? -32.259 -11.341 23.614 1.00 94.62 358 HIS A O 1
ATOM 2931 N N . ALA A 1 359 ? -30.818 -11.186 25.323 1.00 89.44 359 ALA A N 1
ATOM 2932 C CA . ALA A 1 359 ? -29.822 -10.430 24.574 1.00 89.44 359 ALA A CA 1
ATOM 2933 C C . ALA A 1 359 ? -29.226 -11.209 23.384 1.00 89.44 359 ALA A C 1
ATOM 2935 O O . ALA A 1 359 ? -28.680 -10.592 22.469 1.00 89.44 359 ALA A O 1
ATOM 2936 N N . ASN A 1 360 ? -29.274 -12.549 23.395 1.00 87.00 360 ASN A N 1
ATOM 2937 C CA . ASN A 1 360 ? -28.552 -13.391 22.438 1.00 87.00 360 ASN A CA 1
ATOM 2938 C C . ASN A 1 360 ? -29.292 -14.686 22.063 1.00 87.00 360 ASN A C 1
ATOM 2940 O O . ASN A 1 360 ? -28.665 -15.742 22.071 1.00 87.00 360 ASN A O 1
ATOM 2944 N N . ASP A 1 361 ? -30.558 -14.610 21.642 1.00 85.56 361 ASP A N 1
ATOM 2945 C CA . ASP A 1 361 ? -31.502 -15.724 21.377 1.00 85.56 361 ASP A CA 1
ATOM 2946 C C . ASP A 1 361 ? -31.063 -16.847 20.397 1.00 85.56 361 ASP A C 1
ATOM 2948 O O . ASP A 1 361 ? -31.840 -17.727 20.026 1.00 85.56 361 ASP A O 1
ATOM 2952 N N . LYS A 1 362 ? -29.812 -16.857 19.940 1.00 91.19 362 LYS A N 1
ATOM 2953 C CA . LYS A 1 362 ? -29.290 -17.698 18.855 1.00 91.19 362 LYS A CA 1
ATOM 2954 C C . LYS A 1 362 ? -28.671 -19.007 19.325 1.00 91.19 362 LYS A C 1
ATOM 2956 O O . LYS A 1 362 ? -28.303 -19.823 18.468 1.00 91.19 362 LYS A O 1
ATOM 2961 N N . TYR A 1 363 ? -28.533 -19.206 20.632 1.00 95.06 363 TYR A N 1
ATOM 2962 C CA . TYR A 1 363 ? -27.715 -20.270 21.206 1.00 95.06 363 TYR A CA 1
ATOM 2963 C C . TYR A 1 363 ? -28.525 -21.277 22.031 1.00 95.06 363 TYR A C 1
ATOM 2965 O O . TYR A 1 36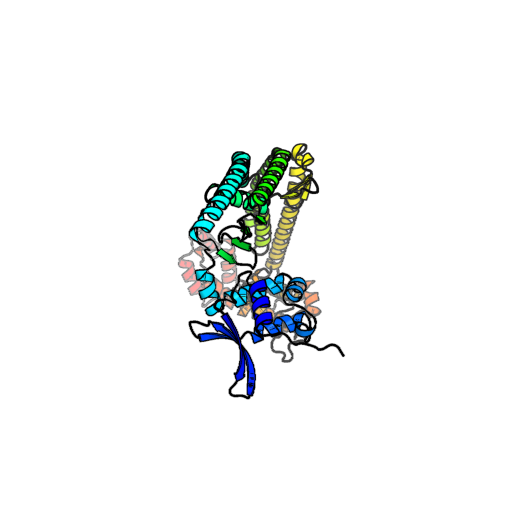3 ? -29.668 -21.033 22.405 1.00 95.06 363 TYR A O 1
ATOM 2973 N N . GLY A 1 364 ? -27.944 -22.456 22.264 1.00 95.81 364 GLY A N 1
ATOM 2974 C CA . GLY A 1 364 ? -28.524 -23.498 23.116 1.00 95.81 364 GLY A CA 1
ATOM 2975 C C . GLY A 1 364 ? -28.003 -23.434 24.552 1.00 95.81 364 GLY A C 1
ATOM 2976 O O . GLY A 1 364 ? -27.034 -22.727 24.834 1.00 95.81 364 GLY A O 1
ATOM 2977 N N . LYS A 1 365 ? -28.611 -24.233 25.442 1.00 96.62 365 LYS A N 1
ATOM 2978 C CA . LYS A 1 365 ? -28.311 -24.275 26.888 1.00 96.62 365 LYS A CA 1
ATOM 2979 C C . LYS A 1 365 ? -26.811 -24.299 27.193 1.00 96.62 365 LYS A C 1
ATOM 2981 O O . LYS A 1 365 ? -26.314 -23.398 27.853 1.00 96.62 365 LYS A O 1
ATOM 2986 N N . SER A 1 366 ? -26.070 -25.258 26.631 1.00 96.31 366 SER A N 1
ATOM 2987 C CA . SER A 1 366 ? -24.637 -25.425 26.927 1.00 96.31 366 SER A CA 1
ATOM 2988 C C . SER A 1 366 ? -23.778 -24.214 26.555 1.00 96.31 366 SER A C 1
ATOM 2990 O O . SER A 1 366 ? -22.753 -23.971 27.186 1.00 96.31 366 SER A O 1
ATOM 2992 N N . THR A 1 367 ? -24.164 -23.455 25.525 1.00 97.06 367 THR A N 1
ATOM 2993 C CA . THR A 1 367 ? -23.456 -22.231 25.135 1.00 97.06 367 THR A CA 1
ATOM 2994 C C . THR A 1 367 ? -23.708 -21.121 26.151 1.00 97.06 367 THR A C 1
ATOM 2996 O O . THR A 1 367 ? -22.752 -20.474 26.562 1.00 97.06 367 THR A O 1
ATOM 2999 N N . TYR A 1 368 ? -24.957 -20.926 26.593 1.00 97.62 368 TYR A N 1
ATOM 3000 C CA . TYR A 1 368 ? -25.273 -19.943 27.636 1.00 97.62 368 TYR A CA 1
ATOM 3001 C C . TYR A 1 368 ? -24.635 -20.302 28.975 1.00 97.62 368 TYR A C 1
ATOM 3003 O O . TYR A 1 368 ? -24.080 -19.425 29.627 1.00 97.62 368 TYR A O 1
ATOM 3011 N N . THR A 1 369 ? -24.628 -21.582 29.350 1.00 97.38 369 THR A N 1
ATOM 3012 C CA . THR A 1 369 ? -23.917 -22.058 30.542 1.00 97.38 369 THR A CA 1
ATOM 3013 C C . THR A 1 369 ? -22.437 -21.697 30.477 1.00 97.38 369 THR A C 1
ATOM 3015 O O . THR A 1 369 ? -21.882 -21.155 31.430 1.00 97.38 369 THR A O 1
ATOM 3018 N N . GLU A 1 370 ? -21.773 -21.975 29.351 1.00 97.38 370 GLU A N 1
ATOM 3019 C CA . GLU A 1 370 ? -20.359 -21.637 29.177 1.00 97.38 370 GLU A CA 1
ATOM 3020 C C . GLU A 1 370 ? -20.097 -20.134 29.175 1.00 97.38 370 GLU A C 1
ATOM 3022 O O . GLU A 1 370 ? -19.103 -19.706 29.764 1.00 97.38 370 GLU A O 1
ATOM 3027 N N . LEU A 1 371 ? -20.987 -19.356 28.560 1.00 95.94 371 LEU A N 1
ATOM 3028 C CA . LEU A 1 371 ? -20.945 -17.900 28.548 1.00 95.94 371 LEU A CA 1
ATOM 3029 C C . LEU A 1 371 ? -21.037 -17.344 29.971 1.00 95.94 371 LEU A C 1
ATOM 3031 O O . LEU A 1 371 ? -20.098 -16.707 30.437 1.00 95.94 371 LEU A O 1
ATOM 3035 N N . LEU A 1 372 ? -22.114 -17.661 30.691 1.00 94.38 372 LEU A N 1
ATOM 3036 C CA . LEU A 1 372 ? -22.362 -17.199 32.059 1.00 94.38 372 LEU A CA 1
ATOM 3037 C C . LEU A 1 372 ? -21.265 -17.657 33.030 1.00 94.38 372 LEU A C 1
ATOM 3039 O O . LEU A 1 372 ? -20.883 -16.907 33.926 1.00 94.38 372 LEU A O 1
ATOM 3043 N N . LYS A 1 373 ? -20.702 -18.856 32.822 1.00 94.75 373 LYS A N 1
ATOM 3044 C CA . LYS A 1 373 ? -19.571 -19.374 33.606 1.00 94.75 373 LYS A CA 1
ATOM 3045 C C . LYS A 1 373 ? -18.235 -18.698 33.273 1.00 94.75 373 LYS A C 1
ATOM 3047 O O . LYS A 1 373 ? -17.322 -18.733 34.096 1.00 94.75 373 LYS A O 1
ATOM 3052 N N . GLY A 1 374 ? -18.087 -18.120 32.080 1.00 93.31 374 GLY A N 1
ATOM 3053 C CA . GLY A 1 374 ? -16.827 -17.537 31.606 1.00 93.31 374 GLY A CA 1
ATOM 3054 C C . GLY A 1 374 ? -15.832 -18.594 31.116 1.00 93.31 374 GLY A C 1
ATOM 3055 O O . GLY A 1 374 ? -14.641 -18.548 31.435 1.00 93.31 374 GLY A O 1
ATOM 3056 N N . SER A 1 375 ? -16.320 -19.600 30.389 1.00 95.00 375 SER A N 1
ATOM 3057 C CA . SER A 1 375 ? -15.507 -20.714 29.896 1.00 95.00 375 SER A CA 1
ATOM 3058 C C . SER A 1 375 ? -14.524 -20.287 28.801 1.00 95.00 375 SER A C 1
ATOM 3060 O O . SER A 1 375 ? -14.894 -19.617 27.850 1.00 95.00 375 SER A O 1
ATOM 3062 N N . LYS A 1 376 ? -13.279 -20.775 28.856 1.00 94.00 376 LYS A N 1
ATOM 3063 C CA . LYS A 1 376 ? -12.246 -20.525 27.830 1.00 94.00 376 LYS A CA 1
ATOM 3064 C C . LYS A 1 376 ? -12.359 -21.449 26.601 1.00 94.00 376 LYS A C 1
ATOM 3066 O O . LYS A 1 376 ? -11.346 -21.789 25.993 1.00 94.00 376 LYS A O 1
ATOM 3071 N N . SER A 1 377 ? -13.553 -21.952 26.280 1.00 95.06 377 SER A N 1
ATOM 3072 C CA . SER A 1 377 ? -13.725 -22.872 25.150 1.00 95.06 377 SER A CA 1
ATOM 3073 C C . SER A 1 377 ? -13.495 -22.139 23.823 1.00 95.06 377 SER A C 1
ATOM 3075 O O . SER A 1 377 ? -13.822 -20.960 23.693 1.0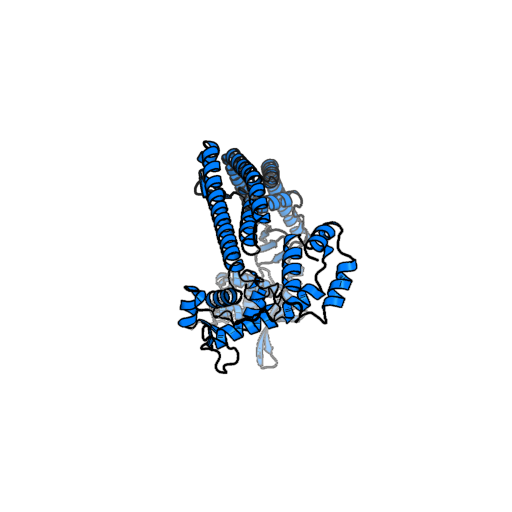0 95.06 377 SER A O 1
ATOM 3077 N N . LYS A 1 378 ? -12.968 -22.842 22.807 1.00 94.50 378 LYS A N 1
ATOM 3078 C CA . LYS A 1 378 ? -12.724 -22.269 21.466 1.00 94.50 378 LYS A CA 1
ATOM 3079 C C . LYS A 1 378 ? -13.979 -21.597 20.891 1.00 94.50 378 LYS A C 1
ATOM 3081 O O . LYS A 1 378 ? -13.898 -20.545 20.269 1.00 94.50 378 LYS A O 1
ATOM 3086 N N . ARG A 1 379 ? -15.142 -22.184 21.185 1.00 93.94 379 ARG A N 1
ATOM 3087 C CA . ARG A 1 379 ? -16.466 -21.698 20.797 1.00 93.94 379 ARG A CA 1
ATOM 3088 C C . ARG A 1 379 ? -16.776 -20.296 21.335 1.00 93.94 379 ARG A C 1
ATOM 3090 O O . ARG A 1 379 ? -17.399 -19.523 20.618 1.00 93.94 379 ARG A O 1
ATOM 3097 N N . MET A 1 380 ? -16.360 -19.959 22.561 1.00 95.75 380 MET A N 1
ATOM 3098 C CA . MET A 1 380 ? -16.588 -18.613 23.108 1.00 95.75 380 MET A CA 1
ATOM 3099 C C . MET A 1 380 ? -15.848 -17.557 22.289 1.00 95.75 380 MET A C 1
ATOM 3101 O O . MET A 1 380 ? -16.435 -16.529 21.972 1.00 95.75 380 MET A O 1
ATOM 3105 N N . THR A 1 381 ? -14.610 -17.853 21.882 1.00 90.31 381 THR A N 1
ATOM 3106 C CA . THR A 1 381 ? -13.800 -16.977 21.026 1.00 90.31 381 THR A CA 1
ATOM 3107 C C . THR A 1 381 ? -14.324 -16.906 19.595 1.00 90.31 381 THR A C 1
ATOM 3109 O O . THR A 1 381 ? -14.486 -15.818 19.058 1.00 90.31 381 THR A O 1
ATOM 3112 N N . GLU A 1 382 ? -14.636 -18.046 18.972 1.00 91.81 382 GLU A N 1
ATOM 3113 C CA . GLU A 1 382 ? -15.126 -18.092 17.583 1.00 91.81 382 GLU A CA 1
ATOM 3114 C C . GLU A 1 382 ? -16.446 -17.336 17.388 1.00 91.81 382 GLU A C 1
ATOM 3116 O O . GLU A 1 382 ? -16.694 -16.803 16.309 1.00 91.81 382 GLU A O 1
ATOM 3121 N N . TYR A 1 383 ? -17.294 -17.287 18.418 1.00 91.12 383 TYR A N 1
ATOM 3122 C CA . TYR A 1 383 ? -18.576 -16.579 18.374 1.00 91.12 383 TYR A CA 1
ATOM 3123 C C . TYR A 1 383 ? -18.512 -15.159 18.957 1.00 91.12 383 TYR A C 1
ATOM 3125 O O . TYR A 1 383 ? -19.547 -14.499 19.022 1.00 91.12 383 TYR A O 1
ATOM 3133 N N . GLY A 1 384 ? -17.338 -14.691 19.406 1.00 89.12 384 GLY A N 1
ATOM 3134 C CA . GLY A 1 384 ? -17.175 -13.384 20.060 1.00 89.12 384 GLY A CA 1
ATOM 3135 C C . GLY A 1 384 ? -17.922 -13.256 21.395 1.00 89.12 384 GLY A C 1
ATOM 3136 O O . GLY A 1 384 ? -18.218 -12.158 21.855 1.00 89.12 384 GLY A O 1
ATOM 3137 N N . LEU A 1 385 ? -18.270 -14.379 22.027 1.00 91.69 385 LEU A N 1
ATOM 3138 C CA . LEU A 1 385 ? -19.029 -14.408 23.279 1.00 91.69 385 LEU A CA 1
ATOM 3139 C C . LEU A 1 385 ? -18.163 -14.085 24.499 1.00 91.69 385 LEU A C 1
ATOM 3141 O O . LEU A 1 385 ? -18.693 -13.680 25.528 1.00 91.69 385 LEU A O 1
ATOM 3145 N N . ASN A 1 386 ? -16.842 -14.221 24.388 1.00 88.31 386 ASN A N 1
ATOM 3146 C CA . ASN A 1 386 ? -15.886 -13.770 25.402 1.00 88.31 386 ASN A CA 1
ATOM 3147 C C . ASN A 1 386 ? -15.861 -12.246 25.603 1.00 88.31 386 ASN A C 1
ATOM 3149 O O . ASN A 1 386 ? -15.308 -11.799 26.606 1.00 88.31 386 ASN A O 1
ATOM 3153 N N . ASP A 1 387 ? -16.453 -11.484 24.678 1.00 82.88 387 ASP A N 1
ATOM 3154 C CA . ASP A 1 387 ? -16.569 -10.020 24.740 1.00 82.88 387 ASP A CA 1
ATOM 3155 C C . ASP A 1 387 ? -17.982 -9.569 25.173 1.00 82.88 387 ASP A C 1
ATOM 3157 O O . ASP A 1 387 ? -18.282 -8.377 25.248 1.00 82.88 387 ASP A O 1
ATOM 3161 N N . SER A 1 388 ? -18.877 -10.521 25.464 1.00 86.38 388 SER A N 1
ATOM 3162 C CA . SER A 1 388 ? -20.222 -10.255 25.982 1.00 86.38 388 SER A CA 1
ATOM 3163 C C . SER A 1 388 ? -20.167 -9.754 27.430 1.00 86.38 388 SER A C 1
ATOM 3165 O O . SER A 1 388 ? -19.421 -10.323 28.230 1.00 86.38 388 SER A O 1
ATOM 3167 N N . PRO A 1 389 ? -21.022 -8.795 27.836 1.00 81.50 389 PRO A N 1
ATOM 3168 C CA . PRO A 1 389 ? -21.062 -8.329 29.224 1.00 81.50 389 PRO A CA 1
ATOM 3169 C C . PRO A 1 389 ? -21.610 -9.391 30.201 1.00 81.50 389 PRO A C 1
ATOM 3171 O O . PRO A 1 389 ? -21.488 -9.243 31.412 1.00 81.50 389 PRO A O 1
ATOM 3174 N N . TYR A 1 390 ? -22.189 -10.486 29.692 1.00 88.44 390 TYR A N 1
ATOM 3175 C CA . TYR A 1 390 ? -22.611 -11.639 30.498 1.00 88.44 390 TYR A CA 1
ATOM 3176 C C . TYR A 1 390 ? -21.499 -12.683 30.693 1.00 88.44 390 TYR A C 1
ATOM 3178 O O . TYR A 1 390 ? -21.711 -13.685 31.381 1.00 88.44 390 TYR A O 1
ATOM 3186 N N . TYR A 1 391 ? -20.329 -12.504 30.068 1.00 89.62 391 TYR A N 1
ATOM 3187 C CA . TYR A 1 391 ? -19.255 -13.488 30.120 1.00 89.62 391 TYR A CA 1
ATOM 3188 C C . TYR A 1 391 ? -18.655 -13.605 31.520 1.00 89.62 391 TYR A C 1
ATOM 3190 O O . TYR A 1 391 ? -18.017 -12.686 32.026 1.00 89.62 391 TYR A O 1
ATOM 3198 N N . GLY A 1 392 ? -18.827 -14.772 32.141 1.00 87.38 392 GLY A N 1
ATOM 3199 C CA . GLY A 1 392 ? -18.295 -15.052 33.473 1.00 87.38 392 GLY A CA 1
ATOM 3200 C C . GLY A 1 392 ? -19.036 -14.374 34.617 1.00 87.38 392 GLY A C 1
ATOM 3201 O O . GLY A 1 392 ? -18.545 -14.418 35.741 1.00 87.38 392 GLY A O 1
ATOM 3202 N N . ILE A 1 393 ? -20.205 -13.779 34.381 1.00 85.12 393 ILE A N 1
ATOM 3203 C CA . ILE A 1 393 ? -20.923 -13.061 35.439 1.00 85.12 393 ILE A CA 1
ATOM 3204 C C . ILE A 1 393 ? -21.440 -13.984 36.555 1.00 85.12 393 ILE A C 1
ATOM 3206 O O . ILE A 1 393 ? -21.612 -13.560 37.693 1.00 85.12 393 ILE A O 1
ATOM 3210 N N . LEU A 1 394 ? -21.628 -15.270 36.246 1.00 87.25 394 LEU A N 1
ATOM 3211 C CA . LEU A 1 394 ? -21.970 -16.327 37.198 1.00 87.25 394 LEU A CA 1
ATOM 3212 C C . LEU A 1 394 ? -20.756 -17.227 37.492 1.00 87.25 394 LEU A C 1
ATOM 3214 O O . LEU A 1 394 ? -20.915 -18.407 37.797 1.00 87.25 394 LEU A O 1
ATOM 3218 N N . ASN A 1 395 ? -19.523 -16.713 37.393 1.00 86.44 395 ASN A N 1
ATOM 3219 C CA . ASN A 1 395 ? -18.306 -17.518 37.561 1.00 86.44 395 ASN A CA 1
ATOM 3220 C C . ASN A 1 395 ? -18.167 -18.192 38.938 1.00 86.44 395 ASN A C 1
ATOM 3222 O O . ASN A 1 395 ? -17.439 -19.180 39.027 1.00 86.44 395 ASN A O 1
ATOM 3226 N N . ARG A 1 396 ? -18.854 -17.711 39.979 1.00 80.38 396 ARG A N 1
ATOM 3227 C CA . ARG A 1 396 ? -18.886 -18.340 41.308 1.00 80.38 396 ARG A CA 1
ATOM 3228 C C . ARG A 1 396 ? -19.679 -19.649 41.330 1.00 80.38 396 ARG A C 1
ATOM 3230 O O . ARG A 1 396 ? -19.359 -20.540 42.103 1.00 80.38 396 ARG A O 1
ATOM 3237 N N . PHE A 1 397 ? -20.641 -19.801 40.423 1.00 84.00 397 PHE A N 1
ATOM 3238 C CA . PHE A 1 397 ? -21.486 -20.986 40.329 1.00 84.00 397 PHE A CA 1
ATOM 3239 C C . PHE A 1 397 ? -20.817 -22.093 39.518 1.00 84.00 397 PHE A C 1
ATOM 3241 O O . PHE A 1 397 ? -19.969 -21.854 38.644 1.00 84.00 397 PHE A O 1
ATOM 3248 N N . THR A 1 398 ? -21.193 -23.340 39.786 1.00 87.00 398 THR A N 1
ATOM 3249 C CA . THR A 1 398 ? -20.749 -24.466 38.957 1.00 87.00 398 THR A CA 1
ATOM 3250 C C . THR A 1 398 ? -21.482 -24.473 37.611 1.00 87.00 398 THR A C 1
ATOM 3252 O O . THR A 1 398 ? -22.538 -23.862 37.457 1.00 87.00 398 THR A O 1
ATOM 3255 N N . LYS A 1 399 ? -20.939 -25.176 36.603 1.00 91.75 399 LYS A N 1
ATOM 3256 C CA . LYS A 1 399 ? -21.658 -25.353 35.324 1.00 91.75 399 LYS A CA 1
ATOM 3257 C C . LYS A 1 399 ? -23.019 -26.028 35.532 1.00 91.75 399 LYS A C 1
ATOM 3259 O O . LYS A 1 399 ? -23.967 -25.646 34.862 1.00 91.75 399 LYS A O 1
ATOM 3264 N N . VAL A 1 400 ? -23.090 -26.986 36.459 1.00 90.38 400 VAL A N 1
ATOM 3265 C CA . VAL A 1 400 ? -24.322 -27.711 36.794 1.00 90.38 400 VAL A CA 1
ATOM 3266 C C . VAL A 1 400 ? -25.343 -26.756 37.407 1.00 90.38 400 VAL A C 1
ATOM 3268 O O . VAL A 1 400 ? -26.440 -26.659 36.876 1.00 90.38 400 VAL A O 1
ATOM 3271 N N . SER A 1 401 ? -24.946 -25.951 38.403 1.00 86.62 401 SER A N 1
ATOM 3272 C CA . SER A 1 401 ? -25.837 -24.956 39.022 1.00 86.62 401 SER A CA 1
ATOM 3273 C C . SER A 1 401 ? -26.406 -23.982 37.977 1.00 86.62 401 SER A C 1
ATOM 3275 O O . SER A 1 401 ? -27.586 -23.658 37.995 1.00 86.62 401 SER A O 1
ATOM 3277 N N . ILE A 1 402 ? -25.588 -23.527 37.018 1.00 93.19 402 ILE A N 1
ATOM 3278 C CA . ILE A 1 402 ? -26.045 -22.625 35.944 1.00 93.19 402 ILE A CA 1
ATOM 3279 C C . ILE A 1 402 ? -26.982 -23.345 34.956 1.00 93.19 402 ILE A C 1
ATOM 3281 O O . ILE A 1 402 ? -27.927 -22.740 34.455 1.00 93.19 402 ILE A O 1
ATOM 3285 N N . GLU A 1 403 ? -26.736 -24.620 34.643 1.00 94.88 403 GLU A N 1
ATOM 3286 C CA . GLU A 1 403 ? -27.652 -25.411 33.810 1.00 94.88 403 GLU A CA 1
ATOM 3287 C C . GLU A 1 403 ? -29.007 -25.593 34.482 1.00 94.88 403 GLU A C 1
ATOM 3289 O O . GLU A 1 403 ? -30.024 -25.400 33.821 1.00 94.88 403 GLU A O 1
ATOM 3294 N N . GLU A 1 404 ? -29.009 -25.887 35.779 1.00 92.12 404 GLU A N 1
ATOM 3295 C CA . GLU A 1 404 ? -30.214 -25.975 36.597 1.00 92.12 404 GLU A CA 1
ATOM 3296 C C . GLU A 1 404 ? -30.954 -24.627 36.622 1.00 92.12 404 GLU A C 1
ATOM 3298 O O . GLU A 1 404 ? -32.171 -24.610 36.468 1.00 92.12 404 GLU A O 1
ATOM 3303 N N . MET A 1 405 ? -30.255 -23.483 36.713 1.00 93.44 405 MET A N 1
ATOM 3304 C CA . MET A 1 405 ? -30.886 -22.150 36.618 1.00 93.44 405 MET A CA 1
ATOM 3305 C C . MET A 1 405 ? -31.634 -21.975 35.295 1.00 93.44 405 MET A C 1
ATOM 3307 O O . MET A 1 405 ? -32.756 -21.475 35.268 1.00 93.44 405 MET A O 1
ATOM 3311 N N . ILE A 1 406 ? -31.025 -22.401 34.187 1.00 95.88 406 ILE A N 1
ATOM 3312 C CA . ILE A 1 406 ? -31.659 -22.350 32.866 1.00 95.88 406 ILE A CA 1
ATOM 3313 C C . ILE A 1 406 ? -32.833 -23.338 32.786 1.00 95.88 406 ILE A C 1
ATOM 3315 O O . ILE A 1 406 ? -33.855 -23.015 32.184 1.00 95.88 406 ILE A O 1
ATOM 3319 N N . ASP A 1 407 ? -32.712 -24.524 33.381 1.00 95.19 407 ASP A N 1
ATOM 3320 C CA . ASP A 1 407 ? -33.796 -25.507 33.422 1.00 95.19 407 ASP A CA 1
ATOM 3321 C C . ASP A 1 407 ? -34.982 -25.000 34.265 1.00 95.19 407 ASP A C 1
ATOM 3323 O O . ASP A 1 407 ? -36.120 -25.118 33.825 1.00 95.19 407 ASP A O 1
ATOM 3327 N N . SER A 1 408 ? -34.737 -24.301 35.377 1.00 93.62 408 SER A N 1
ATOM 3328 C CA . SER A 1 408 ? -35.789 -23.647 36.166 1.00 93.62 408 SER A CA 1
ATOM 3329 C C . SER A 1 408 ? -36.543 -22.585 35.355 1.00 93.62 408 SER A C 1
ATOM 3331 O O . SER A 1 408 ? -37.768 -22.516 35.411 1.00 93.62 408 SER A O 1
ATOM 3333 N N . LEU A 1 409 ? -35.851 -21.796 34.522 1.00 95.50 409 LEU A N 1
ATOM 3334 C CA . LEU A 1 409 ? -36.518 -20.847 33.617 1.00 95.50 409 LEU A CA 1
ATOM 3335 C C . LEU A 1 409 ? -37.378 -21.550 32.548 1.00 95.50 409 LEU A C 1
ATOM 3337 O O . LEU A 1 409 ? -38.394 -20.995 32.128 1.00 95.50 409 LEU A O 1
ATOM 3341 N N . LEU A 1 410 ? -36.975 -22.744 32.089 1.00 95.56 410 LEU A N 1
ATOM 3342 C CA . LEU A 1 410 ? -37.771 -23.574 31.172 1.00 95.56 410 LEU A CA 1
ATOM 3343 C C . LEU A 1 410 ? -39.017 -24.135 31.869 1.00 95.56 410 LEU A C 1
ATOM 3345 O O . LEU A 1 410 ? -40.090 -24.140 31.274 1.00 95.56 410 LEU A O 1
ATOM 3349 N N . GLU A 1 411 ? -38.879 -24.605 33.109 1.00 94.56 411 GLU A N 1
ATOM 3350 C CA . GLU A 1 411 ? -39.980 -25.139 33.925 1.00 94.56 411 GLU A CA 1
ATOM 3351 C C . GLU A 1 411 ? -41.009 -24.065 34.286 1.00 94.56 411 GLU A C 1
ATOM 3353 O O . GLU A 1 411 ? -42.205 -24.340 34.310 1.00 94.56 411 GLU A O 1
ATOM 3358 N N . GLN A 1 412 ? -40.553 -22.830 34.504 1.00 94.19 412 GLN A N 1
ATOM 3359 C CA . GLN A 1 412 ? -41.413 -21.663 34.706 1.00 94.19 412 GLN A CA 1
ATOM 3360 C C . GLN A 1 412 ? -42.029 -21.128 33.402 1.00 94.19 412 GLN A C 1
ATOM 3362 O O . GLN A 1 412 ? -42.709 -20.107 33.433 1.00 94.19 412 GLN A O 1
ATOM 3367 N N . GLU A 1 413 ? -41.769 -21.771 32.258 1.00 96.19 413 GLU A N 1
ATOM 3368 C CA . GLU A 1 413 ? -42.237 -21.355 30.929 1.00 96.19 413 GLU A CA 1
ATOM 3369 C C . GLU A 1 413 ? -41.831 -19.917 30.547 1.00 96.19 413 GLU A C 1
ATOM 3371 O O . GLU A 1 413 ? -42.428 -19.305 29.663 1.00 96.19 413 GLU A O 1
ATOM 3376 N N . LEU A 1 414 ? -40.777 -19.371 31.165 1.00 96.12 414 LEU A N 1
ATOM 3377 C CA . LEU A 1 414 ? -40.242 -18.038 30.854 1.00 96.12 414 LEU A CA 1
ATOM 3378 C C . LEU A 1 414 ? -39.342 -18.067 29.613 1.00 96.12 414 LEU A C 1
ATOM 3380 O O . LEU A 1 414 ? -39.195 -17.080 28.892 1.00 96.12 414 LEU A O 1
ATOM 3384 N N . ILE A 1 415 ? -38.740 -19.217 29.335 1.00 97.06 415 ILE A N 1
ATOM 3385 C CA . ILE A 1 415 ? -37.994 -19.471 28.105 1.00 97.06 415 ILE A CA 1
ATOM 3386 C C . ILE A 1 415 ? -38.487 -20.762 27.463 1.00 97.06 415 ILE A C 1
ATOM 3388 O O . ILE A 1 415 ? -39.003 -21.651 28.132 1.00 97.06 415 ILE A O 1
ATOM 3392 N N . GLU A 1 416 ? -38.292 -20.892 26.157 1.00 96.88 416 GLU A N 1
ATOM 3393 C CA . GLU A 1 416 ? -38.666 -22.086 25.405 1.00 96.88 416 GLU A CA 1
ATOM 3394 C C . GLU A 1 416 ? -37.549 -22.548 24.468 1.00 96.88 416 GLU A C 1
ATOM 3396 O O . GLU A 1 416 ? -36.673 -21.780 24.049 1.00 96.88 416 GLU A O 1
ATOM 3401 N N . LYS A 1 417 ? -37.593 -23.835 24.109 1.00 96.31 417 LYS A N 1
ATOM 3402 C CA . LYS A 1 417 ? -36.708 -24.414 23.097 1.00 96.31 417 LYS A CA 1
ATOM 3403 C C . LYS A 1 417 ? -37.306 -24.216 21.711 1.00 96.31 417 LYS A C 1
ATOM 3405 O O . LYS A 1 417 ? -38.440 -24.612 21.461 1.00 96.31 417 LYS A O 1
ATOM 3410 N N . TYR A 1 418 ? -36.505 -23.721 20.778 1.00 94.06 418 TYR A N 1
ATOM 3411 C CA . TYR A 1 418 ? -36.879 -23.634 19.370 1.00 94.06 418 TYR A CA 1
ATOM 3412 C C . TYR A 1 418 ? -35.773 -24.184 18.464 1.00 94.06 418 TYR A C 1
ATOM 3414 O O . TYR A 1 418 ? -34.622 -24.353 18.871 1.00 94.06 418 TYR A O 1
ATOM 3422 N N . TYR A 1 419 ? -36.127 -24.475 17.214 1.00 91.38 419 TYR A N 1
ATOM 3423 C CA . TYR A 1 419 ? -35.203 -24.990 16.206 1.00 91.38 419 TYR A CA 1
ATOM 3424 C C . TYR A 1 419 ? -35.152 -24.016 15.037 1.00 91.38 419 TYR A C 1
ATOM 3426 O O . TYR A 1 419 ? -36.186 -23.539 14.572 1.00 91.38 419 TYR A O 1
ATOM 3434 N N . GLY A 1 420 ? -33.946 -23.696 14.568 1.00 82.44 420 GLY A N 1
ATOM 3435 C CA . GLY A 1 420 ? -33.788 -22.821 13.410 1.00 82.44 420 GLY A CA 1
ATOM 3436 C C . GLY A 1 420 ? -34.327 -23.477 12.137 1.00 82.44 420 GLY A C 1
ATOM 3437 O O . GLY A 1 420 ? -34.246 -24.694 11.985 1.00 82.44 420 GLY A O 1
ATOM 3438 N N . ASN A 1 421 ? -34.789 -22.667 11.182 1.00 80.25 421 ASN A N 1
ATOM 3439 C CA . ASN A 1 421 ? -35.380 -23.136 9.917 1.00 80.25 421 ASN A CA 1
ATOM 3440 C C . ASN A 1 421 ? -34.476 -24.090 9.106 1.00 80.25 421 ASN A C 1
ATOM 3442 O O . ASN A 1 421 ? -34.963 -24.848 8.271 1.00 80.25 421 ASN A O 1
ATOM 3446 N N . TYR A 1 422 ? -33.164 -24.068 9.352 1.00 79.12 422 TYR A N 1
ATOM 3447 C CA . TYR A 1 422 ? -32.177 -24.910 8.673 1.00 79.12 422 TYR A CA 1
ATOM 3448 C C . TYR A 1 422 ? -31.826 -26.210 9.424 1.00 79.12 422 TYR A C 1
ATOM 3450 O O . TYR A 1 422 ? -31.169 -27.078 8.849 1.00 79.12 422 TYR A O 1
ATOM 3458 N N . ASP A 1 423 ? -32.285 -26.397 10.667 1.00 79.00 423 ASP A N 1
ATOM 3459 C CA . ASP A 1 423 ? -32.058 -27.621 11.450 1.00 79.00 423 ASP A CA 1
ATOM 3460 C C . ASP A 1 423 ? -33.199 -28.629 11.244 1.00 79.00 423 ASP A C 1
ATOM 3462 O O . ASP A 1 423 ? -34.055 -28.843 12.106 1.00 79.00 423 ASP A O 1
ATOM 3466 N N . ARG A 1 424 ? -33.210 -29.272 10.067 1.00 75.44 424 ARG A N 1
ATOM 3467 C CA . ARG A 1 424 ? -34.251 -30.246 9.675 1.00 75.44 424 ARG A CA 1
ATOM 3468 C C . ARG A 1 424 ? -34.385 -31.428 10.635 1.00 75.44 424 ARG A C 1
ATOM 3470 O O . ARG A 1 424 ? -35.431 -32.068 10.658 1.00 75.44 424 ARG A O 1
ATOM 3477 N N . TYR A 1 425 ? -33.335 -31.735 11.394 1.00 84.50 425 TYR A N 1
ATOM 3478 C CA . TYR A 1 425 ? -33.290 -32.893 12.282 1.00 84.50 425 TYR A CA 1
ATOM 3479 C C . TYR A 1 425 ? -33.508 -32.534 13.752 1.00 84.50 425 TYR A C 1
ATOM 3481 O O . TYR A 1 425 ? -33.404 -33.427 14.590 1.00 84.50 425 TYR A O 1
ATOM 3489 N N . LYS A 1 426 ? -33.804 -31.261 14.067 1.00 83.88 426 LYS A N 1
ATOM 3490 C CA . LYS A 1 426 ? -34.032 -30.778 15.437 1.00 83.88 426 LYS A CA 1
ATOM 3491 C C . LYS A 1 426 ? -32.913 -31.202 16.403 1.00 83.88 426 LYS A C 1
ATOM 3493 O O . LYS A 1 426 ? -33.173 -31.621 17.528 1.00 83.88 426 LYS A O 1
ATOM 3498 N N . ARG A 1 427 ? -31.659 -31.160 15.944 1.00 85.81 427 ARG A N 1
ATOM 3499 C CA . ARG A 1 427 ? -30.500 -31.651 16.711 1.00 85.81 427 ARG A CA 1
ATOM 3500 C C . ARG A 1 427 ? -29.928 -30.604 17.655 1.00 85.81 427 ARG A C 1
ATOM 3502 O O . ARG A 1 427 ? -29.295 -30.965 18.642 1.00 85.81 427 ARG A O 1
ATOM 3509 N N . TYR A 1 428 ? -30.139 -29.327 17.359 1.00 86.38 428 TYR A N 1
ATOM 3510 C CA . TYR A 1 428 ? -29.498 -28.217 18.053 1.00 86.38 428 TYR A CA 1
ATOM 3511 C C . TYR A 1 428 ? -30.558 -27.242 18.579 1.00 86.38 428 TYR A C 1
ATOM 3513 O O . TYR A 1 428 ? -30.762 -26.177 17.989 1.00 86.38 428 TYR A O 1
ATOM 3521 N N . PRO A 1 429 ? -31.257 -27.598 19.677 1.00 92.44 429 PRO A N 1
ATOM 3522 C CA . PRO A 1 429 ? -32.253 -26.722 20.279 1.00 92.44 429 PRO A CA 1
ATOM 3523 C C . PRO A 1 429 ? -31.602 -25.427 20.775 1.00 92.44 429 PRO A C 1
ATOM 3525 O O . PRO A 1 429 ? -30.584 -25.447 21.475 1.00 92.44 429 PRO A O 1
ATOM 3528 N N . LYS A 1 430 ? -32.218 -24.303 20.418 1.00 94.94 430 LYS A N 1
ATOM 3529 C CA . LYS A 1 430 ? -31.866 -22.951 20.860 1.00 94.94 430 LYS A CA 1
ATOM 3530 C C . LYS A 1 430 ? -32.871 -22.466 21.898 1.00 94.94 430 LYS A C 1
ATOM 3532 O O . LYS A 1 430 ? -33.982 -22.988 21.939 1.00 94.94 430 LYS A O 1
ATOM 3537 N N . LEU A 1 431 ? -32.492 -21.490 22.717 1.00 96.88 431 LEU A N 1
ATOM 3538 C CA . LEU A 1 431 ? -33.370 -20.896 23.728 1.00 96.88 431 LEU A CA 1
ATOM 3539 C C . LEU A 1 431 ? -33.744 -19.468 23.342 1.00 96.88 431 LEU A C 1
ATOM 3541 O O . LEU A 1 431 ? -32.877 -18.703 22.915 1.00 96.88 431 LEU A O 1
ATOM 3545 N N . ARG A 1 432 ? -35.017 -19.127 23.533 1.00 96.06 432 ARG A N 1
ATOM 3546 C CA . ARG A 1 432 ? -35.563 -17.767 23.425 1.00 96.06 432 ARG A CA 1
ATOM 3547 C C . ARG A 1 432 ? -36.597 -17.538 24.524 1.00 96.06 432 ARG A C 1
ATOM 3549 O O . ARG A 1 432 ? -37.063 -18.505 25.123 1.00 96.06 432 ARG A O 1
ATOM 3556 N N . LEU A 1 433 ? -36.960 -16.283 24.761 1.00 96.75 433 LEU A N 1
ATOM 3557 C CA . LEU A 1 433 ? -38.008 -15.940 25.720 1.00 96.75 433 LEU A CA 1
ATOM 3558 C C . LEU A 1 433 ? -39.397 -16.289 25.182 1.00 96.75 433 LEU A C 1
ATOM 3560 O O . LEU A 1 433 ? -39.646 -16.244 23.974 1.00 96.75 433 LEU A O 1
ATOM 3564 N N . THR A 1 434 ? -40.293 -16.632 26.102 1.00 96.75 434 THR A N 1
ATOM 3565 C CA . THR A 1 434 ? -41.738 -16.642 25.863 1.00 96.75 434 THR A CA 1
ATOM 3566 C C . THR A 1 434 ? -42.312 -15.243 26.111 1.00 96.75 434 THR A C 1
ATOM 3568 O O . THR A 1 434 ? -41.603 -14.328 26.532 1.00 96.75 434 THR A O 1
ATOM 3571 N N . LYS A 1 435 ? -43.620 -15.064 25.885 1.00 95.62 435 LYS A N 1
ATOM 3572 C CA . LYS A 1 435 ? -44.303 -13.811 26.250 1.00 95.62 435 LYS A CA 1
ATOM 3573 C C . LYS A 1 435 ? -44.193 -13.513 27.747 1.00 95.62 435 LYS A C 1
ATOM 3575 O O . LYS A 1 435 ? -44.023 -12.355 28.117 1.00 95.62 435 LYS A O 1
ATOM 3580 N N . ASP A 1 436 ? -44.262 -14.548 28.576 1.00 95.50 436 ASP A N 1
ATOM 3581 C CA . ASP A 1 436 ? -44.185 -14.421 3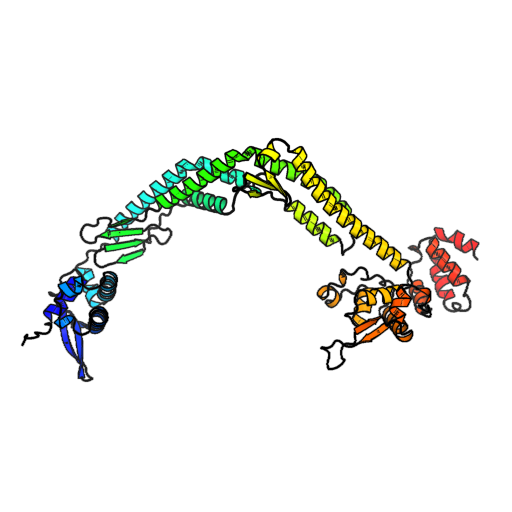0.030 1.00 95.50 436 ASP A CA 1
ATOM 3582 C C . ASP A 1 436 ? -42.746 -14.129 30.465 1.00 95.50 436 ASP A C 1
ATOM 3584 O O . ASP A 1 436 ? -42.527 -13.311 31.352 1.00 95.50 436 ASP A O 1
ATOM 3588 N N . GLY A 1 437 ? -41.753 -14.692 29.767 1.00 95.31 437 GLY A N 1
ATOM 3589 C CA . GLY A 1 437 ? -40.350 -14.313 29.927 1.00 95.31 437 GLY A CA 1
ATOM 3590 C C . GLY A 1 437 ? -40.087 -12.835 29.663 1.00 95.31 437 GLY A C 1
ATOM 3591 O O . GLY A 1 437 ? -39.392 -12.190 30.445 1.00 95.31 437 GLY A O 1
ATOM 3592 N N . ASP A 1 438 ? -40.649 -12.282 28.583 1.00 93.62 438 ASP A N 1
ATOM 3593 C CA . ASP A 1 438 ? -40.503 -10.854 28.271 1.00 93.62 438 ASP A CA 1
ATOM 3594 C C . ASP A 1 438 ? -41.167 -9.972 29.344 1.00 93.62 438 ASP A C 1
ATOM 3596 O O . ASP A 1 438 ? -40.620 -8.932 29.713 1.00 93.62 438 ASP A O 1
ATOM 3600 N N . GLN A 1 439 ? -42.309 -10.393 29.898 1.00 93.06 439 GLN A N 1
ATOM 3601 C CA . GLN A 1 439 ? -42.943 -9.698 31.026 1.00 93.06 439 GLN A CA 1
ATOM 3602 C C . GLN A 1 439 ? -42.096 -9.790 32.302 1.00 93.06 439 GLN A C 1
ATOM 3604 O O . GLN A 1 439 ? -41.893 -8.780 32.973 1.00 93.06 439 GLN A O 1
ATOM 3609 N N . ALA A 1 440 ? -41.520 -10.960 32.586 1.00 92.81 440 ALA A N 1
ATOM 3610 C CA . ALA A 1 440 ? -40.660 -11.190 33.745 1.00 92.81 440 ALA A CA 1
ATOM 3611 C C . ALA A 1 440 ? -39.342 -10.392 33.702 1.00 92.81 440 ALA A C 1
ATOM 3613 O O . ALA A 1 440 ? -38.720 -10.158 34.738 1.00 92.81 440 ALA A O 1
ATOM 3614 N N . LEU A 1 441 ? -38.905 -9.927 32.524 1.00 88.88 441 LEU A N 1
ATOM 3615 C CA . LEU A 1 441 ? -37.799 -8.968 32.423 1.00 88.88 441 LEU A CA 1
ATOM 3616 C C . LEU A 1 441 ? -38.170 -7.568 32.928 1.00 88.88 441 LEU A C 1
ATOM 3618 O O . LEU A 1 441 ? -37.297 -6.872 33.458 1.00 88.88 441 LEU A O 1
ATOM 3622 N N . ALA A 1 442 ? -39.427 -7.157 32.737 1.00 87.44 442 ALA A N 1
ATOM 3623 C CA . ALA A 1 442 ? -39.954 -5.874 33.195 1.00 87.44 442 ALA A CA 1
ATOM 3624 C C . ALA A 1 442 ? -40.378 -5.920 34.671 1.00 87.44 442 ALA A C 1
ATOM 3626 O O . ALA A 1 442 ? -40.206 -4.930 35.381 1.00 87.44 442 ALA A O 1
ATOM 3627 N N . ASP A 1 443 ? -40.876 -7.069 35.131 1.00 89.38 443 ASP A N 1
ATOM 3628 C CA . ASP A 1 443 ? -41.238 -7.329 36.522 1.00 89.38 443 ASP A CA 1
ATOM 3629 C C . ASP A 1 443 ? -40.521 -8.587 37.055 1.00 89.38 443 ASP A C 1
ATOM 3631 O O . ASP A 1 443 ? -41.051 -9.700 36.967 1.00 89.38 443 ASP A O 1
ATOM 3635 N N . PRO A 1 444 ? -39.313 -8.435 37.637 1.00 83.19 444 PRO A N 1
ATOM 3636 C CA . PRO A 1 444 ? -38.552 -9.557 38.181 1.00 83.19 444 PRO A CA 1
ATOM 3637 C C . PRO A 1 444 ? -39.271 -10.330 39.295 1.00 83.19 444 PRO A C 1
ATOM 3639 O O . PRO A 1 444 ? -38.861 -11.450 39.595 1.00 83.19 444 PRO A O 1
ATOM 3642 N N . ALA A 1 445 ? -40.337 -9.784 39.899 1.00 83.94 445 ALA A N 1
ATOM 3643 C CA . ALA A 1 445 ? -41.136 -10.504 40.891 1.00 83.94 445 ALA A CA 1
ATOM 3644 C C . ALA A 1 445 ? -41.902 -11.696 40.286 1.00 83.94 445 ALA A C 1
ATOM 3646 O O . ALA A 1 445 ? -42.296 -12.604 41.019 1.00 83.94 445 ALA A O 1
ATOM 3647 N N . MET A 1 446 ? -42.080 -11.727 38.958 1.00 86.50 446 MET A N 1
ATOM 3648 C CA . MET A 1 446 ? -42.658 -12.869 38.241 1.00 86.50 446 MET A CA 1
ATOM 3649 C C . MET A 1 446 ? -41.730 -14.088 38.219 1.00 86.50 446 MET A C 1
ATOM 3651 O O . MET A 1 446 ? -42.201 -15.211 38.036 1.00 86.50 446 MET A O 1
ATOM 3655 N N . ILE A 1 447 ? -40.423 -13.885 38.408 1.00 87.81 447 ILE A N 1
ATOM 3656 C CA . ILE A 1 447 ? -39.450 -14.972 38.478 1.00 87.81 447 ILE A CA 1
ATOM 3657 C C . ILE A 1 447 ? -39.565 -15.594 39.864 1.00 87.81 447 ILE A C 1
ATOM 3659 O O . ILE A 1 447 ? -39.127 -15.022 40.866 1.00 87.81 447 ILE A O 1
ATOM 3663 N N . LYS A 1 448 ? -40.149 -16.791 39.933 1.00 84.25 448 LYS A N 1
ATOM 3664 C CA . LYS A 1 448 ? -40.242 -17.523 41.192 1.00 84.25 448 LYS A CA 1
ATOM 3665 C C . LYS A 1 448 ? -38.831 -17.945 41.580 1.00 84.25 448 LYS A C 1
ATOM 3667 O O . LYS A 1 448 ? -38.221 -18.786 40.918 1.00 84.25 448 LYS A O 1
ATOM 3672 N N . ASN A 1 449 ? -38.300 -17.346 42.646 1.00 66.12 449 ASN A N 1
ATOM 3673 C CA . ASN A 1 449 ? -37.005 -17.697 43.235 1.00 66.12 449 ASN A CA 1
ATOM 3674 C C . ASN A 1 449 ? -37.106 -19.033 43.995 1.00 66.12 449 ASN A C 1
ATOM 3676 O O . ASN A 1 449 ? -36.764 -19.132 45.167 1.00 66.12 449 ASN A O 1
ATOM 3680 N N . GLU A 1 450 ? -37.581 -20.071 43.314 1.00 58.62 450 GLU A N 1
ATOM 3681 C CA . GLU A 1 450 ? -37.562 -21.458 43.781 1.00 58.62 450 GLU A CA 1
ATOM 3682 C C . GLU A 1 450 ? -36.233 -22.128 43.436 1.00 58.62 450 GLU A C 1
ATOM 3684 O O . GLU A 1 450 ? -36.141 -23.347 43.416 1.00 58.62 450 GLU A O 1
ATOM 3689 N N . PHE A 1 451 ? -35.192 -21.342 43.152 1.00 58.81 451 PHE A N 1
ATOM 3690 C CA . PHE A 1 451 ? -33.847 -21.870 43.084 1.00 58.81 451 PHE A CA 1
ATOM 3691 C C . PHE A 1 451 ? -33.351 -22.012 44.519 1.00 58.81 451 PHE A C 1
ATOM 3693 O O . PHE A 1 451 ? -32.973 -20.997 45.116 1.00 58.81 451 PHE A O 1
ATOM 3700 N N . PRO A 1 452 ? -33.347 -23.218 45.119 1.00 51.03 452 PRO A N 1
ATOM 3701 C CA . PRO A 1 452 ? -32.527 -23.393 46.289 1.00 51.03 452 PRO A CA 1
ATOM 3702 C C . PRO A 1 452 ? -31.113 -23.096 45.793 1.00 51.03 452 PRO A C 1
ATOM 3704 O O . PRO A 1 452 ? -30.587 -23.791 44.923 1.00 51.03 452 PRO A O 1
ATOM 3707 N N . LEU A 1 453 ? -30.478 -22.054 46.325 1.00 49.03 453 LEU A N 1
ATOM 3708 C CA . LEU A 1 453 ? -29.038 -22.129 46.515 1.00 49.03 453 LEU A CA 1
ATOM 3709 C C . LEU A 1 453 ? -28.870 -23.372 47.383 1.00 49.03 453 LEU A C 1
ATOM 3711 O O . LEU A 1 453 ? -29.066 -23.308 48.593 1.00 49.03 453 LEU A O 1
ATOM 3715 N N . GLY A 1 454 ? -28.756 -24.536 46.737 1.00 45.00 454 GLY A N 1
ATOM 3716 C CA . GLY A 1 454 ? -28.837 -25.812 47.417 1.00 45.00 454 GLY A CA 1
ATOM 3717 C C . GLY A 1 454 ? -27.827 -25.770 48.544 1.00 45.00 454 GLY A C 1
ATOM 3718 O O . GLY A 1 454 ? -26.706 -25.310 48.329 1.00 45.00 454 GLY A O 1
ATOM 3719 N N . ASN A 1 455 ? -28.216 -26.245 49.728 1.00 45.06 455 ASN A N 1
ATOM 3720 C CA . ASN A 1 455 ? -27.348 -26.381 50.903 1.00 45.06 455 ASN A CA 1
ATOM 3721 C C . ASN A 1 455 ? -25.944 -26.950 50.556 1.00 45.06 455 ASN A C 1
ATOM 3723 O O . ASN A 1 455 ? -24.975 -26.669 51.246 1.00 45.06 455 ASN A O 1
ATOM 3727 N N . ILE A 1 456 ? -25.817 -27.644 49.418 1.00 45.44 456 ILE A N 1
ATOM 3728 C CA . ILE A 1 456 ? -24.596 -28.127 48.756 1.00 45.44 456 ILE A CA 1
ATOM 3729 C C . ILE A 1 456 ? -23.540 -27.031 48.456 1.00 45.44 456 ILE A C 1
ATOM 3731 O O . ILE A 1 456 ? -22.345 -27.332 48.481 1.00 45.44 456 ILE A O 1
ATOM 3735 N N . GLU A 1 457 ? -23.920 -25.785 48.141 1.00 47.22 457 GLU A N 1
ATOM 3736 C CA . GLU A 1 457 ? -22.969 -24.704 47.802 1.00 47.22 457 GLU A CA 1
ATOM 3737 C C . GLU A 1 457 ? -22.405 -24.021 49.052 1.00 47.22 457 GLU A C 1
ATOM 3739 O O . GLU A 1 457 ? -21.198 -23.832 49.139 1.00 47.22 457 GLU A O 1
ATOM 3744 N N . VAL A 1 458 ? -23.243 -23.762 50.055 1.00 49.47 458 VAL A N 1
ATOM 3745 C CA . VAL A 1 458 ? -22.840 -23.303 51.395 1.00 49.47 458 VAL A CA 1
ATOM 3746 C C . VAL A 1 458 ? -21.843 -24.299 52.003 1.00 49.47 458 VAL A C 1
ATOM 3748 O O . VAL A 1 458 ? -20.719 -23.941 52.348 1.00 49.47 458 VAL A O 1
ATOM 3751 N N . GLU A 1 459 ? -22.190 -25.585 52.015 1.00 43.47 459 GLU A N 1
ATOM 3752 C CA . GLU A 1 459 ? -21.360 -26.642 52.599 1.00 43.47 459 GLU A CA 1
ATOM 3753 C C . GLU A 1 459 ? -19.994 -26.799 51.891 1.00 43.47 459 GLU A C 1
ATOM 3755 O O . GLU A 1 459 ? -18.978 -27.034 52.544 1.00 43.47 459 GLU A O 1
ATOM 3760 N N . LYS A 1 460 ? -19.921 -26.617 50.561 1.00 49.59 460 LYS A N 1
ATOM 3761 C CA . LYS A 1 460 ? -18.656 -26.687 49.795 1.00 49.59 460 LYS A CA 1
ATOM 3762 C C . LYS A 1 460 ? -17.836 -25.402 49.815 1.00 49.59 460 LYS A C 1
ATOM 3764 O O . LYS A 1 460 ? -16.608 -25.490 49.832 1.00 49.59 460 LYS A O 1
ATOM 3769 N N . ILE A 1 461 ? -18.483 -24.237 49.785 1.00 48.34 461 ILE A N 1
ATOM 3770 C CA . ILE A 1 461 ? -17.808 -22.941 49.887 1.00 48.34 461 ILE A CA 1
ATOM 3771 C C . ILE A 1 461 ? -17.113 -22.875 51.248 1.00 48.34 461 ILE A C 1
ATOM 3773 O O . ILE A 1 461 ? -15.911 -22.646 51.282 1.00 48.34 461 ILE A O 1
ATOM 3777 N N . TYR A 1 462 ? -17.787 -23.236 52.344 1.00 54.72 462 TYR A N 1
ATOM 3778 C CA . TYR A 1 462 ? -17.190 -23.169 53.681 1.00 54.72 462 TYR A CA 1
ATOM 3779 C C . TYR A 1 462 ? -16.180 -24.278 53.986 1.00 54.72 462 TYR A C 1
ATOM 3781 O O . TYR A 1 462 ? -15.167 -24.000 54.620 1.00 54.72 462 TYR A O 1
ATOM 3789 N N . LYS A 1 463 ? -16.352 -25.501 53.456 1.00 50.69 463 LYS A N 1
ATOM 3790 C CA . LYS A 1 463 ? -15.324 -26.561 53.564 1.00 50.69 463 LYS A CA 1
ATOM 3791 C C . LYS A 1 463 ? -14.015 -26.221 52.830 1.00 50.69 463 LYS A C 1
ATOM 3793 O O . LYS A 1 463 ? -13.017 -26.909 53.030 1.00 50.69 463 LYS A O 1
ATOM 3798 N N . THR A 1 464 ? -14.005 -25.197 51.970 1.00 50.09 464 THR A N 1
ATOM 3799 C CA . THR A 1 464 ? -12.827 -24.776 51.186 1.00 50.09 464 THR A CA 1
ATOM 3800 C C . THR A 1 464 ? -12.402 -23.324 51.421 1.00 50.09 464 THR A C 1
ATOM 3802 O O . THR A 1 464 ? -11.399 -22.889 50.854 1.00 50.09 464 THR A O 1
ATOM 3805 N N . MET A 1 465 ? -13.130 -22.582 52.259 1.00 56.09 465 MET A N 1
ATOM 3806 C CA . MET A 1 465 ? -12.880 -21.175 52.561 1.00 56.09 465 MET A CA 1
ATOM 3807 C C . MET A 1 465 ? -11.727 -21.051 53.558 1.00 56.09 465 MET A C 1
ATOM 3809 O O . MET A 1 465 ? -11.787 -21.570 54.672 1.00 56.09 465 MET A O 1
ATOM 3813 N N . ASP A 1 466 ? -10.666 -20.353 53.157 1.00 67.50 466 ASP A N 1
ATOM 3814 C CA . ASP A 1 466 ? -9.581 -19.988 54.062 1.00 67.50 466 ASP A CA 1
ATOM 3815 C C . ASP A 1 466 ? -10.031 -18.805 54.929 1.00 67.50 466 ASP A C 1
ATOM 3817 O O . ASP A 1 466 ? -9.978 -17.642 54.512 1.00 67.50 466 ASP A O 1
ATOM 3821 N N . ILE A 1 467 ? -10.481 -19.119 56.146 1.00 65.25 467 ILE A N 1
ATOM 3822 C CA . ILE A 1 467 ? -10.979 -18.160 57.146 1.00 65.25 467 ILE A CA 1
ATOM 3823 C C . ILE A 1 467 ? -9.966 -17.029 57.398 1.00 65.25 467 ILE A C 1
ATOM 3825 O O . ILE A 1 467 ? -10.357 -15.905 57.716 1.00 65.25 467 ILE A O 1
ATOM 3829 N N . SER A 1 468 ? -8.665 -17.272 57.190 1.00 63.28 468 SER A N 1
ATOM 3830 C CA . SER A 1 468 ? -7.633 -16.247 57.375 1.00 63.28 468 SER A CA 1
ATOM 3831 C C . SER A 1 468 ? -7.728 -15.078 56.387 1.00 63.28 468 SER A C 1
ATOM 3833 O O . SER A 1 468 ? -7.291 -13.966 56.697 1.00 63.28 468 SER A O 1
ATOM 3835 N N . THR A 1 469 ? -8.347 -15.310 55.227 1.00 68.31 469 THR A N 1
ATOM 3836 C CA . THR A 1 469 ? -8.464 -14.341 54.126 1.00 68.31 469 THR A CA 1
ATOM 3837 C C . THR A 1 469 ? -9.788 -13.582 54.098 1.00 68.31 469 THR A C 1
ATOM 3839 O O . THR A 1 469 ? -9.940 -12.658 53.302 1.00 68.31 469 THR A O 1
ATOM 3842 N N . CYS A 1 470 ? -10.730 -13.940 54.970 1.00 67.88 470 CYS A N 1
ATOM 3843 C CA . CYS A 1 470 ? -12.057 -13.334 55.003 1.00 67.88 470 CYS A CA 1
ATOM 3844 C C . CYS A 1 470 ? -11.994 -11.884 55.503 1.00 67.88 470 CYS A C 1
ATOM 3846 O O . CYS A 1 470 ? -11.095 -11.500 56.257 1.00 67.88 470 CYS A O 1
ATOM 3848 N N . SER A 1 471 ? -12.956 -11.060 55.102 1.00 75.75 471 SER A N 1
ATOM 3849 C CA . SER A 1 471 ? -13.250 -9.795 55.780 1.00 75.75 471 SER A CA 1
ATOM 3850 C C . SER A 1 471 ? -14.027 -10.042 57.083 1.00 75.75 471 SER A C 1
ATOM 3852 O O . SER A 1 471 ? -14.493 -11.149 57.349 1.00 75.75 471 SER A O 1
ATOM 3854 N N . GLU A 1 472 ? -14.141 -9.029 57.946 1.00 69.25 472 GLU A N 1
ATOM 3855 C CA . GLU A 1 472 ? -14.949 -9.126 59.176 1.00 69.25 472 GLU A CA 1
ATOM 3856 C C . GLU A 1 472 ? -16.434 -9.338 58.889 1.00 69.25 472 GLU A C 1
ATOM 3858 O O . GLU A 1 472 ? -17.067 -10.148 59.558 1.00 69.25 472 GLU A O 1
ATOM 3863 N N . THR A 1 473 ? -16.980 -8.683 57.865 1.00 68.94 473 THR A N 1
ATOM 3864 C CA . THR A 1 473 ? -18.390 -8.833 57.487 1.00 68.94 473 THR A CA 1
ATOM 3865 C C . THR A 1 473 ? -18.691 -10.246 56.990 1.00 68.94 473 THR A C 1
ATOM 3867 O O . THR A 1 473 ? -19.619 -10.875 57.481 1.00 68.94 473 THR A O 1
ATOM 3870 N N . GLU A 1 474 ? -17.849 -10.799 56.110 1.00 66.12 474 GLU A N 1
ATOM 3871 C CA . GLU A 1 474 ? -18.012 -12.176 55.614 1.00 66.12 474 GLU A CA 1
ATOM 3872 C C . GLU A 1 474 ? -17.906 -13.218 56.736 1.00 66.12 474 GLU A C 1
ATOM 3874 O O . GLU A 1 474 ? -18.586 -14.244 56.706 1.00 66.12 474 GLU A O 1
ATOM 3879 N N . PHE A 1 475 ? -17.059 -12.957 57.737 1.00 74.50 475 PHE A N 1
ATOM 3880 C CA . PHE A 1 475 ? -16.939 -13.812 58.914 1.00 74.50 475 PHE A CA 1
ATOM 3881 C C . PHE A 1 475 ? -18.187 -13.743 59.810 1.00 74.50 475 PHE A C 1
ATOM 3883 O O . PHE A 1 475 ? -18.636 -14.771 60.314 1.00 74.50 475 PHE A O 1
ATOM 3890 N N . MET A 1 476 ? -18.779 -12.558 59.983 1.00 71.00 476 MET A N 1
ATOM 3891 C CA . MET A 1 476 ? -20.017 -12.380 60.752 1.00 71.00 476 MET A CA 1
ATOM 3892 C C . MET A 1 476 ? -21.213 -13.063 60.092 1.00 71.00 476 MET A C 1
ATOM 3894 O O . MET A 1 476 ? -21.944 -13.781 60.771 1.00 71.00 476 MET A O 1
ATOM 3898 N N . ASP A 1 477 ? -21.362 -12.912 58.776 1.00 69.19 477 ASP A N 1
ATOM 3899 C CA . ASP A 1 477 ? -22.429 -13.563 58.010 1.00 69.19 477 ASP A CA 1
ATOM 3900 C C . ASP A 1 477 ? -22.323 -15.097 58.112 1.00 69.19 477 ASP A C 1
ATOM 3902 O O . ASP A 1 477 ? -23.327 -15.798 58.260 1.00 69.19 477 ASP A O 1
ATOM 3906 N N . LEU A 1 478 ? -21.092 -15.628 58.099 1.00 69.81 478 LEU A N 1
ATOM 3907 C CA . LEU A 1 478 ? -20.815 -17.047 58.338 1.00 69.81 478 LEU A CA 1
ATOM 3908 C C . LEU A 1 478 ? -21.257 -17.482 59.744 1.00 69.81 478 LEU A C 1
ATOM 3910 O O . LEU A 1 478 ? -21.917 -18.512 59.889 1.00 69.81 478 LEU A O 1
ATOM 3914 N N . MET A 1 479 ? -20.907 -16.717 60.779 1.00 71.62 479 MET A N 1
ATOM 3915 C CA . MET A 1 479 ? -21.268 -17.050 62.160 1.00 71.62 479 MET A CA 1
ATOM 3916 C C . MET A 1 479 ? -22.782 -17.015 62.377 1.00 71.62 479 MET A C 1
ATOM 3918 O O . MET A 1 479 ? -23.338 -17.961 62.933 1.00 71.62 479 MET A O 1
ATOM 3922 N N . GLU A 1 480 ? -23.466 -15.980 61.891 1.00 72.50 480 GLU A N 1
ATOM 3923 C CA . GLU A 1 480 ? -24.925 -15.869 61.975 1.00 72.50 480 GLU A CA 1
ATOM 3924 C C . GLU A 1 480 ? -25.616 -17.046 61.271 1.00 72.50 480 GLU A C 1
ATOM 3926 O O . GLU A 1 480 ? -26.550 -17.650 61.807 1.00 72.50 480 GLU A O 1
ATOM 3931 N N . PHE A 1 481 ? -25.113 -17.445 60.104 1.00 67.00 481 PHE A N 1
ATOM 3932 C CA . PHE A 1 481 ? -25.635 -18.588 59.365 1.00 67.00 481 PHE A CA 1
ATOM 3933 C C . PHE A 1 481 ? -25.484 -19.917 60.127 1.00 67.00 481 PHE A C 1
ATOM 3935 O O . PHE A 1 481 ? -26.440 -20.692 60.223 1.00 67.00 481 PHE A O 1
ATOM 3942 N N . VAL A 1 482 ? -24.306 -20.182 60.704 1.00 67.19 482 VAL A N 1
ATOM 3943 C CA . VAL A 1 482 ? -24.051 -21.407 61.486 1.00 67.19 482 VAL A CA 1
ATOM 3944 C C . VAL A 1 482 ? -24.909 -21.433 62.758 1.00 67.19 482 VAL A C 1
ATOM 3946 O O . VAL A 1 482 ? -25.488 -22.469 63.095 1.00 67.19 482 VAL A O 1
ATOM 3949 N N . ILE A 1 483 ? -25.047 -20.289 63.437 1.00 69.19 483 ILE A N 1
ATOM 3950 C CA . ILE A 1 483 ? -25.811 -20.149 64.688 1.00 69.19 483 ILE A CA 1
ATOM 3951 C C . ILE A 1 483 ? -27.322 -20.284 64.463 1.00 69.19 483 ILE A C 1
ATOM 3953 O O . ILE A 1 483 ? -28.024 -20.811 65.324 1.00 69.19 483 ILE A O 1
ATOM 3957 N N . THR A 1 484 ? -27.847 -19.833 63.323 1.00 69.06 484 THR A N 1
ATOM 3958 C CA . THR A 1 484 ? -29.295 -19.853 63.044 1.00 69.06 484 THR A CA 1
ATOM 3959 C C . THR A 1 484 ? -29.821 -21.221 62.601 1.00 69.06 484 THR A C 1
ATOM 3961 O O . THR A 1 484 ? -31.035 -21.439 62.624 1.00 69.06 484 THR A O 1
ATOM 3964 N N . LYS A 1 485 ? -28.942 -22.173 62.247 1.00 68.88 485 LYS A N 1
ATOM 3965 C CA . LYS A 1 485 ? -29.323 -23.520 61.773 1.00 68.88 485 LYS A CA 1
ATOM 3966 C C . LYS A 1 485 ? -28.551 -24.685 62.426 1.00 68.88 485 LYS A C 1
ATOM 3968 O O . LYS A 1 485 ? -28.113 -25.608 61.736 1.00 68.88 485 LYS A O 1
ATOM 3973 N N . PRO A 1 486 ? -28.428 -24.739 63.761 1.00 59.84 486 PRO A N 1
ATOM 3974 C CA . PRO A 1 486 ? -27.533 -25.676 64.443 1.00 59.84 486 PRO A CA 1
ATOM 3975 C C . PRO A 1 486 ? -27.949 -27.148 64.286 1.00 59.84 486 PRO A C 1
ATOM 3977 O O . PRO A 1 486 ? -27.108 -28.040 64.365 1.00 59.84 486 PRO A O 1
ATOM 3980 N N . SER A 1 487 ? -29.233 -27.431 64.033 1.00 63.00 487 SER A N 1
ATOM 3981 C CA . SER A 1 487 ? -29.719 -28.793 63.775 1.00 63.00 487 SER A CA 1
ATOM 3982 C C . SER A 1 487 ? -29.345 -29.331 62.393 1.00 63.00 487 SER A C 1
ATOM 3984 O O . SER A 1 487 ? -29.292 -30.546 62.233 1.00 63.00 487 SER A O 1
ATOM 3986 N N . GLU A 1 488 ? -29.109 -28.457 61.408 1.00 62.00 488 GLU A N 1
ATOM 3987 C CA . GLU A 1 488 ? -28.735 -28.850 60.038 1.00 62.00 488 GLU A CA 1
ATOM 3988 C C . GLU A 1 488 ? -27.233 -29.150 59.919 1.00 62.00 488 GLU A C 1
ATOM 3990 O O . GLU A 1 488 ? -26.850 -29.979 59.103 1.00 62.00 488 GLU A O 1
ATOM 3995 N N . TYR A 1 489 ? -26.399 -28.544 60.774 1.00 62.31 489 TYR A N 1
ATOM 3996 C CA . TYR A 1 489 ? -24.930 -28.635 60.711 1.00 62.31 489 TYR A CA 1
ATOM 3997 C C . TYR A 1 489 ? -24.303 -29.357 61.904 1.00 62.31 489 TYR A C 1
ATOM 3999 O O . TYR A 1 489 ? -23.102 -29.251 62.138 1.00 62.31 489 TYR A O 1
ATOM 4007 N N . LYS A 1 490 ? -25.104 -30.087 62.684 1.00 60.44 490 LYS A N 1
ATOM 4008 C CA . LYS A 1 490 ? -24.655 -30.743 63.919 1.00 60.44 490 LYS A CA 1
ATOM 4009 C C . LYS A 1 490 ? -23.462 -31.685 63.703 1.00 60.44 490 LYS A C 1
ATOM 4011 O O . LYS A 1 490 ? -22.585 -31.736 64.560 1.00 60.44 490 LYS A O 1
ATOM 4016 N N . ASP A 1 491 ? -23.418 -32.371 62.563 1.00 57.00 491 ASP A N 1
ATOM 4017 C CA . ASP A 1 491 ? -22.355 -33.324 62.220 1.00 57.00 491 ASP A CA 1
ATOM 4018 C C . ASP A 1 491 ? -21.135 -32.647 61.552 1.00 57.00 491 ASP A C 1
ATOM 4020 O O . ASP A 1 491 ? -20.038 -33.201 61.561 1.00 57.00 491 ASP A O 1
ATOM 4024 N N . ASP A 1 492 ? -21.293 -31.426 61.024 1.00 58.28 492 ASP A N 1
ATOM 4025 C CA . ASP A 1 492 ? -20.215 -30.615 60.431 1.00 58.28 492 ASP A CA 1
ATOM 4026 C C . ASP A 1 492 ? -19.604 -29.611 61.426 1.00 58.28 492 ASP A C 1
ATOM 4028 O O . ASP A 1 492 ? -18.510 -29.087 61.197 1.00 58.28 492 ASP A O 1
ATOM 4032 N N . LEU A 1 493 ? -20.287 -29.358 62.547 1.00 57.50 493 LEU A N 1
ATOM 4033 C CA . LEU A 1 493 ? -19.877 -28.446 63.615 1.00 57.50 493 LEU A CA 1
ATOM 4034 C C . LEU A 1 493 ? -18.508 -28.820 64.192 1.00 57.50 493 LEU A C 1
ATOM 4036 O O . LEU A 1 493 ? -17.709 -27.929 64.448 1.00 57.50 493 LEU A O 1
ATOM 4040 N N . GLU A 1 494 ? -18.181 -30.110 64.323 1.00 55.25 494 GLU A N 1
ATOM 4041 C CA . GLU A 1 494 ? -16.842 -30.549 64.751 1.00 55.25 494 GLU A CA 1
ATOM 4042 C C . GLU A 1 494 ? -15.750 -30.173 63.735 1.00 55.25 494 GLU A C 1
ATOM 4044 O O . GLU A 1 494 ? -14.654 -29.760 64.125 1.00 55.25 494 GLU A O 1
ATOM 4049 N N . GLY A 1 495 ? -16.049 -30.240 62.432 1.00 60.88 495 GLY A N 1
ATOM 4050 C CA . GLY A 1 495 ? -15.150 -29.793 61.366 1.00 60.88 495 GLY A CA 1
ATOM 4051 C C . GLY A 1 495 ? -14.950 -28.279 61.386 1.00 60.88 495 GLY A C 1
ATOM 4052 O O . GLY A 1 495 ? -13.812 -27.815 61.347 1.00 60.88 495 GLY A O 1
ATOM 4053 N N . LEU A 1 496 ? -16.045 -27.529 61.551 1.00 57.34 496 LEU A N 1
ATOM 4054 C CA . LEU A 1 496 ? -16.055 -26.070 61.693 1.00 57.34 496 LEU A CA 1
ATOM 4055 C C . LEU A 1 496 ? -15.265 -25.615 62.930 1.00 57.34 496 LEU A C 1
ATOM 4057 O O . LEU A 1 496 ? -14.383 -24.767 62.809 1.00 57.34 496 LEU A O 1
ATOM 4061 N N . ILE A 1 497 ? -15.491 -26.252 64.085 1.00 59.44 497 ILE A N 1
ATOM 4062 C CA . ILE A 1 497 ? -14.747 -26.043 65.339 1.00 59.44 497 ILE A CA 1
ATOM 4063 C C . ILE A 1 497 ? -13.256 -26.336 65.150 1.00 59.44 497 ILE A C 1
ATOM 4065 O O . ILE A 1 497 ? -12.420 -25.582 65.641 1.00 59.44 497 ILE A O 1
ATOM 4069 N N . THR A 1 498 ? -12.901 -27.380 64.397 1.00 59.94 498 THR A N 1
ATOM 4070 C CA . THR A 1 498 ? -11.496 -27.706 64.099 1.00 59.94 498 THR A CA 1
ATOM 4071 C C . THR A 1 498 ? -10.846 -26.644 63.206 1.00 59.94 498 THR A C 1
ATOM 4073 O O . THR A 1 498 ? -9.717 -26.233 63.466 1.00 59.94 498 THR A O 1
ATOM 4076 N N . SER A 1 499 ? -11.553 -26.119 62.199 1.00 56.91 499 SER A N 1
ATOM 4077 C CA . SER A 1 499 ? -11.087 -24.951 61.431 1.00 56.91 499 SER A CA 1
ATOM 4078 C C . SER A 1 499 ? -11.035 -23.668 62.269 1.00 56.91 499 SER A C 1
ATOM 4080 O O . SER A 1 499 ? -10.182 -22.817 62.014 1.00 56.91 499 SER A O 1
ATOM 4082 N N . PHE A 1 500 ? -11.860 -23.553 63.317 1.00 60.34 500 PHE A N 1
ATOM 4083 C CA . PHE A 1 500 ? -11.821 -22.424 64.243 1.00 60.34 500 PHE A CA 1
ATOM 4084 C C . PHE A 1 500 ? -10.635 -22.449 65.223 1.00 60.34 500 PHE A C 1
ATOM 4086 O O . PHE A 1 500 ? -10.266 -21.407 65.761 1.00 60.34 500 PHE A O 1
ATOM 4093 N N . GLN A 1 501 ? -9.964 -23.592 65.407 1.00 60.72 501 GLN A N 1
ATOM 4094 C CA . GLN A 1 501 ? -8.748 -23.680 66.232 1.00 60.72 501 GLN A CA 1
ATOM 4095 C C . GLN A 1 501 ? -7.562 -22.881 65.659 1.00 60.72 501 GLN A C 1
ATOM 4097 O O . GLN A 1 501 ? -6.609 -22.614 66.385 1.00 60.72 501 GLN A O 1
ATOM 4102 N N . ASN A 1 502 ? -7.629 -22.468 64.385 1.00 64.44 502 ASN A N 1
ATOM 4103 C CA . ASN A 1 502 ? -6.628 -21.632 63.711 1.00 64.44 502 ASN A CA 1
ATOM 4104 C C . ASN A 1 502 ? -7.173 -20.242 63.325 1.00 64.44 502 ASN A C 1
ATOM 4106 O O . ASN A 1 502 ? -6.709 -19.635 62.359 1.00 64.44 502 ASN A O 1
ATOM 4110 N N . VAL A 1 503 ? -8.184 -19.743 64.039 1.00 67.75 503 VAL A N 1
ATOM 4111 C CA . VAL A 1 503 ? -8.771 -18.426 63.764 1.00 67.75 503 VAL A CA 1
ATOM 4112 C C . VAL A 1 503 ? -7.744 -17.313 64.005 1.00 67.75 503 VAL A C 1
ATOM 4114 O O . VAL A 1 503 ? -7.141 -17.266 65.078 1.00 67.75 503 VAL A O 1
ATOM 4117 N N . PRO A 1 504 ? -7.547 -16.390 63.042 1.00 72.94 504 PRO A N 1
ATOM 4118 C CA . PRO A 1 504 ? -6.728 -15.203 63.260 1.00 72.94 504 PRO A CA 1
ATOM 4119 C C . PRO A 1 504 ? -7.175 -14.425 64.502 1.00 72.94 504 PRO A C 1
ATOM 4121 O O . PRO A 1 504 ? -8.370 -14.189 64.676 1.00 72.94 504 PRO A O 1
ATOM 4124 N N . GLU A 1 505 ? -6.223 -13.942 65.308 1.00 76.75 505 GLU A N 1
ATOM 4125 C CA . GLU A 1 505 ? -6.498 -13.263 66.590 1.00 76.75 505 GLU A CA 1
ATOM 4126 C C . GLU A 1 505 ? -7.533 -12.127 66.487 1.00 76.75 505 GLU A C 1
ATOM 4128 O O . GLU A 1 505 ? -8.305 -11.915 67.421 1.00 76.75 505 GLU A O 1
ATOM 4133 N N . LYS A 1 506 ? -7.620 -11.446 65.332 1.00 77.31 506 LYS A N 1
ATOM 4134 C CA . LYS A 1 506 ? -8.605 -10.379 65.069 1.00 77.31 506 LYS A CA 1
ATOM 4135 C C . LYS A 1 506 ? -10.074 -10.808 65.217 1.00 77.31 506 LYS A C 1
ATOM 4137 O O . LYS A 1 506 ? -10.916 -9.951 65.448 1.00 77.31 506 LYS A O 1
ATOM 4142 N N . TYR A 1 507 ? -10.390 -12.099 65.114 1.00 70.19 507 TYR A N 1
ATOM 4143 C CA . TYR A 1 507 ? -11.765 -12.605 65.208 1.00 70.19 507 TYR A CA 1
ATOM 4144 C C . TYR A 1 507 ? -12.118 -13.212 66.569 1.00 70.19 507 TYR A C 1
ATOM 4146 O O . TYR A 1 507 ? -13.288 -13.496 66.814 1.00 70.19 507 TYR A O 1
ATOM 4154 N N . ILE A 1 508 ? -11.146 -13.382 67.472 1.00 72.94 508 ILE A N 1
ATOM 4155 C CA . ILE A 1 508 ? -11.391 -13.939 68.813 1.00 72.94 508 ILE A CA 1
ATOM 4156 C C . ILE A 1 508 ? -12.443 -13.120 69.588 1.00 72.94 508 ILE A C 1
ATOM 4158 O O . ILE A 1 508 ? -13.401 -13.729 70.065 1.00 72.94 508 ILE A O 1
ATOM 4162 N N . PRO A 1 509 ? -12.383 -11.769 69.637 1.00 70.12 509 PRO A N 1
ATOM 4163 C CA . PRO A 1 509 ? -13.381 -10.979 70.366 1.00 70.12 509 PRO A CA 1
ATOM 4164 C C . PRO A 1 509 ? -14.803 -11.139 69.812 1.00 70.12 509 PRO A C 1
ATOM 4166 O O . PRO A 1 509 ? -15.777 -11.091 70.554 1.00 70.12 509 PRO A O 1
ATOM 4169 N N . ILE A 1 510 ? -14.926 -11.347 68.499 1.00 66.00 510 ILE A N 1
ATOM 4170 C CA . ILE A 1 510 ? -16.208 -11.541 67.816 1.00 66.00 510 ILE A CA 1
ATOM 4171 C C . ILE A 1 510 ? -16.831 -12.887 68.199 1.00 66.00 510 ILE A C 1
ATOM 4173 O O . ILE A 1 510 ? -18.035 -12.961 68.447 1.00 66.00 510 ILE A O 1
ATOM 4177 N N . ILE A 1 511 ? -16.018 -13.944 68.258 1.00 65.62 511 ILE A N 1
ATOM 4178 C CA . ILE A 1 511 ? -16.468 -15.276 68.675 1.00 65.62 511 ILE A CA 1
ATOM 4179 C C . ILE A 1 511 ? -16.886 -15.245 70.151 1.00 65.62 511 ILE A C 1
ATOM 4181 O O . ILE A 1 511 ? -17.958 -15.739 70.482 1.00 65.62 511 ILE A O 1
ATOM 4185 N N . GLU A 1 512 ? -16.096 -14.610 71.023 1.00 70.00 512 GLU A N 1
ATOM 4186 C CA . GLU A 1 512 ? -16.398 -14.489 72.459 1.00 70.00 512 GLU A CA 1
ATOM 4187 C C . GLU A 1 512 ? -17.678 -13.691 72.753 1.00 70.00 512 GLU A C 1
ATOM 4189 O O . GLU A 1 512 ? -18.334 -13.943 73.758 1.00 70.00 512 GLU A O 1
ATOM 4194 N N . MET A 1 513 ? -18.061 -12.746 71.887 1.00 66.75 513 MET A N 1
ATOM 4195 C CA . MET A 1 513 ? -19.310 -11.984 72.030 1.00 66.75 513 MET A CA 1
ATOM 4196 C C . MET A 1 513 ? -20.571 -12.768 71.632 1.00 66.75 513 MET A C 1
ATOM 4198 O O . MET A 1 513 ? -21.669 -12.343 71.990 1.00 66.75 513 MET A O 1
ATOM 4202 N N . ASN A 1 514 ? -20.429 -13.859 70.872 1.00 57.44 514 ASN A N 1
ATOM 4203 C CA . ASN A 1 514 ? -21.544 -14.627 70.301 1.00 57.44 514 ASN A CA 1
ATOM 4204 C C . ASN A 1 514 ? -21.617 -16.087 70.792 1.00 57.44 514 ASN A C 1
ATOM 4206 O O . ASN A 1 514 ? -22.544 -16.802 70.406 1.00 57.44 514 ASN A O 1
ATOM 4210 N N . ALA A 1 515 ? -20.654 -16.526 71.607 1.00 57.84 515 ALA A N 1
ATOM 4211 C CA . ALA A 1 515 ? -20.694 -17.771 72.380 1.00 57.84 515 ALA A CA 1
ATOM 4212 C C . ALA A 1 515 ? -21.479 -17.573 73.685 1.00 57.84 515 ALA A C 1
ATOM 4214 O O . ALA A 1 515 ? -22.202 -18.520 74.077 1.00 57.84 515 ALA A O 1
#

pLDDT: mean 85.14, std 12.61, range [34.75, 97.62]

Sequence (515 aa):
MSNHTGWTNQDYIKLFEIILNVSISKEIVFVTEKSNKGRLVSKLMNKNTNESFKAIHYLTLIKQRLGNNCFEDYTPEAICEKLPEKTLDSLYIQLVNTKIIRKYLSSLMLFDDSNFAKIFMTAHKKEWESIKATISSHEKILSHLLELCGMEEYNGVFKKETIDICNKLKNALINPCMDEGFVYKQHRSSFEVKCPRCSFLVKYNYTDQSVLQKMNVSDQYSSLCSQIKNEYDLFLSIKETAFKAGTLLKEMRDSFINRLQCLLNESSRKNKRSIEDLIESLNNISYSYERSSNSFVLFEREFPAETILNDPEYVTKEIRNEIDRQTDQIKNDIAMEKHFIDTLQNSSCLTIALRCIHANDKYGKSTYTELLKGSKSKRMTEYGLNDSPYYGILNRFTKVSIEEMIDSLLEQELIEKYYGNYDRYKRYPKLRLTKDGDQALADPAMIKNEFPLGNIEVEKIYKTMDISTCSETEFMDLMEFVITKPSEYKDDLEGLITSFQNVPEKYIPIIEMNA

Secondary structure (DSSP, 8-state):
-----PPPHHHHHHHHHHHHTS--TTTEEEEEEE-TTS-EEEEEEETTT--EEETHHHHHHHHHHH-TTHHHH--HHHHHHHS-HHHHHHHHHHHHTSHHHHHHHHHH----HHHHHHHHHHHHHHHHHHHHHHHHTTHHHHHHHHHHTTSGGGTTTS-HHHHHHHHHHHHHHHS------PEEEE-SSEEEEE-SSSS-EEEEETTT--EEEE--HHHHHHHHHHHHHHHHHHHHHHHHHHHHHHHHHHHHHHHHHHHHHHHHHH--HHHHHHHHHHHHHHHT---EEETTTTEEEETTEEEEHHHHHH-HHHHHHHHHHHHHHHHHHHHHHHHHHHHHHHHHHTS-HHHHHHHHHHHTTT--HHHHHHHHHT---HHHHHTTGGGSTTTTTTTTS-HHHHHHHHHHHHHTTSEEEE--TT-TT--S-EEEE-HHHHHHHH-GGGS-------HHHHHHHHHH--GGG--HHHHHHHHHHHHH-TTTSTTTHHHHHHHHTT--GGGHHHHHHH-